Protein AF-0000000078715316 (afdb_homodimer)

Organism: Oryza nivara (NCBI:txid4536)

Nearest PDB structures (foldseek):
  7xdv-assembly2_B  TM=7.662E-01  e=2.194E-16  Arabidopsis thaliana
  7xdy-assembly2_B  TM=7.581E-01  e=5.336E-16  Arabidopsis thaliana
  6vg3-assembly3_C  TM=7.930E-01  e=1.018E-12  Homo sapiens
  7kx8-assembly2_B  TM=6.949E-01  e=7.555E-10  Homo sapiens
  3ndm-assembly1_A  TM=6.394E-01  e=7.366E-09  Homo sapiens

Solvent-accessible surface area (backbone atoms only — not comparable to full-atom values): 32548 Å² total; per-residue (Å²): 132,78,81,77,78,76,74,78,74,76,79,74,75,75,77,65,74,73,77,61,39,81,53,52,72,67,57,54,29,60,27,24,64,63,68,32,76,90,29,52,48,80,73,76,49,78,76,27,38,34,28,46,26,42,55,82,77,70,85,45,88,85,52,62,49,53,28,29,36,37,37,16,64,66,78,48,71,68,48,48,50,24,53,51,29,25,52,55,50,48,68,65,52,86,49,91,18,38,54,55,61,46,27,33,33,83,55,97,64,32,42,36,42,31,26,62,55,62,55,40,51,40,61,89,54,63,64,90,46,70,66,53,44,50,50,46,51,38,30,51,33,44,26,51,31,51,40,45,71,66,40,35,31,54,57,60,64,44,49,76,30,29,29,31,32,87,87,66,48,34,22,43,48,78,38,43,68,26,40,68,55,50,90,88,49,40,69,64,51,46,30,50,42,34,27,29,48,14,52,41,43,45,50,54,55,64,62,34,62,89,79,60,53,67,90,74,34,66,59,43,56,54,16,52,49,25,52,47,84,55,51,88,72,32,66,51,46,64,56,51,36,60,42,59,72,42,58,68,68,58,34,43,53,53,48,49,55,54,40,51,66,58,38,70,70,71,80,78,83,74,73,78,69,80,77,68,70,86,70,76,77,64,54,74,72,38,62,77,60,64,83,132,77,80,77,76,76,74,76,72,76,77,73,75,74,77,67,72,72,76,62,41,79,53,51,72,67,56,53,29,59,28,24,63,64,69,32,78,90,28,50,49,82,73,77,49,77,76,28,40,34,28,46,28,42,50,83,65,84,81,46,88,85,52,63,49,52,26,29,36,36,37,16,64,65,79,48,71,68,48,49,50,23,54,51,29,25,53,54,49,47,67,66,52,88,52,90,18,39,53,54,64,46,28,33,32,84,55,98,62,32,41,37,42,30,25,60,56,63,51,35,51,41,60,89,55,63,65,90,46,70,65,53,43,49,51,47,52,38,30,52,34,45,25,50,29,52,40,46,73,66,41,34,34,52,58,61,66,43,49,77,30,31,29,31,31,88,87,65,48,35,22,43,48,78,38,43,68,26,42,68,56,50,90,88,49,41,69,64,51,46,29,49,42,34,28,29,49,13,53,41,43,44,51,55,54,65,61,34,62,88,78,59,53,67,91,73,34,65,60,41,56,54,16,51,48,22,52,46,84,55,51,88,72,30,67,53,47,64,56,50,35,59,41,58,72,43,57,67,69,59,34,43,54,55,49,49,58,53,40,52,66,57,39,69,71,71,80,74,85,74,76,78,68,80,79,66,73,86,70,75,78,62,53,75,73,36,58,78,62,64,92

Structure (mmCIF, N/CA/C/O backbone):
data_AF-0000000078715316-model_v1
#
loop_
_entity.id
_entity.type
_entity.pdbx_description
1 polymer 'Protein kinase domain-containing protein'
#
loop_
_atom_site.group_PDB
_atom_site.id
_atom_site.type_symbol
_atom_site.label_atom_id
_atom_site.label_alt_id
_atom_site.label_comp_id
_atom_site.label_asym_id
_atom_site.label_entity_id
_atom_site.label_seq_id
_atom_site.pdbx_PDB_ins_code
_atom_site.Cartn_x
_atom_site.Cartn_y
_atom_site.Cartn_z
_atom_site.occupancy
_atom_site.B_iso_or_equiv
_atom_site.auth_seq_id
_atom_site.auth_comp_id
_atom_site.auth_asym_id
_atom_site.auth_atom_id
_atom_site.pdbx_PDB_model_num
ATOM 1 N N . MET A 1 1 ? 13.43 -56.156 -34.656 1 28.67 1 MET A N 1
ATOM 2 C CA . MET A 1 1 ? 13.023 -54.812 -35.031 1 28.67 1 MET A CA 1
ATOM 3 C C . MET A 1 1 ? 12.047 -54.219 -34.031 1 28.67 1 MET A C 1
ATOM 5 O O . MET A 1 1 ? 10.891 -54.656 -33.969 1 28.67 1 MET A O 1
ATOM 9 N N . ALA A 1 2 ? 12.43 -53.875 -32.875 1 36.62 2 ALA A N 1
ATOM 10 C CA . ALA A 1 2 ? 11.625 -53.594 -31.672 1 36.62 2 ALA A CA 1
ATOM 11 C C . ALA A 1 2 ? 10.742 -52.375 -31.875 1 36.62 2 ALA A C 1
ATOM 13 O O . ALA A 1 2 ? 11.188 -51.375 -32.438 1 36.62 2 ALA A O 1
ATOM 14 N N . PRO A 1 3 ? 9.375 -52.469 -31.891 1 35.28 3 PRO A N 1
ATOM 15 C CA . PRO A 1 3 ? 8.516 -51.312 -32.219 1 35.28 3 PRO A CA 1
ATOM 16 C C . PRO A 1 3 ? 8.82 -50.094 -31.391 1 35.28 3 PRO A C 1
ATOM 18 O O . PRO A 1 3 ? 9.32 -50.188 -30.266 1 35.28 3 PRO A O 1
ATOM 21 N N . ARG A 1 4 ? 9.148 -48.906 -32.031 1 35.88 4 ARG A N 1
ATOM 22 C CA . ARG A 1 4 ? 9.406 -47.594 -31.484 1 35.88 4 ARG A CA 1
ATOM 23 C C . ARG A 1 4 ? 8.258 -47.125 -30.594 1 35.88 4 ARG A C 1
ATOM 25 O O . ARG A 1 4 ? 7.098 -47.125 -31.016 1 35.88 4 ARG A O 1
ATOM 32 N N . ALA A 1 5 ? 8.367 -47.344 -29.312 1 36.94 5 ALA A N 1
ATOM 33 C CA . ALA A 1 5 ? 7.41 -46.875 -28.328 1 36.94 5 ALA A CA 1
ATOM 34 C C . ALA A 1 5 ? 6.98 -45.438 -28.609 1 36.94 5 ALA A C 1
ATOM 36 O O . ALA A 1 5 ? 7.82 -44.531 -28.703 1 36.94 5 ALA A O 1
ATOM 37 N N . LYS A 1 6 ? 5.852 -45.219 -29.281 1 35.12 6 LYS A N 1
ATOM 38 C CA . LYS A 1 6 ? 5.16 -43.969 -29.547 1 35.12 6 LYS A CA 1
ATOM 39 C C . LYS A 1 6 ? 5.047 -43.125 -28.281 1 35.12 6 LYS A C 1
ATOM 41 O O . LYS A 1 6 ? 4.5 -43.562 -27.281 1 35.12 6 LYS A O 1
ATOM 46 N N . GLY A 1 7 ? 6.023 -42.25 -27.984 1 28.55 7 GLY A N 1
ATOM 47 C CA . GLY A 1 7 ? 6.012 -41.344 -26.859 1 28.55 7 GLY A CA 1
ATOM 48 C C . GLY A 1 7 ? 4.699 -40.594 -26.719 1 28.55 7 GLY A C 1
ATOM 49 O O . GLY A 1 7 ? 4.223 -39.969 -27.656 1 28.55 7 GLY A O 1
ATOM 50 N N . ARG A 1 8 ? 3.689 -41.094 -26.016 1 29.34 8 ARG A N 1
ATOM 51 C CA . ARG A 1 8 ? 2.432 -40.438 -25.688 1 29.34 8 ARG A CA 1
ATOM 52 C C . ARG A 1 8 ? 2.666 -38.969 -25.328 1 29.34 8 ARG A C 1
ATOM 54 O O . ARG A 1 8 ? 3.426 -38.656 -24.406 1 29.34 8 ARG A O 1
ATOM 61 N N . GLY A 1 9 ? 2.68 -38.031 -26.312 1 27.98 9 GLY A N 1
ATOM 62 C CA . GLY A 1 9 ? 2.645 -36.594 -26.172 1 27.98 9 GLY A CA 1
ATOM 63 C C . GLY A 1 9 ? 1.793 -36.125 -25 1 27.98 9 GLY A C 1
ATOM 64 O O . GLY A 1 9 ? 0.678 -36.625 -24.812 1 27.98 9 GLY A O 1
ATOM 65 N N . LEU A 1 10 ? 2.271 -35.844 -23.859 1 30.36 10 LEU A N 1
ATOM 66 C CA . LEU A 1 10 ? 1.62 -35.188 -22.719 1 30.36 10 LEU A CA 1
ATOM 67 C C . LEU A 1 10 ? 0.573 -34.188 -23.188 1 30.36 10 LEU A C 1
ATOM 69 O O . LEU A 1 10 ? 0.885 -33.281 -23.938 1 30.36 10 LEU A O 1
ATOM 73 N N . LEU A 1 11 ? -0.692 -34.531 -23.281 1 29.7 11 LEU A N 1
ATOM 74 C CA . LEU A 1 11 ? -1.856 -33.656 -23.469 1 29.7 11 LEU A CA 1
ATOM 75 C C . LEU A 1 11 ? -1.642 -32.312 -22.797 1 29.7 11 LEU A C 1
ATOM 77 O O . LEU A 1 11 ? -1.4 -32.25 -21.594 1 29.7 11 LEU A O 1
ATOM 81 N N . ARG A 1 12 ? -0.919 -31.375 -23.312 1 31.58 12 ARG A N 1
ATOM 82 C CA . ARG A 1 12 ? -1.027 -29.938 -23.062 1 31.58 12 ARG A CA 1
ATOM 83 C C . ARG A 1 12 ? -2.463 -29.547 -22.734 1 31.58 12 ARG A C 1
ATOM 85 O O . ARG A 1 12 ? -3.305 -29.438 -23.625 1 31.58 12 ARG A O 1
ATOM 92 N N . GLY A 1 13 ? -3.133 -30.062 -21.688 1 33.03 13 GLY A N 1
ATOM 93 C CA . GLY A 1 13 ? -4.457 -29.578 -21.328 1 33.03 13 GLY A CA 1
ATOM 94 C C . GLY A 1 13 ? -4.66 -28.109 -21.656 1 33.03 13 GLY A C 1
ATOM 95 O O . GLY A 1 13 ? -3.781 -27.297 -21.391 1 33.03 13 GLY A O 1
ATOM 96 N N . GLU A 1 14 ? -5.246 -27.719 -22.781 1 33.91 14 GLU A N 1
ATOM 97 C CA . GLU A 1 14 ? -5.828 -26.453 -23.203 1 33.91 14 GLU A CA 1
ATOM 98 C C . GLU A 1 14 ? -6.395 -25.688 -22.016 1 33.91 14 GLU A C 1
ATOM 100 O O . GLU A 1 14 ? -7.461 -26.031 -21.5 1 33.91 14 GLU A O 1
ATOM 105 N N . LEU A 1 15 ? -5.73 -25.344 -21 1 36.56 15 LEU A N 1
ATOM 106 C CA . LEU A 1 15 ? -6.27 -24.375 -20.047 1 36.56 15 LEU A CA 1
ATOM 107 C C . LEU A 1 15 ? -7.094 -23.312 -20.766 1 36.56 15 LEU A C 1
ATOM 109 O O . LEU A 1 15 ? -6.543 -22.484 -21.5 1 36.56 15 LEU A O 1
ATOM 113 N N . THR A 1 16 ? -8.219 -23.594 -21.391 1 40.41 16 THR A N 1
ATOM 114 C CA . THR A 1 16 ? -9.234 -22.703 -21.953 1 40.41 16 THR A CA 1
ATOM 115 C C . THR A 1 16 ? -9.367 -21.438 -21.125 1 40.41 16 THR A C 1
ATOM 117 O O . THR A 1 16 ? -9.547 -21.5 -19.906 1 40.41 16 THR A O 1
ATOM 120 N N . MET A 1 17 ? -8.602 -20.422 -21.375 1 50.62 17 MET A N 1
ATOM 121 C CA . MET A 1 17 ? -8.883 -19.109 -20.797 1 50.62 17 MET A CA 1
ATOM 122 C C . MET A 1 17 ? -10.383 -18.906 -20.609 1 50.62 17 MET A C 1
ATOM 124 O O . MET A 1 17 ? -11.148 -18.969 -21.578 1 50.62 17 MET A O 1
ATOM 128 N N . MET A 1 18 ? -10.969 -19.391 -19.531 1 58.84 18 MET A N 1
ATOM 129 C CA . MET A 1 18 ? -12.391 -19.219 -19.25 1 58.84 18 MET A CA 1
ATOM 130 C C . MET A 1 18 ? -12.852 -17.797 -19.531 1 58.84 18 MET A C 1
ATOM 132 O O . MET A 1 18 ? -12.094 -16.844 -19.344 1 58.84 18 MET A O 1
ATOM 136 N N . GLU A 1 19 ? -13.797 -17.656 -20.406 1 82.38 19 GLU A N 1
ATOM 137 C CA . GLU A 1 19 ? -14.422 -16.375 -20.703 1 82.38 19 GLU A CA 1
ATOM 138 C C . GLU A 1 19 ? -14.922 -15.68 -19.438 1 82.38 19 GLU A C 1
ATOM 140 O O . GLU A 1 19 ? -15.617 -16.297 -18.625 1 82.38 19 GLU A O 1
ATOM 145 N N . LEU A 1 20 ? -14.422 -14.594 -19.172 1 92.81 20 LEU A N 1
ATOM 146 C CA . LEU A 1 20 ? -14.836 -13.812 -18.016 1 92.81 20 LEU A CA 1
ATOM 147 C C . LEU A 1 20 ? -16.312 -13.477 -18.078 1 92.81 20 LEU A C 1
ATOM 149 O O . LEU A 1 20 ? -16.844 -13.18 -19.156 1 92.81 20 LEU A O 1
ATOM 153 N N . ILE A 1 21 ? -16.938 -13.609 -17.031 1 94.31 21 ILE A N 1
ATOM 154 C CA . ILE A 1 21 ? -18.359 -13.305 -16.953 1 94.31 21 ILE A CA 1
ATOM 155 C C . ILE A 1 21 ? -18.547 -11.812 -16.688 1 94.31 21 ILE A C 1
ATOM 157 O O . ILE A 1 21 ? -17.859 -11.227 -15.852 1 94.31 21 ILE A O 1
ATOM 161 N N . ASN A 1 22 ? -19.406 -11.195 -17.438 1 94.75 22 ASN A N 1
ATOM 162 C CA . ASN A 1 22 ? -19.891 -9.859 -17.109 1 94.75 22 ASN A CA 1
ATOM 163 C C . ASN A 1 22 ? -21.109 -9.914 -16.203 1 94.75 22 ASN A C 1
ATOM 165 O O . ASN A 1 22 ? -22.234 -10.125 -16.672 1 94.75 22 ASN A O 1
ATOM 169 N N . PHE A 1 23 ? -20.922 -9.688 -14.945 1 95.5 23 PHE A N 1
ATOM 170 C CA . PHE A 1 23 ? -21.969 -9.906 -13.961 1 95.5 23 PHE A CA 1
ATOM 171 C C . PHE A 1 23 ? -22.922 -8.719 -13.906 1 95.5 23 PHE A C 1
ATOM 173 O O . PHE A 1 23 ? -22.5 -7.57 -14.078 1 95.5 23 PHE A O 1
ATOM 180 N N . SER A 1 24 ? -24.172 -8.984 -13.609 1 94.19 24 SER A N 1
ATOM 181 C CA . SER A 1 24 ? -25.125 -7.91 -13.375 1 94.19 24 SER A CA 1
ATOM 182 C C . SER A 1 24 ? -25.062 -7.414 -11.93 1 94.19 24 SER A C 1
ATOM 184 O O . SER A 1 24 ? -24.656 -8.156 -11.039 1 94.19 24 SER A O 1
ATOM 186 N N . ASP A 1 25 ? -25.469 -6.211 -11.789 1 95.94 25 ASP A N 1
ATOM 187 C CA . ASP A 1 25 ? -25.562 -5.652 -10.445 1 95.94 25 ASP A CA 1
ATOM 188 C C . ASP A 1 25 ? -26.484 -6.504 -9.57 1 95.94 25 ASP A C 1
ATOM 190 O O . ASP A 1 25 ? -26.172 -6.746 -8.398 1 95.94 25 ASP A O 1
ATOM 194 N N . GLU A 1 26 ? -27.562 -6.957 -10.078 1 94.25 26 GLU A N 1
ATOM 195 C CA . GLU A 1 26 ? -28.531 -7.773 -9.352 1 94.25 26 GLU A CA 1
ATOM 196 C C . GLU A 1 26 ? -27.906 -9.07 -8.852 1 94.25 26 GLU A C 1
ATOM 198 O O . GLU A 1 26 ? -28.109 -9.461 -7.703 1 94.25 26 GLU A O 1
ATOM 203 N N . ASP A 1 27 ? -27.172 -9.734 -9.68 1 93.81 27 ASP A N 1
ATOM 204 C CA . ASP A 1 27 ? -26.531 -10.992 -9.305 1 93.81 27 ASP A CA 1
ATOM 205 C C . ASP A 1 27 ? -25.531 -10.781 -8.164 1 93.81 27 ASP A C 1
ATOM 207 O O . ASP A 1 27 ? -25.5 -11.562 -7.215 1 93.81 27 ASP A O 1
ATOM 211 N N . LEU A 1 28 ? -24.75 -9.703 -8.25 1 96 28 LEU A N 1
ATOM 212 C CA . LEU A 1 28 ? -23.75 -9.438 -7.223 1 96 28 LEU A CA 1
ATOM 213 C C . LEU A 1 28 ? -24.406 -9.141 -5.883 1 96 28 LEU A C 1
ATOM 215 O O . LEU A 1 28 ? -23.922 -9.555 -4.832 1 96 28 LEU A O 1
ATOM 219 N N . HIS A 1 29 ? -25.547 -8.438 -5.965 1 95.94 29 HIS A N 1
ATOM 220 C CA . HIS A 1 29 ? -26.297 -8.188 -4.746 1 95.94 29 HIS A CA 1
ATOM 221 C C . HIS A 1 29 ? -26.844 -9.484 -4.152 1 95.94 29 HIS A C 1
ATOM 223 O O . HIS A 1 29 ? -26.797 -9.68 -2.936 1 95.94 29 HIS A O 1
ATOM 229 N N . LYS A 1 30 ? -27.281 -10.305 -5.027 1 94.19 30 LYS A N 1
ATOM 230 C CA . LYS A 1 30 ? -27.781 -11.602 -4.574 1 94.19 30 LYS A CA 1
ATOM 231 C C . LYS A 1 30 ? -26.672 -12.445 -3.969 1 94.19 30 LYS A C 1
ATOM 233 O O . LYS A 1 30 ? -26.844 -13.039 -2.902 1 94.19 30 LYS A O 1
ATOM 238 N N . PHE A 1 31 ? -25.5 -12.492 -4.648 1 94.88 31 PHE A N 1
ATOM 239 C CA . PHE A 1 31 ? -24.375 -13.289 -4.18 1 94.88 31 PHE A CA 1
ATOM 240 C C . PHE A 1 31 ? -23.953 -12.859 -2.785 1 94.88 31 PHE A C 1
ATOM 242 O O . PHE A 1 31 ? -23.562 -13.688 -1.962 1 94.88 31 PHE A O 1
ATOM 249 N N . THR A 1 32 ? -24.078 -11.539 -2.434 1 95.88 32 THR A N 1
ATOM 250 C CA . THR A 1 32 ? -23.469 -10.977 -1.235 1 95.88 32 THR A CA 1
ATOM 251 C C . THR A 1 32 ? -24.547 -10.602 -0.213 1 95.88 32 THR A C 1
ATOM 253 O O . THR A 1 32 ? -24.25 -9.984 0.812 1 95.88 32 THR A O 1
ATOM 256 N N . LYS A 1 33 ? -25.797 -10.883 -0.532 1 94.75 33 LYS A N 1
ATOM 257 C CA . LYS A 1 33 ? -26.922 -10.445 0.3 1 94.75 33 LYS A CA 1
ATOM 258 C C . LYS A 1 33 ? -26.891 -8.938 0.508 1 94.75 33 LYS A C 1
ATOM 260 O O . LYS A 1 33 ? -26.953 -8.453 1.644 1 94.75 33 LYS A O 1
ATOM 265 N N . GLY A 1 34 ? -26.75 -8.273 -0.606 1 95.19 34 GLY A N 1
ATOM 266 C CA . GLY A 1 34 ? -26.781 -6.82 -0.608 1 95.19 34 GLY A CA 1
ATOM 267 C C . GLY A 1 34 ? -25.531 -6.199 -0.037 1 95.19 34 GLY A C 1
ATOM 268 O O . GLY A 1 34 ? -25.594 -5.211 0.698 1 95.19 34 GLY A O 1
ATOM 269 N N . PHE A 1 35 ? -24.438 -6.867 -0.218 1 94.19 35 PHE A N 1
ATOM 270 C CA . PHE A 1 35 ? -23.172 -6.391 0.314 1 94.19 35 PHE A CA 1
ATOM 271 C C . PHE A 1 35 ? -23.266 -6.141 1.813 1 94.19 35 PHE A C 1
ATOM 273 O O . PHE A 1 35 ? -22.844 -5.086 2.303 1 94.19 35 PHE A O 1
ATOM 280 N N . SER A 1 36 ? -23.75 -7.113 2.461 1 91.75 36 SER A N 1
ATOM 281 C CA . SER A 1 36 ? -23.938 -7.039 3.906 1 91.75 36 SER A CA 1
ATOM 282 C C . SER A 1 36 ? -22.594 -7.016 4.637 1 91.75 36 SER A C 1
ATOM 284 O O . SER A 1 36 ? -21.641 -7.66 4.207 1 91.75 36 SER A O 1
ATOM 286 N N . GLU A 1 37 ? -22.578 -6.348 5.785 1 88 37 GLU A N 1
ATOM 287 C CA . GLU A 1 37 ? -21.375 -6.242 6.609 1 88 37 GLU A CA 1
ATOM 288 C C . GLU A 1 37 ? -20.906 -7.617 7.074 1 88 37 GLU A C 1
ATOM 290 O O . GLU A 1 37 ? -19.703 -7.855 7.219 1 88 37 GLU A O 1
ATOM 295 N N . LYS A 1 38 ? -21.828 -8.469 7.234 1 90.25 38 LYS A N 1
ATOM 296 C CA . LYS A 1 38 ? -21.516 -9.82 7.703 1 90.25 38 LYS A CA 1
ATOM 297 C C . LYS A 1 38 ? -20.703 -10.594 6.66 1 90.25 38 LYS A C 1
ATOM 299 O O . LYS A 1 38 ? -20.078 -11.602 6.977 1 90.25 38 LYS A O 1
ATOM 304 N N . ARG A 1 39 ? -20.703 -10.109 5.457 1 93.75 39 ARG A N 1
ATOM 305 C CA . ARG A 1 39 ? -20.031 -10.805 4.363 1 93.75 39 ARG A CA 1
ATOM 306 C C . ARG A 1 39 ? -18.719 -10.125 4.004 1 93.75 39 ARG A C 1
ATOM 308 O O . ARG A 1 39 ? -18 -10.578 3.107 1 93.75 39 ARG A O 1
ATOM 315 N N . LEU A 1 40 ? -18.391 -9.109 4.719 1 91.62 40 LEU A N 1
ATOM 316 C CA . LEU A 1 40 ? -17.172 -8.359 4.461 1 91.62 40 LEU A CA 1
ATOM 317 C C . LEU A 1 40 ? -15.945 -9.188 4.809 1 91.62 40 LEU A C 1
ATOM 319 O O . LEU A 1 40 ? -15.898 -9.828 5.863 1 91.62 40 LEU A O 1
ATOM 323 N N . LEU A 1 41 ? -15.008 -9.227 3.803 1 90.44 41 LEU A N 1
ATOM 324 C CA . LEU A 1 41 ? -13.727 -9.891 4.02 1 90.44 41 LEU A CA 1
ATOM 325 C C . LEU A 1 41 ? -12.617 -8.875 4.258 1 90.44 41 LEU A C 1
ATOM 327 O O . LEU A 1 41 ? -12.336 -8.039 3.395 1 90.44 41 LEU A O 1
ATOM 331 N N . GLY A 1 42 ? -12.039 -8.75 5.43 1 83 42 GLY A N 1
ATOM 332 C CA . GLY A 1 42 ? -10.922 -7.867 5.719 1 83 42 GLY A CA 1
ATOM 333 C C . GLY A 1 42 ? -11.344 -6.422 5.91 1 83 42 GLY A C 1
ATOM 334 O O . GLY A 1 42 ? -12.531 -6.125 6.016 1 83 42 GLY A O 1
ATOM 335 N N . LYS A 1 43 ? -10.422 -5.539 5.953 1 82.19 43 LYS A N 1
ATOM 336 C CA . LYS A 1 43 ? -10.656 -4.109 6.129 1 82.19 43 LYS A CA 1
ATOM 337 C C . LYS A 1 43 ? -10.828 -3.412 4.781 1 82.19 43 LYS A C 1
ATOM 339 O O . LYS A 1 43 ? -10.219 -3.803 3.789 1 82.19 43 LYS A O 1
ATOM 344 N N . PRO A 1 44 ? -11.68 -2.424 4.797 1 84.69 44 PRO A N 1
ATOM 345 C CA . PRO A 1 44 ? -11.781 -1.644 3.561 1 84.69 44 PRO A CA 1
ATOM 346 C C . PRO A 1 44 ? -10.469 -0.955 3.191 1 84.69 44 PRO A C 1
ATOM 348 O O . PRO A 1 44 ? -9.711 -0.543 4.078 1 84.69 44 PRO A O 1
ATOM 351 N N . GLY A 1 45 ? -10.219 -0.879 1.891 1 87.25 45 GLY A N 1
ATOM 352 C CA . GLY A 1 45 ? -9.047 -0.179 1.381 1 87.25 45 GLY A CA 1
ATOM 353 C C . GLY A 1 45 ? -9.398 0.919 0.393 1 87.25 45 GLY A C 1
ATOM 354 O O . GLY A 1 45 ? -10.562 1.086 0.027 1 87.25 45 GLY A O 1
ATOM 355 N N . ALA A 1 46 ? -8.398 1.643 0.001 1 85.94 46 ALA A N 1
ATOM 356 C CA . ALA A 1 46 ? -8.586 2.754 -0.93 1 85.94 46 ALA A CA 1
ATOM 357 C C . ALA A 1 46 ? -9.141 2.264 -2.262 1 85.94 46 ALA A C 1
ATOM 359 O O . ALA A 1 46 ? -9.797 3.021 -2.984 1 85.94 46 ALA A O 1
ATOM 360 N N . PHE A 1 47 ? -8.953 0.975 -2.482 1 87.44 47 PHE A N 1
ATOM 361 C CA . PHE A 1 47 ? -9.32 0.478 -3.803 1 87.44 47 PHE A CA 1
ATOM 362 C C . PHE A 1 47 ? -10.547 -0.426 -3.717 1 87.44 47 PHE A C 1
ATOM 364 O O . PHE A 1 47 ? -10.969 -1.003 -4.723 1 87.44 47 PHE A O 1
ATOM 371 N N . GLY A 1 48 ? -11.062 -0.533 -2.572 1 89.69 48 GLY A N 1
ATOM 372 C CA . GLY A 1 48 ? -12.352 -1.215 -2.494 1 89.69 48 GLY A CA 1
ATOM 373 C C . GLY A 1 48 ? -12.484 -2.092 -1.265 1 89.69 48 GLY A C 1
ATOM 374 O O . GLY A 1 48 ? -11.664 -2.018 -0.349 1 89.69 48 GLY A O 1
ATOM 375 N N . GLN A 1 49 ? -13.609 -2.814 -1.294 1 93.12 49 GLN A N 1
ATOM 376 C CA . GLN A 1 49 ? -13.992 -3.775 -0.264 1 93.12 49 GLN A CA 1
ATOM 377 C C . GLN A 1 49 ? -14.281 -5.145 -0.87 1 93.12 49 GLN A C 1
ATOM 379 O O . GLN A 1 49 ? -14.766 -5.242 -1.998 1 93.12 49 GLN A O 1
ATOM 384 N N . VAL A 1 50 ? -13.914 -6.16 -0.083 1 96.19 50 VAL A N 1
ATOM 385 C CA . VAL A 1 50 ? -14.109 -7.516 -0.587 1 96.19 50 VAL A CA 1
ATOM 386 C C . VAL A 1 50 ? -15.195 -8.219 0.223 1 96.19 50 VAL A C 1
ATOM 388 O O . VAL A 1 50 ? -15.211 -8.141 1.454 1 96.19 50 VAL A O 1
ATOM 391 N N . TYR A 1 51 ? -16.078 -8.922 -0.479 1 96.69 51 TYR A N 1
ATOM 392 C CA . TYR A 1 51 ? -17.203 -9.633 0.142 1 96.69 51 TYR A CA 1
ATOM 393 C C . TYR A 1 51 ? -17.188 -11.109 -0.227 1 96.69 51 TYR A C 1
ATOM 395 O O . TYR A 1 51 ? -16.844 -11.469 -1.357 1 96.69 51 TYR A O 1
ATOM 403 N N . LYS A 1 52 ? -17.609 -11.867 0.741 1 96.5 52 LYS A N 1
ATOM 404 C CA . LYS A 1 52 ? -17.922 -13.258 0.417 1 96.5 52 LYS A CA 1
ATOM 405 C C . LYS A 1 52 ? -19.234 -13.367 -0.342 1 96.5 52 LYS A C 1
ATOM 407 O O . LYS A 1 52 ? -20.203 -12.688 -0.007 1 96.5 52 LYS A O 1
ATOM 412 N N . GLY A 1 53 ? -19.188 -14.117 -1.366 1 95.44 53 GLY A N 1
ATOM 413 C CA . GLY A 1 53 ? -20.375 -14.344 -2.154 1 95.44 53 GLY A CA 1
ATOM 414 C C . GLY A 1 53 ? -20.656 -15.82 -2.41 1 95.44 53 GLY A C 1
ATOM 415 O O . GLY A 1 53 ? -19.75 -16.656 -2.299 1 95.44 53 GLY A O 1
ATOM 416 N N . ARG A 1 54 ? -21.938 -16.109 -2.709 1 93.94 54 ARG A N 1
ATOM 417 C CA . ARG A 1 54 ? -22.359 -17.453 -3.057 1 93.94 54 ARG A CA 1
ATOM 418 C C . ARG A 1 54 ? -23.297 -17.453 -4.262 1 93.94 54 ARG A C 1
ATOM 420 O O . ARG A 1 54 ? -24.281 -16.703 -4.289 1 93.94 54 ARG A O 1
ATOM 427 N N . ASN A 1 55 ? -22.859 -18.141 -5.195 1 89 55 ASN A N 1
ATOM 428 C CA . ASN A 1 55 ? -23.703 -18.344 -6.367 1 89 55 ASN A CA 1
ATOM 429 C C . ASN A 1 55 ? -24.594 -19.578 -6.199 1 89 55 ASN A C 1
ATOM 431 O O . ASN A 1 55 ? -24.141 -20.703 -6.375 1 89 55 ASN A O 1
ATOM 435 N N . LYS A 1 56 ? -25.844 -19.438 -5.859 1 80.19 56 LYS A N 1
ATOM 436 C CA . LYS A 1 56 ? -26.75 -20.562 -5.613 1 80.19 56 LYS A CA 1
ATOM 437 C C . LYS A 1 56 ? -27.453 -21 -6.898 1 80.19 56 LYS A C 1
ATOM 439 O O . LYS A 1 56 ? -27.906 -22.141 -7.012 1 80.19 56 LYS A O 1
ATOM 444 N N . GLY A 1 57 ? -27.797 -20.156 -7.812 1 66.38 57 GLY A N 1
ATOM 445 C CA . GLY A 1 57 ? -28.766 -20.406 -8.875 1 66.38 57 GLY A CA 1
ATOM 446 C C . GLY A 1 57 ? -28.125 -20.844 -10.172 1 66.38 57 GLY A C 1
ATOM 447 O O . GLY A 1 57 ? -28.812 -21.016 -11.188 1 66.38 57 GLY A O 1
ATOM 448 N N . ASN A 1 58 ? -27 -21.453 -10.32 1 63.53 58 ASN A N 1
ATOM 449 C CA . ASN A 1 58 ? -26.344 -22.062 -11.477 1 63.53 58 ASN A CA 1
ATOM 450 C C . ASN A 1 58 ? -26.328 -21.109 -12.672 1 63.53 58 ASN A C 1
ATOM 452 O O . ASN A 1 58 ? -26.297 -21.547 -13.82 1 63.53 58 ASN A O 1
ATOM 456 N N . ASN A 1 59 ? -26.578 -19.812 -12.57 1 66.88 59 ASN A N 1
ATOM 457 C CA . ASN A 1 59 ? -26.719 -18.922 -13.719 1 66.88 59 ASN A CA 1
ATOM 458 C C . ASN A 1 59 ? -25.438 -18.828 -14.523 1 66.88 59 ASN A C 1
ATOM 460 O O . ASN A 1 59 ? -25.469 -18.5 -15.711 1 66.88 59 ASN A O 1
ATOM 464 N N . TYR A 1 60 ? -24.406 -19.219 -13.875 1 77.19 60 TYR A N 1
ATOM 465 C CA . TYR A 1 60 ? -23.156 -19.125 -14.602 1 77.19 60 TYR A CA 1
ATOM 466 C C . TYR A 1 60 ? -22.375 -20.438 -14.547 1 77.19 60 TYR A C 1
ATOM 468 O O . TYR A 1 60 ? -21.938 -20.859 -13.477 1 77.19 60 TYR A O 1
ATOM 476 N N . ALA A 1 61 ? -22.422 -21.188 -15.688 1 73.88 61 ALA A N 1
ATOM 477 C CA . ALA A 1 61 ? -21.828 -22.516 -15.734 1 73.88 61 ALA A CA 1
ATOM 478 C C . ALA A 1 61 ? -20.406 -22.516 -15.203 1 73.88 61 ALA A C 1
ATOM 480 O O . ALA A 1 61 ? -20 -23.453 -14.508 1 73.88 61 ALA A O 1
ATOM 481 N N . ASN A 1 62 ? -19.656 -21.516 -15.375 1 80.5 62 ASN A N 1
ATOM 482 C CA . ASN A 1 62 ? -18.234 -21.531 -15.016 1 80.5 62 ASN A CA 1
ATOM 483 C C . ASN A 1 62 ? -17.969 -20.703 -13.766 1 80.5 62 ASN A C 1
ATOM 485 O O . ASN A 1 62 ? -16.812 -20.422 -13.438 1 80.5 62 ASN A O 1
ATOM 489 N N . CYS A 1 63 ? -19.031 -20.5 -13.039 1 86.5 63 CYS A N 1
ATOM 490 C CA . CYS A 1 63 ? -18.859 -19.75 -11.805 1 86.5 63 CYS A CA 1
ATOM 491 C C . CYS A 1 63 ? -18.859 -20.672 -10.594 1 86.5 63 CYS A C 1
ATOM 493 O O . CYS A 1 63 ? -19.797 -21.438 -10.383 1 86.5 63 CYS A O 1
ATOM 495 N N . PRO A 1 64 ? -17.766 -20.641 -9.852 1 90 64 PRO A N 1
ATOM 496 C CA . PRO A 1 64 ? -17.766 -21.422 -8.617 1 90 64 PRO A CA 1
ATOM 497 C C . PRO A 1 64 ? -18.891 -21.016 -7.66 1 90 64 PRO A C 1
ATOM 499 O O . PRO A 1 64 ? -19.391 -19.891 -7.723 1 90 64 PRO A O 1
ATOM 502 N N . ARG A 1 65 ? -19.234 -21.953 -6.793 1 91.69 65 ARG A N 1
ATOM 503 C CA . ARG A 1 65 ? -20.281 -21.703 -5.82 1 91.69 65 ARG A CA 1
ATOM 504 C C . ARG A 1 65 ? -19.891 -20.609 -4.836 1 91.69 65 ARG A C 1
ATOM 506 O O . ARG A 1 65 ? -20.703 -19.766 -4.477 1 91.69 65 ARG A O 1
ATOM 513 N N . LYS A 1 66 ? -18.641 -20.719 -4.363 1 94.88 66 LYS A N 1
ATOM 514 C CA . LYS A 1 66 ? -18.125 -19.703 -3.455 1 94.88 66 LYS A CA 1
ATOM 515 C C . LYS A 1 66 ? -17.188 -18.734 -4.188 1 94.88 66 LYS A C 1
ATOM 517 O O . LYS A 1 66 ? -16.266 -19.172 -4.879 1 94.88 66 LYS A O 1
ATOM 522 N N . VAL A 1 67 ? -17.484 -17.406 -4.016 1 96.5 67 VAL A N 1
ATOM 523 C CA . VAL A 1 67 ? -16.688 -16.406 -4.707 1 96.5 67 VAL A CA 1
ATOM 524 C C . VAL A 1 67 ? -16.312 -15.273 -3.746 1 96.5 67 VAL A C 1
ATOM 526 O O . VAL A 1 67 ? -16.922 -15.148 -2.674 1 96.5 67 VAL A O 1
ATOM 529 N N . ALA A 1 68 ? -15.273 -14.602 -4.012 1 97.56 68 ALA A N 1
ATOM 530 C CA . ALA A 1 68 ? -14.922 -13.328 -3.391 1 97.56 68 ALA A CA 1
ATOM 531 C C . ALA A 1 68 ? -15.156 -12.164 -4.348 1 97.56 68 ALA A C 1
ATOM 533 O O . ALA A 1 68 ? -14.727 -12.211 -5.504 1 97.56 68 ALA A O 1
ATOM 534 N N . ILE A 1 69 ? -15.828 -11.156 -3.91 1 97.62 69 ILE A N 1
ATOM 535 C CA . ILE A 1 69 ? -16.219 -10.039 -4.762 1 97.62 69 ILE A CA 1
ATOM 536 C C . ILE A 1 69 ? -15.617 -8.742 -4.219 1 97.62 69 ILE A C 1
ATOM 538 O O . ILE A 1 69 ? -15.961 -8.297 -3.123 1 97.62 69 ILE A O 1
ATOM 542 N N . LYS A 1 70 ? -14.742 -8.156 -4.969 1 97.44 70 LYS A N 1
ATOM 543 C CA . LYS A 1 70 ? -14.18 -6.848 -4.648 1 97.44 70 LYS A CA 1
ATOM 544 C C . LYS A 1 70 ? -14.945 -5.727 -5.348 1 97.44 70 LYS A C 1
ATOM 546 O O . LYS A 1 70 ? -15.133 -5.766 -6.566 1 97.44 70 LYS A O 1
ATOM 551 N N . ILE A 1 71 ? -15.383 -4.734 -4.586 1 96.5 71 ILE A N 1
ATOM 552 C CA . ILE A 1 71 ? -16.094 -3.609 -5.188 1 96.5 71 ILE A CA 1
ATOM 553 C C . ILE A 1 71 ? -15.383 -2.305 -4.832 1 96.5 71 ILE A C 1
ATOM 555 O O . ILE A 1 71 ? -14.867 -2.156 -3.723 1 96.5 71 ILE A O 1
ATOM 559 N N . SER A 1 72 ? -15.312 -1.413 -5.777 1 94.19 72 SER A N 1
ATOM 560 C CA . SER A 1 72 ? -14.844 -0.05 -5.547 1 94.19 72 SER A CA 1
ATOM 561 C C . SER A 1 72 ? -15.891 0.973 -5.965 1 94.19 72 SER A C 1
ATOM 563 O O . SER A 1 72 ? -16.281 1.031 -7.133 1 94.19 72 SER A O 1
ATOM 565 N N . GLU A 1 73 ? -16.297 1.722 -5.043 1 89.44 73 GLU A N 1
ATOM 566 C CA . GLU A 1 73 ? -17.234 2.803 -5.348 1 89.44 73 GLU A CA 1
ATOM 567 C C . GLU A 1 73 ? -16.5 4.035 -5.867 1 89.44 73 GLU A C 1
ATOM 569 O O . GLU A 1 73 ? -17.109 4.945 -6.422 1 89.44 73 GLU A O 1
ATOM 574 N N . ARG A 1 74 ? -15.172 4.059 -5.531 1 87.12 74 ARG A N 1
ATOM 575 C CA . ARG A 1 74 ? -14.328 5.09 -6.125 1 87.12 74 ARG A CA 1
ATOM 576 C C . ARG A 1 74 ? -14.164 4.867 -7.625 1 87.12 74 ARG A C 1
ATOM 578 O O . ARG A 1 74 ? -13.5 3.914 -8.047 1 87.12 74 ARG A O 1
ATOM 585 N N . LYS A 1 75 ? -14.781 5.652 -8.5 1 87.88 75 LYS A N 1
ATOM 586 C CA . LYS A 1 75 ? -14.773 5.438 -9.945 1 87.88 75 LYS A CA 1
ATOM 587 C C . LYS A 1 75 ? -13.992 6.535 -10.664 1 87.88 75 LYS A C 1
ATOM 589 O O . LYS A 1 75 ? -14.398 6.992 -11.734 1 87.88 75 LYS A O 1
ATOM 594 N N . ASP A 1 76 ? -12.93 6.992 -10.055 1 85.62 76 ASP A N 1
ATOM 595 C CA . ASP A 1 76 ? -12.062 7.957 -10.727 1 85.62 76 ASP A CA 1
ATOM 596 C C . ASP A 1 76 ? -11.156 7.27 -11.742 1 85.62 76 ASP A C 1
ATOM 598 O O . ASP A 1 76 ? -11.164 6.039 -11.859 1 85.62 76 ASP A O 1
ATOM 602 N N . GLU A 1 77 ? -10.453 7.977 -12.508 1 86.44 77 GLU A N 1
ATOM 603 C CA . GLU A 1 77 ? -9.633 7.465 -13.602 1 86.44 77 GLU A CA 1
ATOM 604 C C . GLU A 1 77 ? -8.57 6.496 -13.094 1 86.44 77 GLU A C 1
ATOM 606 O O . GLU A 1 77 ? -8.258 5.504 -13.75 1 86.44 77 GLU A O 1
ATOM 611 N N . TYR A 1 78 ? -8.062 6.816 -11.969 1 87.25 78 TYR A N 1
ATOM 612 C CA . TYR A 1 78 ? -7.027 5.977 -11.383 1 87.25 78 TYR A CA 1
ATOM 613 C C . TYR A 1 78 ? -7.547 4.57 -11.109 1 87.25 78 TYR A C 1
ATOM 615 O O . TYR A 1 78 ? -6.918 3.584 -11.5 1 87.25 78 TYR A O 1
ATOM 623 N N . VAL A 1 79 ? -8.688 4.496 -10.508 1 90.88 79 VAL A N 1
ATOM 624 C CA . VAL A 1 79 ? -9.281 3.209 -10.164 1 90.88 79 VAL A CA 1
ATOM 625 C C . VAL A 1 79 ? -9.695 2.473 -11.438 1 90.88 79 VAL A C 1
ATOM 627 O O . VAL A 1 79 ? -9.547 1.252 -11.531 1 90.88 79 VAL A O 1
ATOM 630 N N . ARG A 1 80 ? -10.164 3.225 -12.391 1 92.5 80 ARG A N 1
ATOM 631 C CA . ARG A 1 80 ? -10.539 2.627 -13.664 1 92.5 80 ARG A CA 1
ATOM 632 C C . ARG A 1 80 ? -9.352 1.948 -14.328 1 92.5 80 ARG A C 1
ATOM 634 O O . ARG A 1 80 ? -9.461 0.823 -14.82 1 92.5 80 ARG A O 1
ATOM 641 N N . ILE A 1 81 ? -8.25 2.605 -14.336 1 92 81 ILE A N 1
ATOM 642 C CA . ILE A 1 81 ? -7.047 2.07 -14.961 1 92 81 ILE A CA 1
ATOM 643 C C . ILE A 1 81 ? -6.598 0.811 -14.219 1 92 81 ILE A C 1
ATOM 645 O O . ILE A 1 81 ? -6.289 -0.206 -14.852 1 92 81 ILE A O 1
ATOM 649 N N . MET A 1 82 ? -6.598 0.866 -12.938 1 93.88 82 MET A N 1
ATOM 650 C CA . MET A 1 82 ? -6.18 -0.289 -12.148 1 93.88 82 MET A CA 1
ATOM 651 C C . MET A 1 82 ? -7.113 -1.473 -12.383 1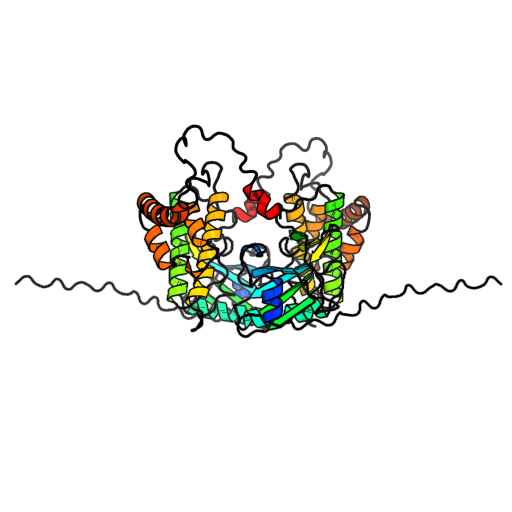 93.88 82 MET A C 1
ATOM 653 O O . MET A 1 82 ? -6.66 -2.615 -12.484 1 93.88 82 MET A O 1
ATOM 657 N N . TRP A 1 83 ? -8.398 -1.154 -12.422 1 95.5 83 TRP A N 1
ATOM 658 C CA . TRP A 1 83 ? -9.414 -2.172 -12.664 1 95.5 83 TRP A CA 1
ATOM 659 C C . TRP A 1 83 ? -9.203 -2.84 -14.023 1 95.5 83 TRP A C 1
ATOM 661 O O . TRP A 1 83 ? -9.203 -4.07 -14.117 1 95.5 83 TRP A O 1
ATOM 671 N N . LYS A 1 84 ? -8.945 -2.094 -15.031 1 95.31 84 LYS A N 1
ATOM 672 C CA . LYS A 1 84 ? -8.719 -2.611 -16.375 1 95.31 84 LYS A CA 1
ATOM 673 C C . LYS A 1 84 ? -7.422 -3.412 -16.453 1 95.31 84 LYS A C 1
ATOM 675 O O . LYS A 1 84 ? -7.363 -4.457 -17.094 1 95.31 84 LYS A O 1
ATOM 680 N N . GLN A 1 85 ? -6.418 -2.92 -15.812 1 94.44 85 GLN A N 1
ATOM 681 C CA . GLN A 1 85 ? -5.133 -3.607 -15.797 1 94.44 85 GLN A CA 1
ATOM 682 C C . GLN A 1 85 ? -5.258 -4.988 -15.156 1 94.44 85 GLN A C 1
ATOM 684 O O . GLN A 1 85 ? -4.684 -5.961 -15.648 1 94.44 85 GLN A O 1
ATOM 689 N N . GLU A 1 86 ? -5.973 -5.008 -14.078 1 96.44 86 GLU A N 1
ATOM 690 C CA . GLU A 1 86 ? -6.156 -6.277 -13.375 1 96.44 86 GLU A CA 1
ATOM 691 C C . GLU A 1 86 ? -6.902 -7.285 -14.25 1 96.44 86 GLU A C 1
ATOM 693 O O . GLU A 1 86 ? -6.488 -8.438 -14.359 1 96.44 86 GLU A O 1
ATOM 698 N N . ILE A 1 87 ? -7.938 -6.867 -14.93 1 96.81 87 ILE A N 1
ATOM 699 C CA . ILE A 1 87 ? -8.703 -7.73 -15.82 1 96.81 87 ILE A CA 1
ATOM 700 C C . ILE A 1 87 ? -7.809 -8.203 -16.969 1 96.81 87 ILE A C 1
ATOM 702 O O . ILE A 1 87 ? -7.781 -9.398 -17.281 1 96.81 87 ILE A O 1
ATOM 706 N N . ASN A 1 88 ? -7.078 -7.301 -17.516 1 95.12 88 ASN A N 1
ATOM 707 C CA . ASN A 1 88 ? -6.207 -7.637 -18.641 1 95.12 88 ASN A CA 1
ATOM 708 C C . ASN A 1 88 ? -5.156 -8.664 -18.234 1 95.12 88 ASN A C 1
ATOM 710 O O . ASN A 1 88 ? -4.949 -9.656 -18.953 1 95.12 88 ASN A O 1
ATOM 714 N N . ALA A 1 89 ? -4.539 -8.445 -17.125 1 96.19 89 ALA A N 1
ATOM 715 C CA . ALA A 1 89 ? -3.494 -9.359 -16.672 1 96.19 89 ALA A CA 1
ATOM 716 C C . ALA A 1 89 ? -4.066 -10.742 -16.359 1 96.19 89 ALA A C 1
ATOM 718 O O . ALA A 1 89 ? -3.576 -11.75 -16.875 1 96.19 89 ALA A O 1
ATOM 719 N N . LEU A 1 90 ? -5.129 -10.781 -15.625 1 97 90 LEU A N 1
ATOM 720 C CA . LEU A 1 90 ? -5.656 -12.047 -15.141 1 97 90 LEU A CA 1
ATOM 721 C C . LEU A 1 90 ? -6.375 -12.805 -16.25 1 97 90 LEU A C 1
ATOM 723 O O . LEU A 1 90 ? -6.598 -14.008 -16.156 1 97 90 LEU A O 1
ATOM 727 N N . SER A 1 91 ? -6.73 -12.086 -17.312 1 95.62 91 SER A N 1
ATOM 728 C CA . SER A 1 91 ? -7.281 -12.758 -18.484 1 95.62 91 SER A CA 1
ATOM 729 C C . SER A 1 91 ? -6.18 -13.391 -19.328 1 95.62 91 SER A C 1
ATOM 731 O O . SER A 1 91 ? -6.449 -14.258 -20.156 1 95.62 91 SER A O 1
ATOM 733 N N . SER A 1 92 ? -4.98 -13 -19.109 1 94.75 92 SER A N 1
ATOM 734 C CA . SER A 1 92 ? -3.869 -13.422 -19.953 1 94.75 92 SER A CA 1
ATOM 735 C C . SER A 1 92 ? -3.012 -14.477 -19.266 1 94.75 92 SER A C 1
ATOM 737 O O . SER A 1 92 ? -2.135 -15.078 -19.891 1 94.75 92 SER A O 1
ATOM 739 N N . ILE A 1 93 ? -3.203 -14.68 -18 1 95.62 93 ILE A N 1
ATOM 740 C CA . ILE A 1 93 ? -2.338 -15.555 -17.219 1 95.62 93 ILE A CA 1
ATOM 741 C C . ILE A 1 93 ? -3.166 -16.688 -16.609 1 95.62 93 ILE A C 1
ATOM 743 O O . ILE A 1 93 ? -4.148 -16.438 -15.914 1 95.62 93 ILE A O 1
ATOM 747 N N . SER A 1 94 ? -2.803 -17.891 -16.891 1 94.56 94 SER A N 1
ATOM 748 C CA . SER A 1 94 ? -3.387 -19.062 -16.25 1 94.56 94 SER A CA 1
ATOM 749 C C . SER A 1 94 ? -2.314 -19.922 -15.586 1 94.56 94 SER A C 1
ATOM 751 O O . SER A 1 94 ? -1.436 -20.453 -16.266 1 94.56 94 SER A O 1
ATOM 753 N N . HIS A 1 95 ? -2.34 -20.016 -14.344 1 97.12 95 HIS A N 1
ATOM 754 C CA . HIS A 1 95 ? -1.359 -20.766 -13.57 1 97.12 95 HIS A CA 1
ATOM 755 C C . HIS A 1 95 ? -1.911 -21.141 -12.195 1 97.12 95 HIS A C 1
ATOM 757 O O . HIS A 1 95 ? -2.713 -20.406 -11.625 1 97.12 95 HIS A O 1
ATOM 763 N N . ALA A 1 96 ? -1.479 -22.234 -11.68 1 97.56 96 ALA A N 1
ATOM 764 C CA . ALA A 1 96 ? -1.974 -22.75 -10.406 1 97.56 96 ALA A CA 1
ATOM 765 C C . ALA A 1 96 ? -1.672 -21.797 -9.258 1 97.56 96 ALA A C 1
ATOM 767 O O . ALA A 1 96 ? -2.33 -21.844 -8.219 1 97.56 96 ALA A O 1
ATOM 768 N N . ASN A 1 97 ? -0.673 -20.906 -9.398 1 98.5 97 ASN A N 1
ATOM 769 C CA . ASN A 1 97 ? -0.262 -20 -8.328 1 98.5 97 ASN A CA 1
ATOM 770 C C . ASN A 1 97 ? -0.662 -18.562 -8.625 1 98.5 97 ASN A C 1
ATOM 772 O O . ASN A 1 97 ? -0.112 -17.625 -8.039 1 98.5 97 ASN A O 1
ATOM 776 N N . VAL A 1 98 ? -1.604 -18.359 -9.523 1 98.5 98 VAL A N 1
ATOM 777 C CA . VAL A 1 98 ? -2.221 -17.078 -9.82 1 98.5 98 VAL A CA 1
ATOM 778 C C . VAL A 1 98 ? -3.734 -17.172 -9.648 1 98.5 98 VAL A C 1
ATOM 780 O O . VAL A 1 98 ? -4.359 -18.125 -10.109 1 98.5 98 VAL A O 1
ATOM 783 N N . ILE A 1 99 ? -4.305 -16.266 -8.977 1 98.12 99 ILE A N 1
ATOM 784 C CA . ILE A 1 99 ? -5.723 -16.297 -8.625 1 98.12 99 ILE A CA 1
ATOM 785 C C . ILE A 1 99 ? -6.566 -16.344 -9.898 1 98.12 99 ILE A C 1
ATOM 787 O O . ILE A 1 99 ? -6.234 -15.695 -10.891 1 98.12 99 ILE A O 1
ATOM 791 N N . ASN A 1 100 ? -7.609 -17.031 -9.805 1 96.06 100 ASN A N 1
ATOM 792 C CA . ASN A 1 100 ? -8.539 -17.078 -10.93 1 96.06 100 ASN A CA 1
ATOM 793 C C . ASN A 1 100 ? -9.562 -15.945 -10.859 1 96.06 100 ASN A C 1
ATOM 795 O O . ASN A 1 100 ? -10.281 -15.812 -9.867 1 96.06 100 ASN A O 1
ATOM 799 N N . LEU A 1 101 ? -9.602 -15.148 -11.836 1 97.38 101 LEU A N 1
ATOM 800 C CA . LEU A 1 101 ? -10.664 -14.164 -12.023 1 97.38 101 LEU A CA 1
ATOM 801 C C . LEU A 1 101 ? -11.867 -14.789 -12.719 1 97.38 101 LEU A C 1
ATOM 803 O O . LEU A 1 101 ? -11.75 -15.281 -13.844 1 97.38 101 LEU A O 1
ATOM 807 N N . VAL A 1 102 ? -12.953 -14.742 -12.07 1 95.94 102 VAL A N 1
ATOM 808 C CA . VAL A 1 102 ? -14.172 -15.352 -12.594 1 95.94 102 VAL A CA 1
ATOM 809 C C . VAL A 1 102 ? -14.883 -14.367 -13.523 1 95.94 102 VAL A C 1
ATOM 811 O O . VAL A 1 102 ? -15.43 -14.766 -14.555 1 95.94 102 VAL A O 1
ATOM 814 N N . GLY A 1 103 ? -14.875 -13.133 -13.109 1 96.44 103 GLY A N 1
ATOM 815 C CA . GLY A 1 103 ? -15.555 -12.125 -13.914 1 96.44 103 GLY A CA 1
ATOM 816 C C . GLY A 1 103 ? -15.453 -10.727 -13.328 1 96.44 103 GLY A C 1
ATOM 817 O O . GLY A 1 103 ? -14.578 -10.453 -12.5 1 96.44 103 GLY A O 1
ATOM 818 N N . PHE A 1 104 ? -16.281 -9.797 -13.898 1 97.88 104 PHE A N 1
ATOM 819 C CA . PHE A 1 104 ? -16.234 -8.391 -13.516 1 97.88 104 PHE A CA 1
ATOM 820 C C . PHE A 1 104 ? -17.578 -7.727 -13.727 1 97.88 104 PHE A C 1
ATOM 822 O O . PHE A 1 104 ? -18.5 -8.336 -14.281 1 97.88 104 PHE A O 1
ATOM 829 N N . ALA A 1 105 ? -17.719 -6.523 -13.219 1 97.5 105 ALA A N 1
ATOM 830 C CA . ALA A 1 105 ? -18.875 -5.676 -13.5 1 97.5 105 ALA A CA 1
ATOM 831 C C . ALA A 1 105 ? -18.484 -4.199 -13.508 1 97.5 105 ALA A C 1
ATOM 833 O O . ALA A 1 105 ? -17.688 -3.762 -12.68 1 97.5 105 ALA A O 1
ATOM 834 N N . ASP A 1 106 ? -18.953 -3.457 -14.375 1 97.44 106 ASP A N 1
ATOM 835 C CA . ASP A 1 106 ? -18.906 -2 -14.438 1 97.44 106 ASP A CA 1
ATOM 836 C C . ASP A 1 106 ? -20.297 -1.392 -14.297 1 97.44 106 ASP A C 1
ATOM 838 O O . ASP A 1 106 ? -21.016 -1.232 -15.289 1 97.44 106 ASP A O 1
ATOM 842 N N . THR A 1 107 ? -20.656 -1.033 -13.07 1 96 107 THR A N 1
ATOM 843 C CA . THR A 1 107 ? -21.969 -0.456 -12.82 1 96 107 THR A CA 1
ATOM 844 C C . THR A 1 107 ? -21.891 1.064 -12.719 1 96 107 THR A C 1
ATOM 846 O O . THR A 1 107 ? -20.797 1.635 -12.789 1 96 107 THR A O 1
ATOM 849 N N . GLU A 1 108 ? -22.953 1.728 -12.57 1 92.88 108 GLU A N 1
ATOM 850 C CA . GLU A 1 108 ? -22.969 3.172 -12.359 1 92.88 108 GLU A CA 1
ATOM 851 C C . GLU A 1 108 ? -22.359 3.539 -11.008 1 92.88 108 GLU A C 1
ATOM 853 O O . GLU A 1 108 ? -21.766 4.609 -10.867 1 92.88 108 GLU A O 1
ATOM 858 N N . GLU A 1 109 ? -22.406 2.584 -10.133 1 92.25 109 GLU A N 1
ATOM 859 C CA . GLU A 1 109 ? -22.062 2.914 -8.758 1 92.25 109 GLU A CA 1
ATOM 860 C C . GLU A 1 109 ? -20.656 2.42 -8.406 1 92.25 109 GLU A C 1
ATOM 862 O O . GLU A 1 109 ? -19.984 3.006 -7.562 1 92.25 109 GLU A O 1
ATOM 867 N N . TYR A 1 110 ? -20.375 1.297 -9.047 1 95.06 110 TYR A N 1
ATOM 868 C CA . TYR A 1 110 ? -19.094 0.727 -8.625 1 95.06 110 TYR A CA 1
ATOM 869 C C . TYR A 1 110 ? -18.5 -0.145 -9.727 1 95.06 110 TYR A C 1
ATOM 871 O O . TYR A 1 110 ? -19.203 -0.536 -10.664 1 95.06 110 TYR A O 1
ATOM 879 N N . TYR A 1 111 ? -17.156 -0.382 -9.68 1 97.12 111 TYR A N 1
ATOM 880 C CA . TYR A 1 111 ? -16.469 -1.464 -10.367 1 97.12 111 TYR A CA 1
ATOM 881 C C . TYR A 1 111 ? -16.391 -2.711 -9.492 1 97.12 111 TYR A C 1
ATOM 883 O O . TYR A 1 111 ? -16.234 -2.615 -8.273 1 97.12 111 TYR A O 1
ATOM 891 N N . ALA A 1 112 ? -16.531 -3.857 -10.141 1 98.12 112 ALA A N 1
ATOM 892 C CA . ALA A 1 112 ? -16.422 -5.098 -9.375 1 98.12 112 ALA A CA 1
ATOM 893 C C . ALA A 1 112 ? -15.492 -6.09 -10.062 1 98.12 112 ALA A C 1
ATOM 895 O O . ALA A 1 112 ? -15.414 -6.129 -11.297 1 98.12 112 ALA A O 1
ATOM 896 N N . LEU A 1 113 ? -14.773 -6.84 -9.297 1 98.12 113 LEU A N 1
ATOM 897 C CA . LEU A 1 113 ? -14.023 -8.023 -9.695 1 98.12 113 LEU A CA 1
ATOM 898 C C . LEU A 1 113 ? -14.461 -9.242 -8.891 1 98.12 113 LEU A C 1
ATOM 900 O O . LEU A 1 113 ? -14.594 -9.164 -7.668 1 98.12 113 LEU A O 1
ATOM 904 N N . VAL A 1 114 ? -14.719 -10.312 -9.555 1 97.25 114 VAL A N 1
ATOM 905 C CA . VAL A 1 114 ? -15.18 -11.539 -8.914 1 97.25 114 VAL A CA 1
ATOM 906 C C . VAL A 1 114 ? -14.109 -12.625 -9.047 1 97.25 114 VAL A C 1
ATOM 908 O O . VAL A 1 114 ? -13.688 -12.961 -10.156 1 97.25 114 VAL A O 1
ATOM 911 N N . TYR A 1 115 ? -13.734 -13.188 -7.891 1 97.19 115 TYR A N 1
ATOM 912 C CA . TYR A 1 115 ? -12.656 -14.164 -7.844 1 97.19 115 TYR A CA 1
ATOM 913 C C . TYR A 1 115 ? -13.133 -15.484 -7.242 1 97.19 115 TYR A C 1
ATOM 915 O O . TYR A 1 115 ? -14.156 -15.523 -6.555 1 97.19 115 TYR A O 1
ATOM 923 N N . GLU A 1 116 ? -12.359 -16.531 -7.562 1 95.94 116 GLU A N 1
ATOM 924 C CA . GLU A 1 116 ? -12.469 -17.703 -6.691 1 95.94 116 GLU A CA 1
ATOM 925 C C . GLU A 1 116 ? -12.172 -17.344 -5.242 1 95.94 116 GLU A C 1
ATOM 927 O O . GLU A 1 116 ? -11.391 -16.422 -4.973 1 95.94 116 GLU A O 1
ATOM 932 N N . ARG A 1 117 ? -12.797 -18.016 -4.359 1 95.94 117 ARG A N 1
ATOM 933 C CA . ARG A 1 117 ? -12.648 -17.688 -2.943 1 95.94 117 ARG A CA 1
ATOM 934 C C . ARG A 1 117 ? -11.469 -18.438 -2.326 1 95.94 117 ARG A C 1
ATOM 936 O O . ARG A 1 117 ? -11.305 -19.641 -2.539 1 95.94 117 ARG A O 1
ATOM 943 N N . ALA A 1 118 ? -10.617 -17.75 -1.641 1 95.81 118 ALA A N 1
ATOM 944 C CA . ALA A 1 118 ? -9.477 -18.312 -0.938 1 95.81 118 ALA A CA 1
ATOM 945 C C . ALA A 1 118 ? -9.781 -18.516 0.544 1 95.81 118 ALA A C 1
ATOM 947 O O . ALA A 1 118 ? -10.828 -18.078 1.03 1 95.81 118 ALA A O 1
ATOM 948 N N . LYS A 1 119 ? -8.906 -19.219 1.228 1 92.81 119 LYS A N 1
ATOM 949 C CA . LYS A 1 119 ? -9.031 -19.453 2.664 1 92.81 119 LYS A CA 1
ATOM 950 C C . LYS A 1 119 ? -8.594 -18.219 3.457 1 92.81 119 LYS A C 1
ATOM 952 O O . LYS A 1 119 ? -9.32 -17.734 4.324 1 92.81 119 LYS A O 1
ATOM 957 N N . GLN A 1 120 ? -7.418 -17.734 3.117 1 90.12 120 GLN A N 1
ATOM 958 C CA . GLN A 1 120 ? -6.863 -16.594 3.822 1 90.12 120 GLN A CA 1
ATOM 959 C C . GLN A 1 120 ? -5.664 -16.016 3.074 1 90.12 120 GLN A C 1
ATOM 961 O O . GLN A 1 120 ? -5.145 -16.641 2.148 1 90.12 120 GLN A O 1
ATOM 966 N N . ASP A 1 121 ? -5.379 -14.766 3.57 1 87.31 121 ASP A N 1
ATOM 967 C CA . ASP A 1 121 ? -4.113 -14.227 3.08 1 87.31 121 ASP A CA 1
ATOM 968 C C . ASP A 1 121 ? -2.955 -14.633 3.992 1 87.31 121 ASP A C 1
ATOM 970 O O . ASP A 1 121 ? -3.158 -15.328 4.988 1 87.31 121 ASP A O 1
ATOM 974 N N . LEU A 1 122 ? -1.725 -14.195 3.652 1 88.69 122 LEU A N 1
ATOM 975 C CA . LEU A 1 122 ? -0.548 -14.625 4.402 1 88.69 122 LEU A CA 1
ATOM 976 C C . LEU A 1 122 ? -0.217 -13.625 5.508 1 88.69 122 LEU A C 1
ATOM 978 O O . LEU A 1 122 ? 0.713 -13.844 6.289 1 88.69 122 LEU A O 1
ATOM 982 N N . GLU A 1 123 ? -1.043 -12.547 5.508 1 85.25 123 GLU A N 1
ATOM 983 C CA . GLU A 1 123 ? -0.799 -11.656 6.637 1 85.25 123 GLU A CA 1
ATOM 984 C C . GLU A 1 123 ? -1.095 -12.344 7.965 1 85.25 123 GLU A C 1
ATOM 986 O O . GLU A 1 123 ? -2.178 -12.906 8.148 1 85.25 123 GLU A O 1
ATOM 991 N N . GLY A 1 124 ? -0.258 -12.469 8.82 1 76.31 124 GLY A N 1
ATOM 992 C CA . GLY A 1 124 ? -0.423 -13.109 10.117 1 76.31 124 GLY A CA 1
ATOM 993 C C . GLY A 1 124 ? -0.294 -14.617 10.055 1 76.31 124 GLY A C 1
ATOM 994 O O . GLY A 1 124 ? -0.393 -15.297 11.078 1 76.31 124 GLY A O 1
ATOM 995 N N . PHE A 1 125 ? -0.169 -15.117 8.781 1 82.81 125 PHE A N 1
ATOM 996 C CA . PHE A 1 125 ? 0.007 -16.547 8.617 1 82.81 125 PHE A CA 1
ATOM 997 C C . PHE A 1 125 ? 1.372 -17 9.125 1 82.81 125 PHE A C 1
ATOM 999 O O . PHE A 1 125 ? 2.365 -16.281 8.953 1 82.81 125 PHE A O 1
ATOM 1006 N N . ARG A 1 126 ? 1.348 -18.141 9.742 1 80.06 126 ARG A N 1
ATOM 1007 C CA . ARG A 1 126 ? 2.586 -18.766 10.188 1 80.06 126 ARG A CA 1
ATOM 1008 C C . ARG A 1 126 ? 2.682 -20.203 9.695 1 80.06 126 ARG A C 1
ATOM 1010 O O . ARG A 1 126 ? 1.78 -21 9.938 1 80.06 126 ARG A O 1
ATOM 1017 N N . ALA A 1 127 ? 3.775 -20.406 9.039 1 79.38 127 ALA A N 1
ATOM 1018 C CA . ALA A 1 127 ? 3.992 -21.781 8.586 1 79.38 127 ALA A CA 1
ATOM 1019 C C . ALA A 1 127 ? 4.203 -22.719 9.766 1 79.38 127 ALA A C 1
ATOM 1021 O O . ALA A 1 127 ? 4.871 -22.375 10.742 1 79.38 127 ALA A O 1
ATOM 1022 N N . SER A 1 128 ? 3.725 -23.906 9.664 1 79.38 128 SER A N 1
ATOM 1023 C CA . SER A 1 128 ? 3.809 -24.891 10.742 1 79.38 128 SER A CA 1
ATOM 1024 C C . SER A 1 128 ? 5.184 -25.547 10.789 1 79.38 128 SER A C 1
ATOM 1026 O O . SER A 1 128 ? 5.613 -26.031 11.836 1 79.38 128 SER A O 1
ATOM 1028 N N . ASN A 1 129 ? 5.824 -25.688 9.672 1 79.44 129 ASN A N 1
ATOM 1029 C CA . ASN A 1 129 ? 7.145 -26.281 9.547 1 79.44 129 ASN A CA 1
ATOM 1030 C C . ASN A 1 129 ? 7.898 -25.75 8.336 1 79.44 129 ASN A C 1
ATOM 1032 O O . ASN A 1 129 ? 7.348 -24.969 7.555 1 79.44 129 ASN A O 1
ATOM 1036 N N . LYS A 1 130 ? 9.125 -26.188 8.227 1 78.81 130 LYS A N 1
ATOM 1037 C CA . LYS A 1 130 ? 10.008 -25.703 7.168 1 78.81 130 LYS A CA 1
ATOM 1038 C C . LYS A 1 130 ? 9.516 -26.156 5.797 1 78.81 130 LYS A C 1
ATOM 1040 O O . LYS A 1 130 ? 9.648 -25.422 4.812 1 78.81 130 LYS A O 1
ATOM 1045 N N . GLY A 1 131 ? 8.969 -27.297 5.797 1 83.75 131 GLY A N 1
ATOM 1046 C CA . GLY A 1 131 ? 8.445 -27.797 4.539 1 83.75 131 GLY A CA 1
ATOM 1047 C C . GLY A 1 131 ? 7.297 -26.969 3.994 1 83.75 131 GLY A C 1
ATOM 1048 O O . GLY A 1 131 ? 7.234 -26.703 2.795 1 83.75 131 GLY A O 1
ATOM 1049 N N . GLU A 1 132 ? 6.453 -26.562 4.863 1 87.88 132 GLU A N 1
ATOM 1050 C CA . GLU A 1 132 ? 5.328 -25.719 4.473 1 87.88 132 GLU A CA 1
ATOM 1051 C C . GLU A 1 132 ? 5.809 -24.359 3.971 1 87.88 132 GLU A C 1
ATOM 1053 O O . GLU A 1 132 ? 5.289 -23.844 2.98 1 87.88 132 GLU A O 1
ATOM 1058 N N . LEU A 1 133 ? 6.77 -23.844 4.652 1 88.62 133 LEU A N 1
ATOM 1059 C CA . LEU A 1 133 ? 7.34 -22.578 4.227 1 88.62 133 LEU A CA 1
ATOM 1060 C C . LEU A 1 133 ? 7.957 -22.688 2.838 1 88.62 133 LEU A C 1
ATOM 1062 O O . LEU A 1 133 ? 7.734 -21.828 1.981 1 88.62 133 LEU A O 1
ATOM 1066 N N . ASP A 1 134 ? 8.672 -23.766 2.66 1 88.5 134 ASP A N 1
ATOM 1067 C CA . ASP A 1 134 ? 9.312 -23.984 1.366 1 88.5 134 ASP A CA 1
ATOM 1068 C C . ASP A 1 134 ? 8.273 -24.125 0.258 1 88.5 134 ASP A C 1
ATOM 1070 O O . ASP A 1 134 ? 8.477 -23.641 -0.859 1 88.5 134 ASP A O 1
ATOM 1074 N N . ALA A 1 135 ? 7.227 -24.781 0.566 1 92.88 135 ALA A N 1
ATOM 1075 C CA . ALA A 1 135 ? 6.148 -24.953 -0.406 1 92.88 135 ALA A CA 1
ATOM 1076 C C . ALA A 1 135 ? 5.531 -23.594 -0.773 1 92.88 135 ALA A C 1
ATOM 1078 O O . ALA A 1 135 ? 5.23 -23.344 -1.941 1 92.88 135 ALA A O 1
ATOM 1079 N N . ILE A 1 136 ? 5.375 -22.781 0.189 1 94.69 136 ILE A N 1
ATOM 1080 C CA . ILE A 1 136 ? 4.824 -21.453 -0.027 1 94.69 136 ILE A CA 1
ATOM 1081 C C . ILE A 1 136 ? 5.773 -20.641 -0.91 1 94.69 136 ILE A C 1
ATOM 1083 O O . ILE A 1 136 ? 5.348 -20.031 -1.893 1 94.69 136 ILE A O 1
ATOM 1087 N N . LEU A 1 137 ? 7.059 -20.703 -0.585 1 94.94 137 LEU A N 1
ATOM 1088 C CA . LEU A 1 137 ? 8.047 -19.953 -1.344 1 94.94 137 LEU A CA 1
ATOM 1089 C C . LEU A 1 137 ? 8.102 -20.422 -2.793 1 94.94 137 LEU A C 1
ATOM 1091 O O . LEU A 1 137 ? 8.141 -19.609 -3.715 1 94.94 137 LEU A O 1
ATOM 1095 N N . LEU A 1 138 ? 8.055 -21.688 -2.93 1 96.19 138 LEU A N 1
ATOM 1096 C CA . LEU A 1 138 ? 8.07 -22.25 -4.277 1 96.19 138 LEU A CA 1
ATOM 1097 C C . LEU A 1 138 ? 6.824 -21.828 -5.051 1 96.19 138 LEU A C 1
ATOM 1099 O O . LEU A 1 138 ? 6.91 -21.484 -6.23 1 96.19 138 LEU A O 1
ATOM 1103 N N . GLY A 1 139 ? 5.684 -21.891 -4.438 1 97.75 139 GLY A N 1
ATOM 1104 C CA . GLY A 1 139 ? 4.445 -21.469 -5.074 1 97.75 139 GLY A CA 1
ATOM 1105 C C . GLY A 1 139 ? 4.465 -20.031 -5.531 1 97.75 139 GLY A C 1
ATOM 1106 O O . GLY A 1 139 ? 4.09 -19.734 -6.664 1 97.75 139 GLY A O 1
ATOM 1107 N N . VAL A 1 140 ? 4.938 -19.141 -4.664 1 98.38 140 VAL A N 1
ATOM 1108 C CA . VAL A 1 140 ? 5.008 -17.719 -5 1 98.38 140 VAL A CA 1
ATOM 1109 C C . VAL A 1 140 ? 5.992 -17.516 -6.148 1 98.38 140 VAL A C 1
ATOM 1111 O O . VAL A 1 140 ? 5.695 -16.797 -7.105 1 98.38 140 VAL A O 1
ATOM 1114 N N . ALA A 1 141 ? 7.125 -18.172 -6.043 1 98.31 141 ALA A N 1
ATOM 1115 C CA . ALA A 1 141 ? 8.133 -18.062 -7.098 1 98.31 141 ALA A CA 1
ATOM 1116 C C . ALA A 1 141 ? 7.586 -18.562 -8.43 1 98.31 141 ALA A C 1
ATOM 1118 O O . ALA A 1 141 ? 7.797 -17.922 -9.469 1 98.31 141 ALA A O 1
ATOM 1119 N N . SER A 1 142 ? 6.941 -19.641 -8.406 1 98.31 142 SER A N 1
ATOM 1120 C CA . SER A 1 142 ? 6.363 -20.219 -9.617 1 98.31 142 SER A CA 1
ATOM 1121 C C . SER A 1 142 ? 5.312 -19.281 -10.227 1 98.31 142 SER A C 1
ATOM 1123 O O . SER A 1 142 ? 5.25 -19.125 -11.445 1 98.31 142 SER A O 1
ATOM 1125 N N . GLY A 1 143 ? 4.477 -18.75 -9.367 1 98.62 143 GLY A N 1
ATOM 1126 C CA . GLY A 1 143 ? 3.508 -17.766 -9.836 1 98.62 143 GLY A CA 1
ATOM 1127 C C . GLY A 1 143 ? 4.148 -16.562 -10.5 1 98.62 143 GLY A C 1
ATOM 1128 O O . GLY A 1 143 ? 3.707 -16.125 -11.562 1 98.62 143 GLY A O 1
ATOM 1129 N N . LEU A 1 144 ? 5.176 -16.062 -9.867 1 98.62 144 LEU A N 1
ATOM 1130 C CA . LEU A 1 144 ? 5.883 -14.906 -10.422 1 98.62 144 LEU A CA 1
ATOM 1131 C C . LEU A 1 144 ? 6.547 -15.258 -11.75 1 98.62 144 LEU A C 1
ATOM 1133 O O . LEU A 1 144 ? 6.555 -14.445 -12.672 1 98.62 144 LEU A O 1
ATOM 1137 N N . GLU A 1 145 ? 7.121 -16.422 -11.789 1 97.94 145 GLU A N 1
ATOM 1138 C CA . GLU A 1 145 ? 7.691 -16.875 -13.055 1 97.94 145 GLU A CA 1
ATOM 1139 C C . GLU A 1 145 ? 6.633 -16.922 -14.156 1 97.94 145 GLU A C 1
ATOM 1141 O O . GLU A 1 145 ? 6.891 -16.484 -15.281 1 97.94 145 GLU A O 1
ATOM 1146 N N . ALA A 1 146 ? 5.477 -17.422 -13.883 1 98 146 ALA A N 1
ATOM 1147 C CA . ALA A 1 146 ? 4.379 -17.484 -14.844 1 98 146 ALA A CA 1
ATOM 1148 C C . ALA A 1 146 ? 3.965 -16.078 -15.289 1 98 146 ALA A C 1
ATOM 1150 O O . ALA A 1 146 ? 3.711 -15.852 -16.469 1 98 146 ALA A O 1
ATOM 1151 N N . ILE A 1 147 ? 3.887 -15.156 -14.375 1 97.81 147 ILE A N 1
ATOM 1152 C CA . ILE A 1 147 ? 3.527 -13.766 -14.656 1 97.81 147 ILE A CA 1
ATOM 1153 C C . ILE A 1 147 ? 4.547 -13.156 -15.617 1 97.81 147 ILE A C 1
ATOM 1155 O O . ILE A 1 147 ? 4.176 -12.547 -16.625 1 97.81 147 ILE A O 1
ATOM 1159 N N . HIS A 1 148 ? 5.816 -13.359 -15.32 1 96.69 148 HIS A N 1
ATOM 1160 C CA . HIS A 1 148 ? 6.879 -12.828 -16.172 1 96.69 148 HIS A CA 1
ATOM 1161 C C . HIS A 1 148 ? 6.867 -13.477 -17.547 1 96.69 148 HIS A C 1
ATOM 1163 O O . HIS A 1 148 ? 7.059 -12.797 -18.562 1 96.69 148 HIS A O 1
ATOM 1169 N N . SER A 1 149 ? 6.625 -14.758 -17.547 1 95.25 149 SER A N 1
ATOM 1170 C CA . SER A 1 149 ? 6.598 -15.492 -18.812 1 95.25 149 SER A CA 1
ATOM 1171 C C . SER A 1 149 ? 5.445 -15.031 -19.703 1 95.25 149 SER A C 1
ATOM 1173 O O . SER A 1 149 ? 5.547 -15.062 -20.922 1 95.25 149 SER A O 1
ATOM 1175 N N . ALA A 1 150 ? 4.375 -14.594 -19.094 1 95.44 150 ALA A N 1
ATOM 1176 C CA . ALA A 1 150 ? 3.219 -14.094 -19.828 1 95.44 150 ALA A CA 1
ATOM 1177 C C . ALA A 1 150 ? 3.436 -12.648 -20.281 1 95.44 150 ALA A C 1
ATOM 1179 O O . ALA A 1 150 ? 2.561 -12.047 -20.906 1 95.44 150 ALA A O 1
ATOM 1180 N N . GLY A 1 151 ? 4.566 -12.047 -19.859 1 94.38 151 GLY A N 1
ATOM 1181 C CA . GLY A 1 151 ? 4.926 -10.719 -20.328 1 94.38 151 GLY A CA 1
ATOM 1182 C C . GLY A 1 151 ? 4.469 -9.617 -19.391 1 94.38 151 GLY A C 1
ATOM 1183 O O . GLY A 1 151 ? 4.344 -8.461 -19.797 1 94.38 151 GLY A O 1
ATOM 1184 N N . PHE A 1 152 ? 4.156 -9.969 -18.156 1 95.69 152 PHE A N 1
ATOM 1185 C CA . PHE A 1 152 ? 3.691 -8.977 -17.188 1 95.69 152 PHE A CA 1
ATOM 1186 C C . PHE A 1 152 ? 4.688 -8.828 -16.047 1 95.69 152 PHE A C 1
ATOM 1188 O O . PHE A 1 152 ? 5.5 -9.727 -15.805 1 95.69 152 PHE A O 1
ATOM 1195 N N . VAL A 1 153 ? 4.688 -7.691 -15.43 1 95.62 153 VAL A N 1
ATOM 1196 C CA . VAL A 1 153 ? 5.305 -7.426 -14.133 1 95.62 153 VAL A CA 1
ATOM 1197 C C . VAL A 1 153 ? 4.223 -7.109 -13.102 1 95.62 153 VAL A C 1
ATOM 1199 O O . VAL A 1 153 ? 3.303 -6.336 -13.367 1 95.62 153 VAL A O 1
ATOM 1202 N N . HIS A 1 154 ? 4.309 -7.676 -11.922 1 96.69 154 HIS A N 1
ATOM 1203 C CA . HIS A 1 154 ? 3.244 -7.551 -10.938 1 96.69 154 HIS A CA 1
ATOM 1204 C C . HIS A 1 154 ? 3.322 -6.211 -10.211 1 96.69 154 HIS A C 1
ATOM 1206 O O . HIS A 1 154 ? 2.307 -5.535 -10.031 1 96.69 154 HIS A O 1
ATOM 1212 N N . TRP A 1 155 ? 4.504 -5.84 -9.594 1 94.56 155 TRP A N 1
ATOM 1213 C CA . TRP A 1 155 ? 4.891 -4.559 -9.008 1 94.56 155 TRP A CA 1
ATOM 1214 C C . TRP A 1 155 ? 4.473 -4.48 -7.543 1 94.56 155 TRP A C 1
ATOM 1216 O O . TRP A 1 155 ? 4.871 -3.559 -6.824 1 94.56 155 TRP A O 1
ATOM 1226 N N . ASP A 1 156 ? 3.75 -5.434 -7.07 1 94.38 156 ASP A N 1
ATOM 1227 C CA . ASP A 1 156 ? 3.258 -5.27 -5.707 1 94.38 156 ASP A CA 1
ATOM 1228 C C . ASP A 1 156 ? 3.176 -6.617 -4.988 1 94.38 156 ASP A C 1
ATOM 1230 O O . ASP A 1 156 ? 2.145 -6.949 -4.402 1 94.38 156 ASP A O 1
ATOM 1234 N N . ILE A 1 157 ? 4.227 -7.352 -4.938 1 97.19 157 ILE A N 1
ATOM 1235 C CA . ILE A 1 157 ? 4.305 -8.617 -4.215 1 97.19 157 ILE A CA 1
ATOM 1236 C C . ILE A 1 157 ? 4.523 -8.344 -2.729 1 97.19 157 ILE A C 1
ATOM 1238 O O . ILE A 1 157 ? 5.535 -7.758 -2.338 1 97.19 157 ILE A O 1
ATOM 1242 N N . GLN A 1 158 ? 3.561 -8.688 -1.93 1 95.12 158 GLN A N 1
ATOM 1243 C CA . GLN A 1 158 ? 3.588 -8.586 -0.474 1 95.12 158 GLN A CA 1
ATOM 1244 C C . GLN A 1 158 ? 2.676 -9.625 0.166 1 95.12 158 GLN A C 1
ATOM 1246 O O . GLN A 1 158 ? 1.914 -10.305 -0.529 1 95.12 158 GLN A O 1
ATOM 1251 N N . LEU A 1 159 ? 2.764 -9.828 1.433 1 94.38 159 LEU A N 1
ATOM 1252 C CA . LEU A 1 159 ? 2.078 -10.891 2.148 1 94.38 159 LEU A CA 1
ATOM 1253 C C . LEU A 1 159 ? 0.573 -10.828 1.911 1 94.38 159 LEU A C 1
ATOM 1255 O O . LEU A 1 159 ? -0.067 -11.859 1.675 1 94.38 159 LEU A O 1
ATOM 1259 N N . ARG A 1 160 ? 0.011 -9.57 1.901 1 93.06 160 ARG A N 1
ATOM 1260 C CA . ARG A 1 160 ? -1.433 -9.406 1.772 1 93.06 160 ARG A CA 1
ATOM 1261 C C . ARG A 1 160 ? -1.904 -9.781 0.372 1 93.06 160 ARG A C 1
ATOM 1263 O O . ARG A 1 160 ? -3.102 -9.961 0.143 1 93.06 160 ARG A O 1
ATOM 1270 N N . ASN A 1 161 ? -0.969 -9.938 -0.567 1 96.75 161 ASN A N 1
ATOM 1271 C CA . ASN A 1 161 ? -1.323 -10.25 -1.947 1 96.75 161 ASN A CA 1
ATOM 1272 C C . ASN A 1 161 ? -1.023 -11.711 -2.285 1 96.75 161 ASN A C 1
ATOM 1274 O O . ASN A 1 161 ? -0.94 -12.07 -3.459 1 96.75 161 ASN A O 1
ATOM 1278 N N . ILE A 1 162 ? -0.733 -12.445 -1.273 1 97.88 162 ILE A N 1
ATOM 1279 C CA . ILE A 1 162 ? -0.586 -13.891 -1.399 1 97.88 162 ILE A CA 1
ATOM 1280 C C . ILE A 1 162 ? -1.678 -14.594 -0.595 1 97.88 162 ILE A C 1
ATOM 1282 O O . ILE A 1 162 ? -1.765 -14.422 0.624 1 97.88 162 ILE A O 1
ATOM 1286 N N . LEU A 1 163 ? -2.469 -15.375 -1.282 1 97.19 163 LEU A N 1
ATOM 1287 C CA . LEU A 1 163 ? -3.588 -16.062 -0.641 1 97.19 163 LEU A CA 1
ATOM 1288 C C . LEU A 1 163 ? -3.303 -17.547 -0.49 1 97.19 163 LEU A C 1
ATOM 1290 O O . LEU A 1 163 ? -2.668 -18.156 -1.356 1 97.19 163 LEU A O 1
ATOM 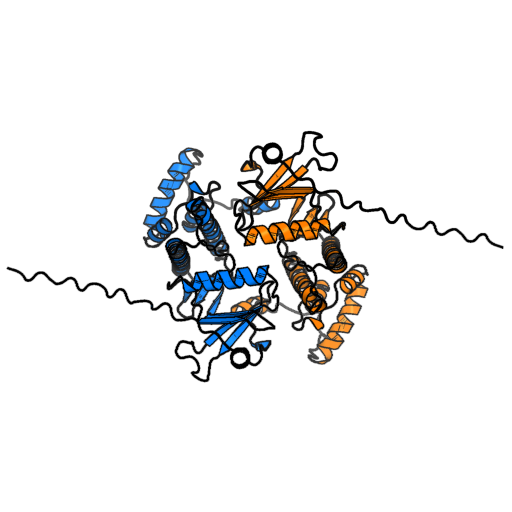1294 N N . LEU A 1 164 ? -3.74 -18.094 0.554 1 96.06 164 LEU A N 1
ATOM 1295 C CA . LEU A 1 164 ? -3.729 -19.531 0.776 1 96.06 164 LEU A CA 1
ATOM 1296 C C . LEU A 1 164 ? -5.09 -20.156 0.456 1 96.06 164 LEU A C 1
ATOM 1298 O O . LEU A 1 164 ? -6.109 -19.719 0.989 1 96.06 164 LEU A O 1
ATOM 1302 N N . MET A 1 165 ? -5.047 -21.109 -0.383 1 95.44 165 MET A N 1
ATOM 1303 C CA . MET A 1 165 ? -6.27 -21.828 -0.735 1 95.44 165 MET A CA 1
ATOM 1304 C C . MET A 1 165 ? -6.555 -22.938 0.268 1 95.44 165 MET A C 1
ATOM 1306 O O . MET A 1 165 ? -5.723 -23.234 1.122 1 95.44 165 MET A O 1
ATOM 1310 N N . LYS A 1 166 ? -7.719 -23.531 0.134 1 92.69 166 LYS A N 1
ATOM 1311 C CA . LYS A 1 166 ? -8.125 -24.594 1.051 1 92.69 166 LYS A CA 1
ATOM 1312 C C . LYS A 1 166 ? -7.184 -25.797 0.963 1 92.69 166 LYS A C 1
ATOM 1314 O O . LYS A 1 166 ? -6.938 -26.469 1.964 1 92.69 166 LYS A O 1
ATOM 1319 N N . ASP A 1 167 ? -6.66 -26.016 -0.182 1 93.19 167 ASP A N 1
ATOM 1320 C CA . ASP A 1 167 ? -5.762 -27.141 -0.376 1 93.19 167 ASP A CA 1
ATOM 1321 C C . ASP A 1 167 ? -4.312 -26.75 -0.087 1 93.19 167 ASP A C 1
ATOM 1323 O O . ASP A 1 167 ? -3.387 -27.484 -0.45 1 93.19 167 ASP A O 1
ATOM 1327 N N . ASN A 1 168 ? -4.07 -25.531 0.368 1 92 168 ASN A N 1
ATOM 1328 C CA . ASN A 1 168 ? -2.793 -25 0.829 1 92 168 ASN A CA 1
ATOM 1329 C C . ASN A 1 168 ? -1.932 -24.531 -0.338 1 92 168 ASN A C 1
ATOM 1331 O O . ASN A 1 168 ? -0.752 -24.219 -0.159 1 92 168 ASN A O 1
ATOM 1335 N N . THR A 1 169 ? -2.566 -24.531 -1.457 1 95.62 169 THR A N 1
ATOM 1336 C CA . THR A 1 169 ? -1.892 -23.875 -2.57 1 95.62 169 THR A CA 1
ATOM 1337 C C . THR A 1 169 ? -1.899 -22.359 -2.387 1 95.62 169 THR A C 1
ATOM 1339 O O . THR A 1 169 ? -2.906 -21.781 -1.966 1 95.62 169 THR A O 1
ATOM 1342 N N . VAL A 1 170 ? -0.789 -21.719 -2.725 1 97.38 170 VAL A N 1
ATOM 1343 C CA . VAL A 1 170 ? -0.768 -20.25 -2.635 1 97.38 170 VAL A CA 1
ATOM 1344 C C . VAL A 1 170 ? -1.066 -19.641 -4.004 1 97.38 170 VAL A C 1
ATOM 1346 O O . VAL A 1 170 ? -0.644 -20.188 -5.031 1 97.38 170 VAL A O 1
ATOM 1349 N N . LYS A 1 171 ? -1.748 -18.578 -4.039 1 98.31 171 LYS A N 1
ATOM 1350 C CA . LYS A 1 171 ? -2.039 -17.859 -5.281 1 98.31 171 LYS A CA 1
ATOM 1351 C C . LYS A 1 171 ? -1.792 -16.359 -5.125 1 98.31 171 LYS A C 1
ATOM 1353 O O . LYS A 1 171 ? -2.148 -15.773 -4.102 1 98.31 171 LYS A O 1
ATOM 1358 N N . ILE A 1 172 ? -1.113 -15.789 -6.082 1 98.69 172 ILE A N 1
ATOM 1359 C CA . ILE A 1 172 ? -0.864 -14.352 -6.133 1 98.69 172 ILE A CA 1
ATOM 1360 C C . ILE A 1 172 ? -2.131 -13.625 -6.582 1 98.69 172 ILE A C 1
ATOM 1362 O O . ILE A 1 172 ? -2.795 -14.047 -7.527 1 98.69 172 ILE A O 1
ATOM 1366 N N . VAL A 1 173 ? -2.516 -12.57 -5.855 1 97.69 173 VAL A N 1
ATOM 1367 C CA . VAL A 1 173 ? -3.707 -11.797 -6.191 1 97.69 173 VAL A CA 1
ATOM 1368 C C . VAL A 1 173 ? -3.354 -10.32 -6.293 1 97.69 173 VAL A C 1
ATOM 1370 O O . VAL A 1 173 ? -2.209 -9.93 -6.047 1 97.69 173 VAL A O 1
ATOM 1373 N N . ASP A 1 174 ? -4.277 -9.445 -6.672 1 96 174 ASP A N 1
ATOM 1374 C CA . ASP A 1 174 ? -4.223 -7.988 -6.738 1 96 174 ASP A CA 1
ATOM 1375 C C . ASP A 1 174 ? -3.262 -7.52 -7.824 1 96 174 ASP A C 1
ATOM 1377 O O . ASP A 1 174 ? -2.172 -7.023 -7.527 1 96 174 ASP A O 1
ATOM 1381 N N . PHE A 1 175 ? -3.721 -7.523 -9.055 1 97.44 175 PHE A N 1
ATOM 1382 C CA . PHE A 1 175 ? -2.949 -7.176 -10.242 1 97.44 175 PHE A CA 1
ATOM 1383 C C . PHE A 1 175 ? -3.258 -5.754 -10.695 1 97.44 175 PHE A C 1
ATOM 1385 O O . PHE A 1 175 ? -3.107 -5.422 -11.867 1 97.44 175 PHE A O 1
ATOM 1392 N N . GLY A 1 176 ? -3.68 -4.945 -9.828 1 94.88 176 GLY A N 1
ATOM 1393 C CA . GLY A 1 176 ? -4.035 -3.572 -10.148 1 94.88 176 GLY A CA 1
ATOM 1394 C C . GLY A 1 176 ? -2.865 -2.764 -10.688 1 94.88 176 GLY A C 1
ATOM 1395 O O . GLY A 1 176 ? -3.049 -1.862 -11.508 1 94.88 176 GLY A O 1
ATOM 1396 N N . LEU A 1 177 ? -1.688 -3.084 -10.289 1 92.94 177 LEU A N 1
ATOM 1397 C CA . LEU A 1 177 ? -0.503 -2.338 -10.695 1 92.94 177 LEU A CA 1
ATOM 1398 C C . LEU A 1 177 ? 0.234 -3.062 -11.82 1 92.94 177 LEU A C 1
ATOM 1400 O O . LEU A 1 177 ? 1.208 -2.541 -12.367 1 92.94 177 LEU A O 1
ATOM 1404 N N . ALA A 1 178 ? -0.261 -4.262 -12.141 1 94.81 178 ALA A N 1
ATOM 1405 C CA . ALA A 1 178 ? 0.453 -5.082 -13.117 1 94.81 178 ALA A CA 1
ATOM 1406 C C . ALA A 1 178 ? 0.49 -4.402 -14.477 1 94.81 178 ALA A C 1
ATOM 1408 O O . ALA A 1 178 ? -0.498 -3.799 -14.906 1 94.81 178 ALA A O 1
ATOM 1409 N N . THR A 1 179 ? 1.614 -4.465 -15.141 1 91.81 179 THR A N 1
ATOM 1410 C CA . THR A 1 179 ? 1.777 -3.887 -16.469 1 91.81 179 THR A CA 1
ATOM 1411 C C . THR A 1 179 ? 2.488 -4.863 -17.406 1 91.81 179 THR A C 1
ATOM 1413 O O . THR A 1 179 ? 3.213 -5.75 -16.953 1 91.81 179 THR A O 1
ATOM 1416 N N . ARG A 1 180 ? 2.193 -4.672 -18.625 1 91.38 180 ARG A N 1
ATOM 1417 C CA . ARG A 1 180 ? 2.977 -5.395 -19.625 1 91.38 180 ARG A CA 1
ATOM 1418 C C . ARG A 1 180 ? 4.41 -4.879 -19.672 1 91.38 180 ARG A C 1
ATOM 1420 O O . ARG A 1 180 ? 4.648 -3.678 -19.547 1 91.38 180 ARG A O 1
ATOM 1427 N N . LYS A 1 181 ? 5.293 -5.809 -19.875 1 84.88 181 LYS A N 1
ATOM 1428 C CA . LYS A 1 181 ? 6.703 -5.445 -19.984 1 84.88 181 LYS A CA 1
ATOM 1429 C C . LYS A 1 181 ? 6.945 -4.535 -21.188 1 84.88 181 LYS A C 1
ATOM 1431 O O . LYS A 1 181 ? 6.402 -4.77 -22.266 1 84.88 181 LYS A O 1
ATOM 1436 N N . GLY A 1 182 ? 7.449 -3.334 -20.859 1 72.31 182 GLY A N 1
ATOM 1437 C CA . GLY A 1 182 ? 7.828 -2.463 -21.953 1 72.31 182 GLY A CA 1
ATOM 1438 C C . GLY A 1 182 ? 9.039 -2.961 -22.719 1 72.31 182 GLY A C 1
ATOM 1439 O O . GLY A 1 182 ? 9.82 -3.766 -22.203 1 72.31 182 GLY A O 1
ATOM 1440 N N . GLU A 1 183 ? 9.203 -2.736 -23.953 1 60.16 183 GLU A N 1
ATOM 1441 C CA . GLU A 1 183 ? 10.297 -3.156 -24.828 1 60.16 183 GLU A CA 1
ATOM 1442 C C . GLU A 1 183 ? 11.648 -2.75 -24.266 1 60.16 183 GLU A C 1
ATOM 1444 O O . GLU A 1 183 ? 12.609 -3.525 -24.312 1 60.16 183 GLU A O 1
ATOM 1449 N N . LYS A 1 184 ? 11.82 -1.538 -23.688 1 55.56 184 LYS A N 1
ATOM 1450 C CA . LYS A 1 184 ? 13.141 -1.016 -23.344 1 55.56 184 LYS A CA 1
ATOM 1451 C C . LYS A 1 184 ? 13.562 -1.457 -21.938 1 55.56 184 LYS A C 1
ATOM 1453 O O . LYS A 1 184 ? 14.758 -1.571 -21.656 1 55.56 184 LYS A O 1
ATOM 1458 N N . MET A 1 185 ? 12.68 -1.733 -21.078 1 59.31 185 MET A N 1
ATOM 1459 C CA . MET A 1 185 ? 13.117 -1.884 -19.703 1 59.31 185 MET A CA 1
ATOM 1460 C C . MET A 1 185 ? 12.586 -3.178 -19.094 1 59.31 185 MET A C 1
ATOM 1462 O O . MET A 1 185 ? 12.344 -3.252 -17.891 1 59.31 185 MET A O 1
ATOM 1466 N N . LYS A 1 186 ? 12.602 -4.242 -20.031 1 59.59 186 LYS A N 1
ATOM 1467 C CA . LYS A 1 186 ? 11.875 -5.457 -19.672 1 59.59 186 LYS A CA 1
ATOM 1468 C C . LYS A 1 186 ? 12.484 -6.121 -18.438 1 59.59 186 LYS A C 1
ATOM 1470 O O . LYS A 1 186 ? 11.773 -6.426 -17.484 1 59.59 186 LYS A O 1
ATOM 1475 N N . SER A 1 187 ? 13.844 -6.234 -18.547 1 65.94 187 SER A N 1
ATOM 1476 C CA . SER A 1 187 ? 14.5 -7.023 -17.516 1 65.94 187 SER A CA 1
ATOM 1477 C C . SER A 1 187 ? 14.547 -6.266 -16.188 1 65.94 187 SER A C 1
ATOM 1479 O O . SER A 1 187 ? 14.289 -6.84 -15.133 1 65.94 187 SER A O 1
ATOM 1481 N N . ALA A 1 188 ? 14.633 -5.023 -16.297 1 74.75 188 ALA A N 1
ATOM 1482 C CA . ALA A 1 188 ? 14.789 -4.219 -15.078 1 74.75 188 ALA A CA 1
ATOM 1483 C C . ALA A 1 188 ? 13.484 -4.148 -14.297 1 74.75 188 ALA A C 1
ATOM 1485 O O . ALA A 1 188 ? 13.492 -4.188 -13.062 1 74.75 188 ALA A O 1
ATOM 1486 N N . GLN A 1 189 ? 12.43 -4.266 -15 1 84.44 189 GLN A N 1
ATOM 1487 C CA . GLN A 1 189 ? 11.133 -4.172 -14.352 1 84.44 189 GLN A CA 1
ATOM 1488 C C . GLN A 1 189 ? 10.797 -5.457 -13.602 1 84.44 189 GLN A C 1
ATOM 1490 O O . GLN A 1 189 ? 10.305 -5.41 -12.469 1 84.44 189 GLN A O 1
ATOM 1495 N N . GLU A 1 190 ? 11.195 -6.594 -14.188 1 93.62 190 GLU A N 1
ATOM 1496 C CA . GLU A 1 190 ? 10.953 -7.887 -13.547 1 93.62 190 GLU A CA 1
ATOM 1497 C C . GLU A 1 190 ? 11.742 -8.016 -12.25 1 93.62 190 GLU A C 1
ATOM 1499 O O . GLU A 1 190 ? 11.305 -8.695 -11.32 1 93.62 190 GLU A O 1
ATOM 1504 N N . LYS A 1 191 ? 12.852 -7.324 -12.25 1 94 191 LYS A N 1
ATOM 1505 C CA . LYS A 1 191 ? 13.758 -7.426 -11.109 1 94 191 LYS A CA 1
ATOM 1506 C C . LYS A 1 191 ? 13.156 -6.766 -9.875 1 94 191 LYS A C 1
ATOM 1508 O O . LYS A 1 191 ? 13.555 -7.062 -8.75 1 94 191 LYS A O 1
ATOM 1513 N N . PHE A 1 192 ? 12.211 -5.906 -10.102 1 93.19 192 PHE A N 1
ATOM 1514 C CA . PHE A 1 192 ? 11.508 -5.344 -8.961 1 93.19 192 PHE A CA 1
ATOM 1515 C C . PHE A 1 192 ? 10.664 -6.406 -8.266 1 93.19 192 PHE A C 1
ATOM 1517 O O . PHE A 1 192 ? 10.594 -6.445 -7.035 1 93.19 192 PHE A O 1
ATOM 1524 N N . ASP A 1 193 ? 10.008 -7.27 -9.07 1 96.88 193 ASP A N 1
ATOM 1525 C CA . ASP A 1 193 ? 9.266 -8.375 -8.477 1 96.88 193 ASP A CA 1
ATOM 1526 C C . ASP A 1 193 ? 10.18 -9.289 -7.668 1 96.88 193 ASP A C 1
ATOM 1528 O O . ASP A 1 193 ? 9.797 -9.789 -6.613 1 96.88 193 ASP A O 1
ATOM 1532 N N . VAL A 1 194 ? 11.383 -9.438 -8.164 1 97.12 194 VAL A N 1
ATOM 1533 C CA . VAL A 1 194 ? 12.375 -10.258 -7.461 1 97.12 194 VAL A CA 1
ATOM 1534 C C . VAL A 1 194 ? 12.727 -9.609 -6.121 1 97.12 194 VAL A C 1
ATOM 1536 O O . VAL A 1 194 ? 12.789 -10.289 -5.098 1 97.12 194 VAL A O 1
ATOM 1539 N N . PHE A 1 195 ? 12.906 -8.336 -6.16 1 95.69 195 PHE A N 1
ATOM 1540 C CA . PHE A 1 195 ? 13.172 -7.574 -4.949 1 95.69 195 PHE A CA 1
ATOM 1541 C C . PHE A 1 195 ? 12.055 -7.762 -3.932 1 95.69 195 PHE A C 1
ATOM 1543 O O . PHE A 1 195 ? 12.312 -8.031 -2.758 1 95.69 195 PHE A O 1
ATOM 1550 N N . CYS A 1 196 ? 10.836 -7.617 -4.383 1 97 196 CYS A N 1
ATOM 1551 C CA . CYS A 1 196 ? 9.68 -7.777 -3.51 1 97 196 CYS A CA 1
ATOM 1552 C C . CYS A 1 196 ? 9.602 -9.195 -2.963 1 97 196 CYS A C 1
ATOM 1554 O O . CYS A 1 196 ? 9.234 -9.398 -1.803 1 97 196 CYS A O 1
ATOM 1556 N N . PHE A 1 197 ? 9.922 -10.195 -3.807 1 97.81 197 PHE A N 1
ATOM 1557 C CA . PHE A 1 197 ? 9.938 -11.586 -3.379 1 97.81 197 PHE A CA 1
ATOM 1558 C C . PHE A 1 197 ? 10.953 -11.797 -2.26 1 97.81 197 PHE A C 1
ATOM 1560 O O . PHE A 1 197 ? 10.664 -12.477 -1.271 1 97.81 197 PHE A O 1
ATOM 1567 N N . GLY A 1 198 ? 12.133 -11.219 -2.377 1 95 198 GLY A N 1
ATOM 1568 C CA . GLY A 1 198 ? 13.133 -11.289 -1.322 1 95 198 GLY A CA 1
ATOM 1569 C C . GLY A 1 198 ? 12.648 -10.727 -0 1 95 198 GLY A C 1
ATOM 1570 O O . GLY A 1 198 ? 12.844 -11.336 1.051 1 95 198 GLY A O 1
ATOM 1571 N N . ASN A 1 199 ? 12.039 -9.602 -0.099 1 94 199 ASN A N 1
ATOM 1572 C CA . ASN A 1 199 ? 11.492 -8.992 1.11 1 94 199 ASN A CA 1
ATOM 1573 C C . ASN A 1 199 ? 10.391 -9.859 1.722 1 94 199 ASN A C 1
ATOM 1575 O O . ASN A 1 199 ? 10.266 -9.938 2.945 1 94 199 ASN A O 1
ATOM 1579 N N . LEU A 1 200 ? 9.586 -10.43 0.911 1 95.5 200 LEU A N 1
ATOM 1580 C CA . LEU A 1 200 ? 8.539 -11.344 1.363 1 95.5 200 LEU A CA 1
ATOM 1581 C C . LEU A 1 200 ? 9.133 -12.516 2.129 1 95.5 200 LEU A C 1
ATOM 1583 O O . LEU A 1 200 ? 8.609 -12.906 3.176 1 95.5 200 LEU A O 1
ATOM 1587 N N . ILE A 1 201 ? 10.234 -13.086 1.626 1 92.12 201 ILE A N 1
ATOM 1588 C CA . ILE A 1 201 ? 10.914 -14.188 2.295 1 92.12 201 ILE A CA 1
ATOM 1589 C C . ILE A 1 201 ? 11.328 -13.758 3.699 1 92.12 201 ILE A C 1
ATOM 1591 O O . ILE A 1 201 ? 11.078 -14.469 4.672 1 92.12 201 ILE A O 1
ATOM 1595 N N . ARG A 1 202 ? 11.883 -12.641 3.777 1 88.12 202 ARG A N 1
ATOM 1596 C CA . ARG A 1 202 ? 12.352 -12.141 5.066 1 88.12 202 ARG A CA 1
ATOM 1597 C C . ARG A 1 202 ? 11.195 -11.992 6.047 1 88.12 202 ARG A C 1
ATOM 1599 O O . ARG A 1 202 ? 11.312 -12.367 7.215 1 88.12 202 ARG A O 1
ATOM 1606 N N . GLU A 1 203 ? 10.18 -11.453 5.582 1 88.75 203 GLU A N 1
ATOM 1607 C CA . GLU A 1 203 ? 9.016 -11.258 6.438 1 88.75 203 GLU A CA 1
ATOM 1608 C C . GLU A 1 203 ? 8.461 -12.594 6.922 1 88.75 203 GLU A C 1
ATOM 1610 O O . GLU A 1 203 ? 8.094 -12.734 8.094 1 88.75 203 GLU A O 1
ATOM 1615 N N . LEU A 1 204 ? 8.367 -13.516 6.055 1 88.5 204 LEU A N 1
ATOM 1616 C CA . LEU A 1 204 ? 7.82 -14.828 6.391 1 88.5 204 LEU A CA 1
ATOM 1617 C C . LEU A 1 204 ? 8.711 -15.547 7.395 1 88.5 204 LEU A C 1
ATOM 1619 O O . LEU A 1 204 ? 8.219 -16.219 8.305 1 88.5 204 LEU A O 1
ATOM 1623 N N . VAL A 1 205 ? 10.023 -15.398 7.191 1 82.56 205 VAL A N 1
ATOM 1624 C CA . VAL A 1 205 ? 10.977 -16.062 8.078 1 82.56 205 VAL A CA 1
ATOM 1625 C C . VAL A 1 205 ? 10.938 -15.406 9.461 1 82.56 205 VAL A C 1
ATOM 1627 O O . VAL A 1 205 ? 11 -16.094 10.484 1 82.56 205 VAL A O 1
ATOM 1630 N N . LEU A 1 206 ? 10.812 -14.102 9.453 1 75.69 206 LEU A N 1
ATOM 1631 C CA . LEU A 1 206 ? 10.781 -13.367 10.711 1 75.69 206 LEU A CA 1
ATOM 1632 C C . LEU A 1 206 ? 9.508 -13.68 11.492 1 75.69 206 LEU A C 1
ATOM 1634 O O . LEU A 1 206 ? 9.508 -13.664 12.719 1 75.69 206 LEU A O 1
ATOM 1638 N N . LEU A 1 207 ? 8.469 -13.805 10.734 1 71.94 207 LEU A N 1
ATOM 1639 C CA . LEU A 1 207 ? 7.207 -14.148 11.383 1 71.94 207 LEU A CA 1
ATOM 1640 C C . LEU A 1 207 ? 7.289 -15.539 12.016 1 71.94 207 LEU A C 1
ATOM 1642 O O . LEU A 1 207 ? 6.539 -15.844 12.945 1 71.94 207 LEU A O 1
ATOM 1646 N N . GLU A 1 208 ? 8.07 -16.312 11.398 1 67.94 208 GLU A N 1
ATOM 1647 C CA . GLU A 1 208 ? 8.219 -17.672 11.938 1 67.94 208 GLU A CA 1
ATOM 1648 C C . GLU A 1 208 ? 8.969 -17.641 13.266 1 67.94 208 GLU A C 1
ATOM 1650 O O . GLU A 1 208 ? 9.812 -16.781 13.5 1 67.94 208 GLU A O 1
ATOM 1655 N N . ARG A 1 209 ? 8.375 -18.281 14.289 1 54.75 209 ARG A N 1
ATOM 1656 C CA . ARG A 1 209 ? 8.773 -18.375 15.695 1 54.75 209 ARG A CA 1
ATOM 1657 C C . ARG A 1 209 ? 10.297 -18.312 15.828 1 54.75 209 ARG A C 1
ATOM 1659 O O . ARG A 1 209 ? 11.016 -18.531 14.859 1 54.75 209 ARG A O 1
ATOM 1666 N N . LYS A 1 210 ? 10.719 -18 17.094 1 50.81 210 LYS A N 1
ATOM 1667 C CA . LYS A 1 210 ? 11.961 -17.906 17.859 1 50.81 210 LYS A CA 1
ATOM 1668 C C . LYS A 1 210 ? 12.992 -18.922 17.359 1 50.81 210 LYS A C 1
ATOM 1670 O O . LYS A 1 210 ? 14.188 -18.75 17.594 1 50.81 210 LYS A O 1
ATOM 1675 N N . GLU A 1 211 ? 12.531 -19.922 16.766 1 48 211 GLU A N 1
ATOM 1676 C CA . GLU A 1 211 ? 13.508 -21 16.703 1 48 211 GLU A CA 1
ATOM 1677 C C . GLU A 1 211 ? 14.445 -20.812 15.508 1 48 211 GLU A C 1
ATOM 1679 O O . GLU A 1 211 ? 15.461 -21.516 15.398 1 48 211 GLU A O 1
ATOM 1684 N N . TRP A 1 212 ? 13.836 -20.062 14.5 1 50.84 212 TRP A N 1
ATOM 1685 C CA . TRP A 1 212 ? 14.742 -20.094 13.352 1 50.84 212 TRP A CA 1
ATOM 1686 C C . TRP A 1 212 ? 15.703 -18.922 13.375 1 50.84 212 TRP A C 1
ATOM 1688 O O . TRP A 1 212 ? 15.273 -17.766 13.438 1 50.84 212 TRP A O 1
ATOM 1698 N N . SER A 1 213 ? 16.797 -19.125 13.906 1 49.84 213 SER A N 1
ATOM 1699 C CA . SER A 1 213 ? 17.812 -18.078 13.883 1 49.84 213 SER A CA 1
ATOM 1700 C C . SER A 1 213 ? 17.969 -17.484 12.484 1 49.84 213 SER A C 1
ATOM 1702 O O . SER A 1 213 ? 18.234 -18.203 11.523 1 49.84 213 SER A O 1
ATOM 1704 N N . PRO A 1 214 ? 17.391 -16.328 12.227 1 52.31 214 PRO A N 1
ATOM 1705 C CA . PRO A 1 214 ? 17.469 -15.68 10.914 1 52.31 214 PRO A CA 1
ATOM 1706 C C . PRO A 1 214 ? 18.844 -15.797 10.266 1 52.31 214 PRO A C 1
ATOM 1708 O O . PRO A 1 214 ? 18.953 -15.836 9.039 1 52.31 214 PRO A O 1
ATOM 1711 N N . THR A 1 215 ? 19.906 -15.805 11.102 1 50.62 215 THR A N 1
ATOM 1712 C CA . THR A 1 215 ? 21.266 -15.758 10.578 1 50.62 215 THR A CA 1
ATOM 1713 C C . THR A 1 215 ? 21.641 -17.078 9.914 1 50.62 215 THR A C 1
ATOM 1715 O O . THR A 1 215 ? 22.547 -17.125 9.078 1 50.62 215 THR A O 1
ATOM 1718 N N . LYS A 1 216 ? 20.875 -18.094 10.266 1 54.81 216 LYS A N 1
ATOM 1719 C CA . LYS A 1 216 ? 21.328 -19.391 9.742 1 54.81 216 LYS A CA 1
ATOM 1720 C C . LYS A 1 216 ? 20.297 -19.984 8.789 1 54.81 216 LYS A C 1
ATOM 1722 O O . LYS A 1 216 ? 20.438 -21.141 8.383 1 54.81 216 LYS A O 1
ATOM 1727 N N . CYS A 1 217 ? 19.438 -19.156 8.383 1 69.31 217 CYS A N 1
ATOM 1728 C CA . CYS A 1 217 ? 18.375 -19.75 7.578 1 69.31 217 CYS A CA 1
ATOM 1729 C C . CYS A 1 217 ? 18.656 -19.547 6.09 1 69.31 217 CYS A C 1
ATOM 1731 O O . CYS A 1 217 ? 18.859 -18.422 5.637 1 69.31 217 CYS A O 1
ATOM 1733 N N . PRO A 1 218 ? 18.969 -20.734 5.379 1 77.06 218 PRO A N 1
ATOM 1734 C CA . PRO A 1 218 ? 19.203 -20.656 3.934 1 77.06 218 PRO A CA 1
ATOM 1735 C C . PRO A 1 218 ? 18.188 -19.766 3.221 1 77.06 218 PRO A C 1
ATOM 1737 O O . PRO A 1 218 ? 18.5 -19.156 2.195 1 77.06 218 PRO A O 1
ATOM 1740 N N . ARG A 1 219 ? 17.078 -19.594 3.811 1 83.94 219 ARG A N 1
ATOM 1741 C CA . ARG A 1 219 ? 16.047 -18.781 3.199 1 83.94 219 ARG A CA 1
ATOM 1742 C C . ARG A 1 219 ? 16.391 -17.297 3.289 1 83.94 219 ARG A C 1
ATOM 1744 O O . ARG A 1 219 ? 16.047 -16.516 2.398 1 83.94 219 ARG A O 1
ATOM 1751 N N . ILE A 1 220 ? 17.062 -16.969 4.293 1 84 220 ILE A N 1
ATOM 1752 C CA . ILE A 1 220 ? 17.5 -15.586 4.441 1 84 220 ILE A CA 1
ATOM 1753 C C . ILE A 1 220 ? 18.578 -15.266 3.414 1 84 220 ILE A C 1
ATOM 1755 O O . ILE A 1 220 ? 18.609 -14.172 2.855 1 84 220 ILE A O 1
ATOM 1759 N N . LEU A 1 221 ? 19.422 -16.266 3.156 1 83.5 221 LEU A N 1
ATOM 1760 C CA . LEU A 1 221 ? 20.438 -16.094 2.113 1 83.5 221 LEU A CA 1
ATOM 1761 C C . LEU A 1 221 ? 19.781 -15.898 0.752 1 83.5 221 LEU A C 1
ATOM 1763 O O . LEU A 1 221 ? 20.219 -15.062 -0.043 1 83.5 221 LEU A O 1
ATOM 1767 N N . LEU A 1 222 ? 18.797 -16.672 0.562 1 89 222 LEU A N 1
ATOM 1768 C CA . LEU A 1 222 ? 18.047 -16.516 -0.672 1 89 222 LEU A CA 1
ATOM 1769 C C . LEU A 1 222 ? 17.422 -15.125 -0.773 1 89 222 LEU A C 1
ATOM 1771 O O . LEU A 1 222 ? 17.5 -14.492 -1.828 1 89 222 LEU A O 1
ATOM 1775 N N . ALA A 1 223 ? 16.859 -14.664 0.308 1 91.56 223 ALA A N 1
ATOM 1776 C CA . ALA A 1 223 ? 16.281 -13.32 0.356 1 91.56 223 ALA A CA 1
ATOM 1777 C C . ALA A 1 223 ? 17.344 -12.258 0.063 1 91.56 223 ALA A C 1
ATOM 1779 O O . ALA A 1 223 ? 17.094 -11.305 -0.673 1 91.56 223 ALA A O 1
ATOM 1780 N N . ASP A 1 224 ? 18.484 -12.469 0.565 1 87.81 224 ASP A N 1
ATOM 1781 C CA . ASP A 1 224 ? 19.562 -11.484 0.449 1 87.81 224 ASP A CA 1
ATOM 1782 C C . ASP A 1 224 ? 19.984 -11.305 -1.007 1 87.81 224 ASP A C 1
ATOM 1784 O O . ASP A 1 224 ? 20.25 -10.188 -1.449 1 87.81 224 ASP A O 1
ATOM 1788 N N . ILE A 1 225 ? 20.031 -12.352 -1.754 1 90 225 ILE A N 1
ATOM 1789 C CA . ILE A 1 225 ? 20.453 -12.25 -3.145 1 90 225 ILE A CA 1
ATOM 1790 C C . ILE A 1 225 ? 19.359 -11.594 -3.979 1 90 225 ILE A C 1
ATOM 1792 O O . ILE A 1 225 ? 19.641 -11.008 -5.027 1 90 225 ILE A O 1
ATOM 1796 N N . CYS A 1 226 ? 18.156 -11.688 -3.512 1 94.12 226 CYS A N 1
ATOM 1797 C CA . CYS A 1 226 ? 17.031 -11.102 -4.23 1 94.12 226 CYS A CA 1
ATOM 1798 C C . CYS A 1 226 ? 16.969 -9.594 -4.016 1 94.12 226 CYS A C 1
ATOM 1800 O O . CYS A 1 226 ? 16.359 -8.867 -4.812 1 94.12 226 CYS A O 1
ATOM 1802 N N . ILE A 1 227 ? 17.594 -9.062 -2.916 1 92 227 ILE A N 1
ATOM 1803 C CA . ILE A 1 227 ? 17.328 -7.68 -2.543 1 92 227 ILE A CA 1
ATOM 1804 C C . ILE A 1 227 ? 18.594 -6.844 -2.732 1 92 227 ILE A C 1
ATOM 1806 O O . ILE A 1 227 ? 18.688 -5.723 -2.223 1 92 227 ILE A O 1
ATOM 1810 N N . VAL A 1 228 ? 19.516 -7.398 -3.477 1 87.44 228 VAL A N 1
ATOM 1811 C CA . VAL A 1 228 ? 20.734 -6.633 -3.736 1 87.44 228 VAL A CA 1
ATOM 1812 C C . VAL A 1 228 ? 20.375 -5.32 -4.434 1 87.44 228 VAL A C 1
ATOM 1814 O O . VAL A 1 228 ? 19.391 -5.254 -5.168 1 87.44 228 VAL A O 1
ATOM 1817 N N . ASN A 1 229 ? 21.094 -4.355 -4.277 1 81.38 229 ASN A N 1
ATOM 1818 C CA . ASN A 1 229 ? 20.766 -2.998 -4.688 1 81.38 229 ASN A CA 1
ATOM 1819 C C . ASN A 1 229 ? 20.688 -2.873 -6.207 1 81.38 229 ASN A C 1
ATOM 1821 O O . ASN A 1 229 ? 19.75 -2.266 -6.738 1 81.38 229 ASN A O 1
ATOM 1825 N N . ASN A 1 230 ? 21.656 -3.414 -6.859 1 83.38 230 ASN A N 1
ATOM 1826 C CA . ASN A 1 230 ? 21.641 -3.369 -8.32 1 83.38 230 ASN A CA 1
ATOM 1827 C C . ASN A 1 230 ? 20.688 -4.41 -8.898 1 83.38 230 ASN A C 1
ATOM 1829 O O . ASN A 1 230 ? 20.922 -5.613 -8.781 1 83.38 230 ASN A O 1
ATOM 1833 N N . PRO A 1 231 ? 19.672 -3.947 -9.516 1 87.88 231 PRO A N 1
ATOM 1834 C CA . PRO A 1 231 ? 18.672 -4.891 -10.023 1 87.88 231 PRO A CA 1
ATOM 1835 C C . PRO A 1 231 ? 19.281 -5.914 -10.992 1 87.88 231 PRO A C 1
ATOM 1837 O O . PRO A 1 231 ? 18.828 -7.066 -11.031 1 87.88 231 PRO A O 1
ATOM 1840 N N . ASP A 1 232 ? 20.266 -5.57 -11.727 1 87.31 232 ASP A N 1
ATOM 1841 C CA . ASP A 1 232 ? 20.844 -6.465 -12.727 1 87.31 232 ASP A CA 1
ATOM 1842 C C . ASP A 1 232 ? 21.547 -7.652 -12.062 1 87.31 232 ASP A C 1
ATOM 1844 O O . ASP A 1 232 ? 21.766 -8.68 -12.695 1 87.31 232 ASP A O 1
ATOM 1848 N N . ASP A 1 233 ? 21.812 -7.508 -10.781 1 89.06 233 ASP A N 1
ATOM 1849 C CA . ASP A 1 233 ? 22.516 -8.562 -10.055 1 89.06 233 ASP A CA 1
ATOM 1850 C C . ASP A 1 233 ? 21.531 -9.539 -9.422 1 89.06 233 ASP A C 1
ATOM 1852 O O . ASP A 1 233 ? 21.938 -10.562 -8.867 1 89.06 233 ASP A O 1
ATOM 1856 N N . ARG A 1 234 ? 20.297 -9.266 -9.516 1 92.75 234 ARG A N 1
ATOM 1857 C CA . ARG A 1 234 ? 19.281 -10.164 -8.961 1 92.75 234 ARG A CA 1
ATOM 1858 C C . ARG A 1 234 ? 18.969 -11.305 -9.922 1 92.75 234 ARG A C 1
ATOM 1860 O O . ARG A 1 234 ? 18.938 -11.109 -11.141 1 92.75 234 ARG A O 1
ATOM 1867 N N . PRO A 1 235 ? 18.781 -12.492 -9.414 1 94.44 235 PRO A N 1
ATOM 1868 C CA . PRO A 1 235 ? 18.438 -13.617 -10.281 1 94.44 235 PRO A CA 1
ATOM 1869 C C . PRO A 1 235 ? 17.047 -13.477 -10.914 1 94.44 235 PRO A C 1
ATOM 1871 O O . PRO A 1 235 ? 16.25 -12.648 -10.469 1 94.44 235 PRO A O 1
ATOM 1874 N N . SER A 1 236 ? 16.828 -14.234 -11.977 1 95.12 236 SER A N 1
ATOM 1875 C CA . SER A 1 236 ? 15.5 -14.297 -12.555 1 95.12 236 SER A CA 1
ATOM 1876 C C . SER A 1 236 ? 14.586 -15.203 -11.734 1 95.12 236 SER A C 1
ATOM 1878 O O . SER A 1 236 ? 15.062 -16.031 -10.961 1 95.12 236 SER A O 1
ATOM 1880 N N . MET A 1 237 ? 13.281 -15.016 -11.969 1 96.69 237 MET A N 1
ATOM 1881 C CA . MET A 1 237 ? 12.352 -15.891 -11.25 1 96.69 237 MET A CA 1
ATOM 1882 C C . MET A 1 237 ? 12.5 -17.328 -11.711 1 96.69 237 MET A C 1
ATOM 1884 O O . MET A 1 237 ? 12.336 -18.266 -10.922 1 96.69 237 MET A O 1
ATOM 1888 N N . ALA A 1 238 ? 12.812 -17.531 -12.969 1 96.25 238 ALA A N 1
ATOM 1889 C CA . ALA A 1 238 ? 13.055 -18.875 -13.484 1 96.25 238 ALA A CA 1
ATOM 1890 C C . ALA A 1 238 ? 14.188 -19.562 -12.727 1 96.25 238 ALA A C 1
ATOM 1892 O O . ALA A 1 238 ? 14.07 -20.734 -12.344 1 96.25 238 ALA A O 1
ATOM 1893 N N . THR A 1 239 ? 15.242 -18.828 -12.492 1 95.38 239 THR A N 1
ATOM 1894 C CA . THR A 1 239 ? 16.375 -19.344 -11.727 1 95.38 239 THR A CA 1
ATOM 1895 C C . THR A 1 239 ? 15.953 -19.688 -10.297 1 95.38 239 THR A C 1
ATOM 1897 O O . THR A 1 239 ? 16.297 -20.75 -9.781 1 95.38 239 THR A O 1
ATOM 1900 N N . LEU A 1 240 ? 15.219 -18.828 -9.711 1 95.81 240 LEU A N 1
ATOM 1901 C CA . LEU A 1 240 ? 14.805 -19.031 -8.328 1 95.81 240 LEU A CA 1
ATOM 1902 C C . LEU A 1 240 ? 13.914 -20.266 -8.203 1 95.81 240 LEU A C 1
ATOM 1904 O O . LEU A 1 240 ? 14.055 -21.047 -7.262 1 95.81 240 LEU A O 1
ATOM 1908 N N . VAL A 1 241 ? 12.992 -20.484 -9.148 1 96.94 241 VAL A N 1
ATOM 1909 C CA . VAL A 1 241 ? 12.125 -21.656 -9.141 1 96.94 241 VAL A CA 1
ATOM 1910 C C . VAL A 1 241 ? 12.961 -22.938 -9.219 1 96.94 241 VAL A C 1
ATOM 1912 O O . VAL A 1 241 ? 12.734 -23.891 -8.469 1 96.94 241 VAL A O 1
ATOM 1915 N N . SER A 1 242 ? 13.938 -22.938 -10.086 1 95.31 242 SER A N 1
ATOM 1916 C CA . SER A 1 242 ? 14.797 -24.094 -10.258 1 95.31 242 SER A CA 1
ATOM 1917 C C . SER A 1 242 ? 15.555 -24.406 -8.969 1 95.31 242 SER A C 1
ATOM 1919 O O . SER A 1 242 ? 15.734 -25.578 -8.617 1 95.31 242 SER A O 1
ATOM 1921 N N . LYS A 1 243 ? 15.961 -23.359 -8.25 1 90.69 243 LYS A N 1
ATOM 1922 C CA . LYS A 1 243 ? 16.75 -23.547 -7.035 1 90.69 243 LYS A CA 1
ATOM 1923 C C . LYS A 1 243 ? 15.867 -23.938 -5.855 1 90.69 243 LYS A C 1
ATOM 1925 O O . LYS A 1 243 ? 16.312 -24.641 -4.945 1 90.69 243 LYS A O 1
ATOM 1930 N N . LEU A 1 244 ? 14.672 -23.547 -5.914 1 92.5 244 LEU A N 1
ATOM 1931 C CA . LEU A 1 244 ? 13.75 -23.859 -4.828 1 92.5 244 LEU A CA 1
ATOM 1932 C C . LEU A 1 244 ? 13.203 -25.281 -4.973 1 92.5 244 LEU A C 1
ATOM 1934 O O . LEU A 1 244 ? 12.664 -25.844 -4.016 1 92.5 244 LEU A O 1
ATOM 1938 N N . LYS A 1 245 ? 13.289 -25.844 -6.152 1 91.69 245 LYS A N 1
ATOM 1939 C CA . LYS A 1 245 ? 12.789 -27.188 -6.414 1 91.69 245 LYS A CA 1
ATOM 1940 C C . LYS A 1 245 ? 13.789 -28.25 -5.949 1 91.69 245 LYS A C 1
ATOM 1942 O O . LYS A 1 245 ? 13.438 -29.422 -5.797 1 91.69 245 LYS A O 1
ATOM 1947 N N . VAL A 1 246 ? 15.023 -27.844 -5.742 1 86.31 246 VAL A N 1
ATOM 1948 C CA . VAL A 1 246 ? 16.047 -28.797 -5.348 1 86.31 246 VAL A CA 1
ATOM 1949 C C . VAL A 1 246 ? 16.156 -28.859 -3.826 1 86.31 246 VAL A C 1
ATOM 1951 O O . VAL A 1 246 ? 15.664 -27.969 -3.131 1 86.31 246 VAL A O 1
ATOM 1954 N N . PRO A 1 247 ? 16.766 -29.922 -3.328 1 79.62 247 PRO A N 1
ATOM 1955 C CA . PRO A 1 247 ? 16.938 -30.016 -1.875 1 79.62 247 PRO A CA 1
ATOM 1956 C C . PRO A 1 247 ? 17.672 -28.812 -1.292 1 79.62 247 PRO A C 1
ATOM 1958 O O . PRO A 1 247 ? 18.5 -28.203 -1.974 1 79.62 247 PRO A O 1
ATOM 1961 N N . CYS A 1 248 ? 17.328 -28.5 -0.094 1 77.12 248 CYS A N 1
ATOM 1962 C CA . CYS A 1 248 ? 17.859 -27.328 0.589 1 77.12 248 CYS A CA 1
ATOM 1963 C C . CYS A 1 248 ? 19.391 -27.312 0.534 1 77.12 248 CYS A C 1
ATOM 1965 O O . CYS A 1 248 ? 19.984 -26.25 0.36 1 77.12 248 CYS A O 1
ATOM 1967 N N . SER A 1 249 ? 19.969 -28.469 0.646 1 76.06 249 SER A N 1
ATOM 1968 C CA . SER A 1 249 ? 21.422 -28.562 0.624 1 76.06 249 SER A CA 1
ATOM 1969 C C . SER A 1 249 ? 21.984 -28.062 -0.704 1 76.06 249 SER A C 1
ATOM 1971 O O . SER A 1 249 ? 23 -27.359 -0.731 1 76.06 249 SER A O 1
ATOM 1973 N N . ALA A 1 250 ? 21.344 -28.438 -1.723 1 79.5 250 ALA A N 1
ATOM 1974 C CA . ALA A 1 250 ? 21.781 -28.031 -3.053 1 79.5 250 ALA A CA 1
ATOM 1975 C C . ALA A 1 250 ? 21.609 -26.531 -3.248 1 79.5 250 ALA A C 1
ATOM 1977 O O . ALA A 1 250 ? 22.453 -25.859 -3.84 1 79.5 250 ALA A O 1
ATOM 1978 N N . MET A 1 251 ? 20.516 -26 -2.773 1 79.94 251 MET A N 1
ATOM 1979 C CA . MET A 1 251 ? 20.266 -24.562 -2.855 1 79.94 251 MET A CA 1
ATOM 1980 C C . MET A 1 251 ? 21.312 -23.766 -2.082 1 79.94 251 MET A C 1
ATOM 1982 O O . MET A 1 251 ? 21.828 -22.766 -2.576 1 79.94 251 MET A O 1
ATOM 1986 N N . VAL A 1 252 ? 21.609 -24.281 -0.941 1 77 252 VAL A N 1
ATOM 1987 C CA . VAL A 1 252 ? 22.594 -23.625 -0.091 1 77 252 VAL A CA 1
ATOM 1988 C C . VAL A 1 252 ? 23.953 -23.609 -0.79 1 77 252 VAL A C 1
ATOM 1990 O O . VAL A 1 252 ? 24.656 -22.594 -0.766 1 77 252 VAL A O 1
ATOM 1993 N N . ASN A 1 253 ? 24.266 -24.719 -1.379 1 78.25 253 ASN A N 1
ATOM 1994 C CA . ASN A 1 253 ? 25.516 -24.797 -2.127 1 78.25 253 ASN A CA 1
ATOM 1995 C C . ASN A 1 253 ? 25.562 -23.75 -3.24 1 78.25 253 ASN A C 1
ATOM 1997 O O . ASN A 1 253 ? 26.594 -23.125 -3.475 1 78.25 253 ASN A O 1
ATOM 2001 N N . TRP A 1 254 ? 24.484 -23.578 -3.889 1 80.31 254 TRP A N 1
ATOM 2002 C CA . TRP A 1 254 ? 24.375 -22.562 -4.938 1 80.31 254 TRP A CA 1
ATOM 2003 C C . TRP A 1 254 ? 24.531 -21.156 -4.363 1 80.31 254 TRP A C 1
ATOM 2005 O O . TRP A 1 254 ? 25.266 -20.328 -4.926 1 80.31 254 TRP A O 1
ATOM 2015 N N . LEU A 1 255 ? 23.953 -20.875 -3.279 1 79.31 255 LEU A N 1
ATOM 2016 C CA . LEU A 1 255 ? 24 -19.562 -2.637 1 79.31 255 LEU A CA 1
ATOM 2017 C C . LEU A 1 255 ? 25.406 -19.25 -2.15 1 79.31 255 LEU A C 1
ATOM 2019 O O . LEU A 1 255 ? 25.859 -18.109 -2.262 1 79.31 255 LEU A O 1
ATOM 2023 N N . LEU A 1 256 ? 26.031 -20.25 -1.566 1 73.62 256 LEU A N 1
ATOM 2024 C CA . LEU A 1 256 ? 27.391 -20.078 -1.061 1 73.62 256 LEU A CA 1
ATOM 2025 C C . LEU A 1 256 ? 28.359 -19.781 -2.197 1 73.62 256 LEU A C 1
ATOM 2027 O O . LEU A 1 256 ? 29.312 -19.016 -2.018 1 73.62 256 LEU A O 1
ATOM 2031 N N . LYS A 1 257 ? 28.078 -20.281 -3.322 1 75 257 LYS A N 1
ATOM 2032 C CA . LYS A 1 257 ? 28.906 -20 -4.492 1 75 257 LYS A CA 1
ATOM 2033 C C . LYS A 1 257 ? 28.734 -18.562 -4.957 1 75 257 LYS A C 1
ATOM 2035 O O . LYS A 1 257 ? 29.688 -17.922 -5.418 1 75 257 LYS A O 1
ATOM 2040 N N . LEU A 1 258 ? 27.5 -18.047 -4.738 1 71.25 258 LEU A N 1
ATOM 2041 C CA . LEU A 1 258 ? 27.219 -16.656 -5.113 1 71.25 258 LEU A CA 1
ATOM 2042 C C . LEU A 1 258 ? 27.875 -15.688 -4.125 1 71.25 258 LEU A C 1
ATOM 2044 O O . LEU A 1 258 ? 28.391 -14.648 -4.52 1 71.25 258 LEU A O 1
ATOM 2048 N N . GLU A 1 259 ? 27.578 -15.922 -2.65 1 57.06 259 GLU A N 1
ATOM 2049 C CA . GLU A 1 259 ? 28.172 -15.109 -1.596 1 57.06 259 GLU A CA 1
ATOM 2050 C C . GLU A 1 259 ? 29.688 -15.125 -1.673 1 57.06 259 GLU A C 1
ATOM 2052 O O . GLU A 1 259 ? 30.344 -14.094 -1.464 1 57.06 259 GLU A O 1
ATOM 2057 N N . LYS A 1 260 ? 30.25 -16.391 -1.519 1 50.81 260 LYS A N 1
ATOM 2058 C CA . LYS A 1 260 ? 31.703 -16.5 -1.653 1 50.81 260 LYS A CA 1
ATOM 2059 C C . LYS A 1 260 ? 32.219 -15.727 -2.863 1 50.81 260 LYS A C 1
ATOM 2061 O O . LYS A 1 260 ? 33.281 -15.102 -2.809 1 50.81 260 LYS A O 1
ATOM 2066 N N . CYS A 1 261 ? 31.453 -15.836 -3.832 1 42.19 261 CYS A N 1
ATOM 2067 C CA . CYS A 1 261 ? 31.875 -14.93 -4.895 1 42.19 261 CYS A CA 1
ATOM 2068 C C . CYS A 1 261 ? 31.688 -13.477 -4.48 1 42.19 261 CYS A C 1
ATOM 2070 O O . CYS A 1 261 ? 32.5 -12.617 -4.844 1 42.19 261 CYS A O 1
ATOM 2072 N N . ALA A 1 262 ? 30.672 -13.281 -3.621 1 41.12 262 ALA A N 1
ATOM 2073 C CA . ALA A 1 262 ? 30.422 -11.945 -3.076 1 41.12 262 ALA A CA 1
ATOM 2074 C C . ALA A 1 262 ? 31.266 -11.703 -1.825 1 41.12 262 ALA A C 1
ATOM 2076 O O . ALA A 1 262 ? 31.719 -10.586 -1.588 1 41.12 262 ALA A O 1
ATOM 2077 N N . CYS A 1 263 ? 31.359 -12.688 -0.755 1 36.59 263 CYS A N 1
ATOM 2078 C CA . CYS A 1 263 ? 32.25 -12.555 0.397 1 36.59 263 CYS A CA 1
ATOM 2079 C C . CYS A 1 263 ? 33.719 -12.664 -0.021 1 36.59 263 CYS A C 1
ATOM 2081 O O . CYS A 1 263 ? 34.594 -12.562 0.817 1 36.59 263 CYS A O 1
ATOM 2083 N N . ILE A 1 264 ? 34.344 -13.141 -1.009 1 33.22 264 ILE A N 1
ATOM 2084 C CA . ILE A 1 264 ? 35.781 -12.852 -1.137 1 33.22 264 ILE A CA 1
ATOM 2085 C C . ILE A 1 264 ? 36.062 -11.406 -0.725 1 33.22 264 ILE A C 1
ATOM 2087 O O . ILE A 1 264 ? 37.188 -11.055 -0.386 1 33.22 264 ILE A O 1
ATOM 2091 N N . TYR A 1 265 ? 35.281 -10.359 -0.674 1 29.3 265 TYR A N 1
ATOM 2092 C CA . TYR A 1 265 ? 35.812 -9.227 0.06 1 29.3 265 TYR A CA 1
ATOM 2093 C C . TYR A 1 265 ? 35.719 -9.453 1.564 1 29.3 265 TYR A C 1
ATOM 2095 O O . TYR A 1 265 ? 36.656 -9.125 2.309 1 29.3 265 TYR A O 1
ATOM 2103 N N . ASN A 1 266 ? 34.562 -9.648 2.521 1 31.16 266 ASN A N 1
ATOM 2104 C CA . ASN A 1 266 ? 34.875 -9.539 3.947 1 31.16 266 ASN A CA 1
ATOM 2105 C C . ASN A 1 266 ? 35.312 -10.883 4.527 1 31.16 266 ASN A C 1
ATOM 2107 O O . ASN A 1 266 ? 34.625 -11.891 4.363 1 31.16 266 ASN A O 1
ATOM 2111 N N . ASN A 1 267 ? 36.531 -11.445 4.766 1 31.94 267 ASN A N 1
ATOM 2112 C CA . ASN A 1 267 ? 37.312 -12.469 5.434 1 31.94 267 ASN A CA 1
ATOM 2113 C C . ASN A 1 267 ? 36.719 -12.859 6.777 1 31.94 267 ASN A C 1
ATOM 2115 O O . ASN A 1 267 ? 37.438 -12.992 7.773 1 31.94 267 ASN A O 1
ATOM 2119 N N . ILE A 1 268 ? 35.469 -12.555 7.328 1 28.78 268 ILE A N 1
ATOM 2120 C CA . ILE A 1 268 ? 35.188 -12.977 8.695 1 28.78 268 ILE A CA 1
ATOM 2121 C C . ILE A 1 268 ? 35.188 -14.508 8.766 1 28.78 268 ILE A C 1
ATOM 2123 O O . ILE A 1 268 ? 34.531 -15.156 7.941 1 28.78 268 ILE A O 1
ATOM 2127 N N . GLU A 1 269 ? 36.094 -15.18 9.523 1 28.55 269 GLU A N 1
ATOM 2128 C CA . GLU A 1 269 ? 36.438 -16.516 9.992 1 28.55 269 GLU A CA 1
ATOM 2129 C C . GLU A 1 269 ? 35.219 -17.281 10.461 1 28.55 269 GLU A C 1
ATOM 2131 O O . GLU A 1 269 ? 34.594 -16.906 11.453 1 28.55 269 GLU A O 1
ATOM 2136 N N . LEU A 1 270 ? 34.312 -17.766 9.781 1 28.7 270 LEU A N 1
ATOM 2137 C CA . LEU A 1 270 ? 33.188 -18.672 10.023 1 28.7 270 LEU A CA 1
ATOM 2138 C C . LEU A 1 270 ? 33.656 -19.922 10.781 1 28.7 270 LEU A C 1
ATOM 2140 O O . LEU A 1 270 ? 32.969 -20.938 10.781 1 28.7 270 LEU A O 1
ATOM 2144 N N . GLU A 1 271 ? 34.906 -20.031 11.312 1 28.69 271 GLU A N 1
ATOM 2145 C CA . GLU A 1 271 ? 35.25 -21.312 11.945 1 28.69 271 GLU A CA 1
ATOM 2146 C C . GLU A 1 271 ? 34.219 -21.703 12.992 1 28.69 271 GLU A C 1
ATOM 2148 O O . GLU A 1 271 ? 33.75 -22.844 13.016 1 28.69 271 GLU A O 1
ATOM 2153 N N . ASN A 1 272 ? 34.344 -21.156 14.297 1 26.98 272 ASN A N 1
ATOM 2154 C CA . ASN A 1 272 ? 33.812 -21.703 15.547 1 26.98 272 ASN A CA 1
ATOM 2155 C C . ASN A 1 272 ? 32.312 -21.516 15.633 1 26.98 272 ASN A C 1
ATOM 2157 O O . ASN A 1 272 ? 31.828 -20.484 16.125 1 26.98 272 ASN A O 1
ATOM 2161 N N . VAL A 1 273 ? 31.5 -21.828 14.797 1 26.41 273 VAL A N 1
ATOM 2162 C CA . VAL A 1 273 ? 30.047 -21.703 14.688 1 26.41 273 VAL A CA 1
ATOM 2163 C C . VAL A 1 273 ? 29.375 -22.453 15.836 1 26.41 273 VAL A C 1
ATOM 2165 O O . VAL A 1 273 ? 28.156 -22.578 15.875 1 26.41 273 VAL A O 1
ATOM 2168 N N . ASP A 1 274 ? 30 -23.281 16.625 1 26.67 274 ASP A N 1
ATOM 2169 C CA . ASP A 1 274 ? 29.344 -23.922 17.75 1 26.67 274 ASP A CA 1
ATOM 2170 C C . ASP A 1 274 ? 28.828 -22.875 18.75 1 26.67 274 ASP A C 1
ATOM 2172 O O . ASP A 1 274 ? 27.734 -23.031 19.297 1 26.67 274 ASP A O 1
ATOM 2176 N N . THR A 1 275 ? 29.781 -22.25 19.516 1 24.56 275 THR A N 1
ATOM 2177 C CA . THR A 1 275 ? 29.531 -21.375 20.656 1 24.56 275 THR A CA 1
ATOM 2178 C C . THR A 1 275 ? 28.938 -20.047 20.203 1 24.56 275 THR A C 1
ATOM 2180 O O . THR A 1 275 ? 29.641 -19.031 20.141 1 24.56 275 THR A O 1
ATOM 2183 N N . ILE A 1 276 ? 28.391 -19.859 19.156 1 26.52 276 ILE A N 1
ATOM 2184 C CA . ILE A 1 276 ? 27.844 -18.562 18.797 1 26.52 276 ILE A CA 1
ATOM 2185 C C . ILE A 1 276 ? 26.891 -18.062 19.875 1 26.52 276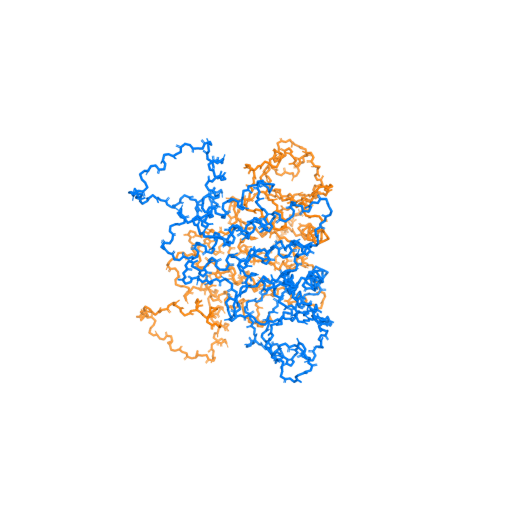 ILE A C 1
ATOM 2187 O O . ILE A 1 276 ? 25.828 -18.656 20.094 1 26.52 276 ILE A O 1
ATOM 2191 N N . GLU A 1 277 ? 27.375 -17.578 20.984 1 23.8 277 GLU A N 1
ATOM 2192 C CA . GLU A 1 277 ? 26.734 -16.797 22.047 1 23.8 277 GLU A CA 1
ATOM 2193 C C . GLU A 1 277 ? 25.797 -15.734 21.484 1 23.8 277 GLU A C 1
ATOM 2195 O O . GLU A 1 277 ? 25.906 -15.375 20.297 1 23.8 277 GLU A O 1
ATOM 2200 N N . GLU A 1 278 ? 25.141 -14.828 22.453 1 24.64 278 GLU A N 1
ATOM 2201 C CA . GLU A 1 278 ? 24.062 -13.844 22.625 1 24.64 278 GLU A CA 1
ATOM 2202 C C . GLU A 1 278 ? 24.25 -12.656 21.688 1 24.64 278 GLU A C 1
ATOM 2204 O O . GLU A 1 278 ? 24.641 -11.57 22.109 1 24.64 278 GLU A O 1
ATOM 2209 N N . TYR A 1 279 ? 24.969 -12.773 20.766 1 23.48 279 TYR A N 1
ATOM 2210 C CA . TYR A 1 279 ? 25.25 -11.445 20.219 1 23.48 279 TYR A CA 1
ATOM 2211 C C . TYR A 1 279 ? 23.953 -10.766 19.781 1 23.48 279 TYR A C 1
ATOM 2213 O O . TYR A 1 279 ? 23 -11.43 19.344 1 23.48 279 TYR A O 1
ATOM 2221 N N . ASP A 1 280 ? 23.781 -9.453 20.172 1 23.58 280 ASP A N 1
ATOM 2222 C CA . ASP A 1 280 ? 22.75 -8.438 20.219 1 23.58 280 ASP A CA 1
ATOM 2223 C C . ASP A 1 280 ? 22.141 -8.18 18.844 1 23.58 280 ASP A C 1
ATOM 2225 O O . ASP A 1 280 ? 22.844 -7.766 17.922 1 23.58 280 ASP A O 1
ATOM 2229 N N . VAL A 1 281 ? 21.438 -9.016 18.344 1 25.91 281 VAL A N 1
ATOM 2230 C CA . VAL A 1 281 ? 20.406 -8.914 17.312 1 25.91 281 VAL A CA 1
ATOM 2231 C C . VAL A 1 281 ? 19.812 -7.504 17.312 1 25.91 281 VAL A C 1
ATOM 2233 O O . VAL A 1 281 ? 18.828 -7.234 16.609 1 25.91 281 VAL A O 1
ATOM 2236 N N . VAL A 1 282 ? 20.156 -6.57 18.188 1 24.94 282 VAL A N 1
ATOM 2237 C CA . VAL A 1 282 ? 19.734 -5.184 18.359 1 24.94 282 VAL A CA 1
ATOM 2238 C C . VAL A 1 282 ? 20.125 -4.371 17.125 1 24.94 282 VAL A C 1
ATOM 2240 O O . VAL A 1 282 ? 19.531 -3.328 16.844 1 24.94 282 VAL A O 1
ATOM 2243 N N . LEU A 1 283 ? 21.156 -4.707 16.422 1 24.02 283 LEU A N 1
ATOM 2244 C CA . LEU A 1 283 ? 21.688 -3.678 15.531 1 24.02 283 LEU A CA 1
ATOM 2245 C C . LEU A 1 283 ? 20.797 -3.525 14.297 1 24.02 283 LEU A C 1
ATOM 2247 O O . LEU A 1 283 ? 20.594 -2.41 13.812 1 24.02 283 LEU A O 1
ATOM 2251 N N . TYR A 1 284 ? 20.531 -4.598 13.57 1 24.64 284 TYR A N 1
ATOM 2252 C CA . TYR A 1 284 ? 20.016 -4.414 12.219 1 24.64 284 TYR A CA 1
ATOM 2253 C C . TYR A 1 284 ? 18.562 -3.947 12.25 1 24.64 284 TYR A C 1
ATOM 2255 O O . TYR A 1 284 ? 18.031 -3.516 11.227 1 24.64 284 TYR A O 1
ATOM 2263 N N . ALA A 1 285 ? 17.719 -4.223 13.109 1 25.69 285 ALA A N 1
ATOM 2264 C CA . ALA A 1 285 ? 16.438 -3.543 13.281 1 25.69 285 ALA A CA 1
ATOM 2265 C C . ALA A 1 285 ? 16.625 -2.043 13.477 1 25.69 285 ALA A C 1
ATOM 2267 O O . ALA A 1 285 ? 15.711 -1.255 13.25 1 25.69 285 ALA A O 1
ATOM 2268 N N . GLN A 1 286 ? 17.656 -1.482 14.047 1 25.05 286 GLN A N 1
ATOM 2269 C CA . GLN A 1 286 ? 18.062 -0.121 14.391 1 25.05 286 GLN A CA 1
ATOM 2270 C C . GLN A 1 286 ? 18.469 0.664 13.148 1 25.05 286 GLN A C 1
ATOM 2272 O O . GLN A 1 286 ? 18.453 1.896 13.156 1 25.05 286 GLN A O 1
ATOM 2277 N N . HIS A 1 287 ? 19.125 0.171 12.164 1 25.34 287 HIS A N 1
ATOM 2278 C CA . HIS A 1 287 ? 19.516 1.052 11.07 1 25.34 287 HIS A CA 1
ATOM 2279 C C . HIS A 1 287 ? 18.297 1.486 10.258 1 25.34 287 HIS A C 1
ATOM 2281 O O . HIS A 1 287 ? 18.422 2.324 9.359 1 25.34 287 HIS A O 1
ATOM 2287 N N . THR A 1 288 ? 17.297 0.806 10.078 1 23.89 288 THR A N 1
ATOM 2288 C CA . THR A 1 288 ? 16.188 1.518 9.477 1 23.89 288 THR A CA 1
ATOM 2289 C C . THR A 1 288 ? 15.594 2.529 10.461 1 23.89 288 THR A C 1
ATOM 2291 O O . THR A 1 288 ? 14.805 3.389 10.07 1 23.89 288 THR A O 1
ATOM 2294 N N . THR A 1 289 ? 15.617 2.314 11.711 1 22.41 289 THR A N 1
ATOM 2295 C CA . THR A 1 289 ? 15.102 3.326 12.633 1 22.41 289 THR A CA 1
ATOM 2296 C C . THR A 1 289 ? 16.109 4.469 12.789 1 22.41 289 THR A C 1
ATOM 2298 O O . THR A 1 289 ? 15.75 5.543 13.289 1 22.41 289 THR A O 1
ATOM 2301 N N . ARG A 1 290 ? 17.453 4.211 12.891 1 22 290 ARG A N 1
ATOM 2302 C CA . ARG A 1 290 ? 18.312 5.301 13.312 1 22 290 ARG A CA 1
ATOM 2303 C C . ARG A 1 290 ? 18.641 6.227 12.148 1 22 290 ARG A C 1
ATOM 2305 O O . ARG A 1 290 ? 19.469 7.141 12.281 1 22 290 ARG A O 1
ATOM 2312 N N . VAL A 1 291 ? 18.344 5.953 10.969 1 17.72 291 VAL A N 1
ATOM 2313 C CA . VAL A 1 291 ? 18.547 7.273 10.375 1 17.72 291 VAL A CA 1
ATOM 2314 C C . VAL A 1 291 ? 17.469 8.234 10.883 1 17.72 291 VAL A C 1
ATOM 2316 O O . VAL A 1 291 ? 16.297 7.875 10.977 1 17.72 291 VAL A O 1
ATOM 2319 N N . MET B 1 1 ? -16.531 58.688 25.938 1 29.2 1 MET B N 1
ATOM 2320 C CA . MET B 1 1 ? -16.594 58.094 24.609 1 29.2 1 MET B CA 1
ATOM 2321 C C . MET B 1 1 ? -15.336 57.281 24.328 1 29.2 1 MET B C 1
ATOM 2323 O O . MET B 1 1 ? -14.25 57.812 24.156 1 29.2 1 MET B O 1
ATOM 2327 N N . ALA B 1 2 ? -15.203 56.156 24.953 1 36.62 2 ALA B N 1
ATOM 2328 C CA . ALA B 1 2 ? -13.984 55.375 25.031 1 36.62 2 ALA B CA 1
ATOM 2329 C C . ALA B 1 2 ? -13.539 54.906 23.641 1 36.62 2 ALA B C 1
ATOM 2331 O O . ALA B 1 2 ? -14.359 54.5 22.812 1 36.62 2 ALA B O 1
ATOM 2332 N N . PRO B 1 3 ? -12.391 55.344 23.094 1 35.06 3 PRO B N 1
ATOM 2333 C CA . PRO B 1 3 ? -12.016 55 21.719 1 35.06 3 PRO B CA 1
ATOM 2334 C C . PRO B 1 3 ? -12.055 53.5 21.469 1 35.06 3 PRO B C 1
ATOM 2336 O O . PRO B 1 3 ? -11.883 52.688 22.391 1 35.06 3 PRO B O 1
ATOM 2339 N N . ARG B 1 4 ? -12.883 53.031 20.469 1 33.94 4 ARG B N 1
ATOM 2340 C CA . ARG B 1 4 ? -13.031 51.656 19.969 1 33.94 4 ARG B CA 1
ATOM 2341 C C . ARG B 1 4 ? -11.672 51.062 19.594 1 33.94 4 ARG B C 1
ATOM 2343 O O . ARG B 1 4 ? -10.93 51.656 18.812 1 33.94 4 ARG B O 1
ATOM 2350 N N . ALA B 1 5 ? -11.031 50.375 20.5 1 34.78 5 ALA B N 1
ATOM 2351 C CA . ALA B 1 5 ? -9.789 49.656 20.219 1 34.78 5 ALA B CA 1
ATOM 2352 C C . ALA B 1 5 ? -9.859 48.938 18.891 1 34.78 5 ALA B C 1
ATOM 2354 O O . ALA B 1 5 ? -10.789 48.156 18.641 1 34.78 5 ALA B O 1
ATOM 2355 N N . LYS B 1 6 ? -9.312 49.531 17.828 1 34.19 6 LYS B N 1
ATOM 2356 C CA . LYS B 1 6 ? -9.078 48.969 16.484 1 34.19 6 LYS B CA 1
ATOM 2357 C C . LYS B 1 6 ? -8.5 47.562 16.562 1 34.19 6 LYS B C 1
ATOM 2359 O O . LYS B 1 6 ? -7.434 47.375 17.156 1 34.19 6 LYS B O 1
ATOM 2364 N N . GLY B 1 7 ? -9.344 46.562 16.734 1 28.66 7 GLY B N 1
ATOM 2365 C CA . GLY B 1 7 ? -8.906 45.188 16.719 1 28.66 7 GLY B CA 1
ATOM 2366 C C . GLY B 1 7 ? -7.934 44.875 15.586 1 28.66 7 GLY B C 1
ATOM 2367 O O . GLY B 1 7 ? -8.219 45.156 14.422 1 28.66 7 GLY B O 1
ATOM 2368 N N . ARG B 1 8 ? -6.621 45.062 15.75 1 29 8 ARG B N 1
ATOM 2369 C CA . ARG B 1 8 ? -5.586 44.656 14.797 1 29 8 ARG B CA 1
ATOM 2370 C C . ARG B 1 8 ? -5.895 43.312 14.172 1 29 8 ARG B C 1
ATOM 2372 O O . ARG B 1 8 ? -6.047 42.312 14.875 1 29 8 ARG B O 1
ATOM 2379 N N . GLY B 1 9 ? -6.648 43.281 13.062 1 28.02 9 GLY B N 1
ATOM 2380 C CA . GLY B 1 9 ? -6.844 42.125 12.195 1 28.02 9 GLY B CA 1
ATOM 2381 C C . GLY B 1 9 ? -5.602 41.281 12.047 1 28.02 9 GLY B C 1
ATOM 2382 O O . GLY B 1 9 ? -4.5 41.781 11.844 1 28.02 9 GLY B O 1
ATOM 2383 N N . LEU B 1 10 ? -5.398 40.219 12.75 1 30.28 10 LEU B N 1
ATOM 2384 C CA . LEU B 1 10 ? -4.363 39.219 12.602 1 30.28 10 LEU B CA 1
ATOM 2385 C C . LEU B 1 10 ? -3.982 39.031 11.133 1 30.28 10 LEU B C 1
ATOM 2387 O O . LEU B 1 10 ? -4.848 38.781 10.289 1 30.28 10 LEU B O 1
ATOM 2391 N N . LEU B 1 11 ? -2.895 39.594 10.656 1 29.62 11 LEU B N 1
ATOM 2392 C CA . LEU B 1 11 ? -2.223 39.375 9.375 1 29.62 11 LEU B CA 1
ATOM 2393 C C . LEU B 1 11 ? -2.375 37.938 8.906 1 29.62 11 LEU B C 1
ATOM 2395 O O . LEU B 1 11 ? -2.02 37 9.625 1 29.62 11 LEU B O 1
ATOM 2399 N N . ARG B 1 12 ? -3.426 37.531 8.297 1 31.72 12 ARG B N 1
ATOM 2400 C CA . ARG B 1 12 ? -3.518 36.375 7.387 1 31.72 12 ARG B CA 1
ATOM 2401 C C . ARG B 1 12 ? -2.205 36.188 6.637 1 31.72 12 ARG B C 1
ATOM 2403 O O . ARG B 1 12 ? -1.896 36.906 5.699 1 31.72 12 ARG B O 1
ATOM 2410 N N . GLY B 1 13 ? -1.052 35.938 7.281 1 32.94 13 GLY B N 1
ATOM 2411 C CA . GLY B 1 13 ? 0.155 35.625 6.535 1 32.94 13 GLY B CA 1
ATOM 2412 C C . GLY B 1 13 ? -0.124 34.906 5.234 1 32.94 13 GLY B C 1
ATOM 2413 O O . GLY B 1 13 ? -0.934 33.969 5.195 1 32.94 13 GLY B O 1
ATOM 2414 N N . GLU B 1 14 ? -0.222 35.562 4.078 1 33.75 14 GLU B N 1
ATOM 2415 C CA . GLU B 1 14 ? -0.184 35.094 2.688 1 33.75 14 GLU B CA 1
ATOM 2416 C C . GLU B 1 14 ? 0.699 33.875 2.529 1 33.75 14 GLU B C 1
ATOM 2418 O O . GLU B 1 14 ? 1.927 33.969 2.545 1 33.75 14 GLU B O 1
ATOM 2423 N N . LEU B 1 15 ? 0.548 32.781 3.164 1 36.44 15 LEU B N 1
ATOM 2424 C CA . LEU B 1 15 ? 1.26 31.578 2.74 1 36.44 15 LEU B CA 1
ATOM 2425 C C . LEU B 1 15 ? 1.385 31.531 1.221 1 36.44 15 LEU B C 1
ATOM 2427 O O . LEU B 1 15 ? 0.386 31.375 0.516 1 36.44 15 LEU B O 1
ATOM 2431 N N . THR B 1 16 ? 2.109 32.406 0.542 1 40.28 16 THR B N 1
ATOM 2432 C CA . THR B 1 16 ? 2.5 32.438 -0.862 1 40.28 16 THR B CA 1
ATOM 2433 C C . THR B 1 16 ? 2.73 31.016 -1.375 1 40.28 16 THR B C 1
ATOM 2435 O O . THR B 1 16 ? 3.48 30.25 -0.772 1 40.28 16 THR B O 1
ATOM 2438 N N . MET B 1 17 ? 1.739 30.328 -1.82 1 50.56 17 MET B N 1
ATOM 2439 C CA . MET B 1 17 ? 1.952 29.094 -2.576 1 50.56 17 MET B CA 1
ATOM 2440 C C . MET B 1 17 ? 3.268 29.156 -3.348 1 50.56 17 MET B C 1
ATOM 2442 O O . MET B 1 17 ? 3.459 30.031 -4.191 1 50.56 17 MET B O 1
ATOM 2446 N N . MET B 1 18 ? 4.391 28.891 -2.725 1 58.72 18 MET B N 1
ATOM 2447 C CA . MET B 1 18 ? 5.699 28.891 -3.373 1 58.72 18 MET B CA 1
ATOM 2448 C C . MET B 1 18 ? 5.629 28.203 -4.734 1 58.72 18 MET B C 1
ATOM 2450 O O . MET B 1 18 ? 4.871 27.25 -4.914 1 58.72 18 MET B O 1
ATOM 2454 N N . GLU B 1 19 ? 5.965 28.922 -5.75 1 82 19 GLU B N 1
ATOM 2455 C CA . GLU B 1 19 ? 6.062 28.391 -7.105 1 82 19 GLU B CA 1
ATOM 2456 C C . GLU B 1 19 ? 6.949 27.141 -7.148 1 82 19 GLU B C 1
ATOM 2458 O O . GLU B 1 19 ? 8.07 27.156 -6.633 1 82 19 GLU B O 1
ATOM 2463 N N . LEU B 1 20 ? 6.41 26.094 -7.504 1 92.75 20 LEU B N 1
ATOM 2464 C CA . LEU B 1 20 ? 7.152 24.844 -7.637 1 92.75 20 LEU B CA 1
ATOM 2465 C C . LEU B 1 20 ? 8.297 25 -8.633 1 92.75 20 LEU B C 1
ATOM 2467 O O . LEU B 1 20 ? 8.141 25.656 -9.672 1 92.75 20 LEU B O 1
ATOM 2471 N N . ILE B 1 21 ? 9.359 24.5 -8.297 1 94.25 21 ILE B N 1
ATOM 2472 C CA . ILE B 1 21 ? 10.531 24.547 -9.156 1 94.25 21 ILE B CA 1
ATOM 2473 C C . ILE B 1 21 ? 10.492 23.375 -10.148 1 94.25 21 ILE B C 1
ATOM 2475 O O . ILE B 1 21 ? 10.18 22.25 -9.766 1 94.25 21 ILE B O 1
ATOM 2479 N N . ASN B 1 22 ? 10.695 23.656 -11.391 1 94.69 22 ASN B N 1
ATOM 2480 C CA . ASN B 1 22 ? 10.969 22.625 -12.383 1 94.69 22 ASN B CA 1
ATOM 2481 C C . ASN B 1 22 ? 12.453 22.297 -12.461 1 94.69 22 ASN B C 1
ATOM 2483 O O . ASN B 1 22 ? 13.219 23.016 -13.109 1 94.69 22 ASN B O 1
ATOM 2487 N N . PHE B 1 23 ? 12.867 21.234 -11.875 1 95.5 23 PHE B N 1
ATOM 2488 C CA . PHE B 1 23 ? 14.281 20.938 -11.719 1 95.5 23 PHE B CA 1
ATOM 2489 C C . PHE B 1 23 ? 14.844 20.281 -12.984 1 95.5 23 PHE B C 1
ATOM 2491 O O . PHE B 1 23 ? 14.148 19.531 -13.656 1 95.5 23 PHE B O 1
ATOM 2498 N N . SER B 1 24 ? 16.094 20.547 -13.258 1 94.12 24 SER B N 1
ATOM 2499 C CA . SER B 1 24 ? 16.781 19.859 -14.344 1 94.12 24 SER B CA 1
ATOM 2500 C C . SER B 1 24 ? 17.328 18.516 -13.891 1 94.12 24 SER B C 1
ATOM 2502 O O . SER B 1 24 ? 17.594 18.312 -12.703 1 94.12 24 SER B O 1
ATOM 2504 N N . ASP B 1 25 ? 17.453 17.672 -14.844 1 95.88 25 ASP B N 1
ATOM 2505 C CA . ASP B 1 25 ? 18.094 16.375 -14.57 1 95.88 25 ASP B CA 1
ATOM 2506 C C . ASP B 1 25 ? 19.469 16.562 -13.961 1 95.88 25 ASP B C 1
ATOM 2508 O O . ASP B 1 25 ? 19.844 15.852 -13.023 1 95.88 25 ASP B O 1
ATOM 2512 N N . GLU B 1 26 ? 20.234 17.484 -14.461 1 94.19 26 GLU B N 1
ATOM 2513 C CA . GLU B 1 26 ? 21.594 17.75 -13.992 1 94.19 26 GLU B CA 1
ATOM 2514 C C . GLU B 1 26 ? 21.594 18.156 -12.516 1 94.19 26 GLU B C 1
ATOM 2516 O O . GLU B 1 26 ? 22.422 17.688 -11.742 1 94.19 26 GLU B O 1
ATOM 2521 N N . ASP B 1 27 ? 20.703 19.031 -12.133 1 93.75 27 ASP B N 1
ATOM 2522 C CA . ASP B 1 27 ? 20.625 19.484 -10.75 1 93.75 27 ASP B CA 1
ATOM 2523 C C . ASP B 1 27 ? 20.312 18.328 -9.805 1 93.75 27 ASP B C 1
ATOM 2525 O O . ASP B 1 27 ? 20.922 18.203 -8.742 1 93.75 27 ASP B O 1
ATOM 2529 N N . LEU B 1 28 ? 19.375 17.469 -10.211 1 95.94 28 LEU B N 1
ATOM 2530 C CA . LEU B 1 28 ? 18.984 16.359 -9.352 1 95.94 28 LEU B CA 1
ATOM 2531 C C . LEU B 1 28 ? 20.141 15.367 -9.188 1 95.94 28 LEU B C 1
ATOM 2533 O O . LEU B 1 28 ? 20.328 14.82 -8.094 1 95.94 28 LEU B O 1
ATOM 2537 N N . HIS B 1 29 ? 20.891 15.195 -10.273 1 95.88 29 HIS B N 1
ATOM 2538 C CA . HIS B 1 29 ? 22.078 14.352 -10.18 1 95.88 29 HIS B CA 1
ATOM 2539 C C . HIS B 1 29 ? 23.109 14.953 -9.234 1 95.88 29 HIS B C 1
ATOM 2541 O O . HIS B 1 29 ? 23.719 14.234 -8.438 1 95.88 29 HIS B O 1
ATOM 2547 N N . LYS B 1 30 ? 23.234 16.219 -9.336 1 94.12 30 LYS B N 1
ATOM 2548 C CA . LYS B 1 30 ? 24.172 16.906 -8.453 1 94.12 30 LYS B CA 1
ATOM 2549 C C . LYS B 1 30 ? 23.719 16.828 -7 1 94.12 30 LYS B C 1
ATOM 2551 O O . LYS B 1 30 ? 24.516 16.531 -6.113 1 94.12 30 LYS B O 1
ATOM 2556 N N . PHE B 1 31 ? 22.406 17.062 -6.75 1 94.88 31 PHE B N 1
ATOM 2557 C CA . PHE B 1 31 ? 21.875 17.031 -5.395 1 94.88 31 PHE B CA 1
ATOM 2558 C C . PHE B 1 31 ? 22.094 15.68 -4.742 1 94.88 31 PHE B C 1
ATOM 2560 O O . PHE B 1 31 ? 22.359 15.602 -3.541 1 94.88 31 PHE B O 1
ATOM 2567 N N . THR B 1 32 ? 22.094 14.555 -5.531 1 95.81 32 THR B N 1
ATOM 2568 C CA . THR B 1 32 ? 22.062 13.203 -4.988 1 95.81 32 THR B CA 1
ATOM 2569 C C . THR B 1 32 ? 23.375 12.477 -5.234 1 95.81 32 THR B C 1
ATOM 2571 O O . THR B 1 32 ? 23.5 11.281 -4.969 1 95.81 32 THR B O 1
ATOM 2574 N N . LYS B 1 33 ? 24.328 13.172 -5.82 1 94.75 33 LYS B N 1
ATOM 2575 C CA . LYS B 1 33 ? 25.594 12.547 -6.234 1 94.75 33 LYS B CA 1
ATOM 2576 C C . LYS B 1 33 ? 25.328 11.359 -7.156 1 94.75 33 LYS B C 1
ATOM 2578 O O . LYS B 1 33 ? 25.844 10.258 -6.918 1 94.75 33 LYS B O 1
ATOM 2583 N N . GLY B 1 34 ? 24.516 11.656 -8.141 1 95.19 34 GLY B N 1
ATOM 2584 C CA . GLY B 1 34 ? 24.219 10.664 -9.164 1 95.19 34 GLY B CA 1
ATOM 2585 C C . GLY B 1 34 ? 23.297 9.562 -8.664 1 95.19 34 GLY B C 1
ATOM 2586 O O . GLY B 1 34 ? 23.5 8.391 -8.992 1 95.19 34 GLY B O 1
ATOM 2587 N N . PHE B 1 35 ? 22.453 9.898 -7.758 1 94.25 35 PHE B N 1
ATOM 2588 C CA . PHE B 1 35 ? 21.531 8.922 -7.18 1 94.25 35 PHE B CA 1
ATOM 2589 C C . PHE B 1 35 ? 22.297 7.738 -6.609 1 94.25 35 PHE B C 1
ATOM 2591 O O . PHE B 1 35 ? 21.953 6.586 -6.875 1 94.25 35 PHE B O 1
ATOM 2598 N N . SER B 1 36 ? 23.234 8.07 -5.832 1 91.88 36 SER B N 1
ATOM 2599 C CA . SER B 1 36 ? 24.094 7.059 -5.211 1 91.88 36 SER B CA 1
ATOM 2600 C C . SER B 1 36 ? 23.312 6.238 -4.184 1 91.88 36 SER B C 1
ATOM 2602 O O . SER B 1 36 ? 22.438 6.766 -3.488 1 91.88 36 SER B O 1
ATOM 2604 N N . GLU B 1 37 ? 23.719 4.977 -4.031 1 88.06 37 GLU B N 1
ATOM 2605 C CA . GLU B 1 37 ? 23.094 4.07 -3.072 1 88.06 37 GLU B CA 1
ATOM 2606 C C . GLU B 1 37 ? 23.234 4.59 -1.646 1 88.06 37 GLU B C 1
ATOM 2608 O O . GLU B 1 37 ? 22.344 4.387 -0.812 1 88.06 37 GLU B O 1
ATOM 2613 N N . LYS B 1 38 ? 24.281 5.262 -1.423 1 90.19 38 LYS B N 1
ATOM 2614 C CA . LYS B 1 38 ? 24.547 5.797 -0.091 1 90.19 38 LYS B CA 1
ATOM 2615 C C . LYS B 1 38 ? 23.531 6.871 0.289 1 90.19 38 LYS B C 1
ATOM 2617 O O . LYS B 1 38 ? 23.391 7.211 1.465 1 90.19 38 LYS B O 1
ATOM 2622 N N . ARG B 1 39 ? 22.828 7.371 -0.677 1 93.81 39 ARG B N 1
ATOM 2623 C CA . ARG B 1 39 ? 21.875 8.461 -0.44 1 93.81 39 ARG B CA 1
ATOM 2624 C C . ARG B 1 39 ? 20.438 7.945 -0.448 1 93.81 39 ARG B C 1
ATOM 2626 O O . ARG B 1 39 ? 19.5 8.719 -0.251 1 93.81 39 ARG B O 1
ATOM 2633 N N . LEU B 1 40 ? 20.297 6.688 -0.62 1 91.75 40 LEU B N 1
ATOM 2634 C CA . LEU B 1 40 ? 18.969 6.082 -0.669 1 91.75 40 LEU B CA 1
ATOM 2635 C C . LEU B 1 40 ? 18.297 6.137 0.698 1 91.75 40 LEU B C 1
ATOM 2637 O O . LEU B 1 40 ? 18.922 5.84 1.717 1 91.75 40 LEU B O 1
ATOM 2641 N N . LEU B 1 41 ? 17.031 6.648 0.651 1 90.56 41 LEU B N 1
ATOM 2642 C CA . LEU B 1 41 ? 16.203 6.676 1.857 1 90.56 41 LEU B CA 1
ATOM 2643 C C . LEU B 1 41 ? 15.164 5.566 1.827 1 90.56 41 LEU B C 1
ATOM 2645 O O . LEU B 1 41 ? 14.312 5.535 0.934 1 90.56 41 LEU B O 1
ATOM 2649 N N . GLY B 1 42 ? 15.219 4.547 2.656 1 83.06 42 GLY B N 1
ATOM 2650 C CA . GLY B 1 42 ? 14.227 3.49 2.74 1 83.06 42 GLY B CA 1
ATOM 2651 C C . GLY B 1 42 ? 14.359 2.457 1.638 1 83.06 42 GLY B C 1
ATOM 2652 O O . GLY B 1 42 ? 15.352 2.443 0.908 1 83.06 42 GLY B O 1
ATOM 2653 N N . LYS B 1 43 ? 13.398 1.61 1.501 1 82.38 43 LYS B N 1
ATOM 2654 C CA . LYS B 1 43 ? 13.375 0.558 0.49 1 82.38 43 LYS B CA 1
ATOM 2655 C C . LYS B 1 43 ? 12.703 1.045 -0.792 1 82.38 43 LYS B C 1
ATOM 2657 O O . LYS B 1 43 ? 11.781 1.858 -0.745 1 82.38 43 LYS B O 1
ATOM 2662 N N . PRO B 1 44 ? 13.211 0.551 -1.879 1 84.81 44 PRO B N 1
ATOM 2663 C CA . PRO B 1 44 ? 12.508 0.884 -3.121 1 84.81 44 PRO B CA 1
ATOM 2664 C C . PRO B 1 44 ? 11.07 0.371 -3.145 1 84.81 44 PRO B C 1
ATOM 2666 O O . PRO B 1 44 ? 10.781 -0.692 -2.588 1 84.81 44 PRO B O 1
ATOM 2669 N N . GLY B 1 45 ? 10.203 1.172 -3.77 1 87.5 45 GLY B N 1
ATOM 2670 C CA . GLY B 1 45 ? 8.812 0.778 -3.945 1 87.5 45 GLY B CA 1
ATOM 2671 C C . GLY B 1 45 ? 8.367 0.777 -5.395 1 87.5 45 GLY B C 1
ATOM 2672 O O . GLY B 1 45 ? 9.133 1.166 -6.281 1 87.5 45 GLY B O 1
ATOM 2673 N N . ALA B 1 46 ? 7.168 0.336 -5.602 1 86.12 46 ALA B N 1
ATOM 2674 C CA . ALA B 1 46 ? 6.609 0.257 -6.949 1 86.12 46 ALA B CA 1
ATOM 2675 C C . ALA B 1 46 ? 6.531 1.638 -7.594 1 86.12 46 ALA B C 1
ATOM 2677 O O . ALA B 1 46 ? 6.547 1.759 -8.82 1 86.12 46 ALA B O 1
ATOM 2678 N N . PHE B 1 47 ? 6.559 2.641 -6.727 1 87.62 47 PHE B N 1
ATOM 2679 C CA . PHE B 1 47 ? 6.332 3.977 -7.262 1 87.62 47 PHE B CA 1
ATOM 2680 C C . PHE B 1 47 ? 7.605 4.809 -7.203 1 87.62 47 PHE B C 1
ATOM 2682 O O . PHE B 1 47 ? 7.594 5.996 -7.539 1 87.62 47 PHE B O 1
ATOM 2689 N N . GLY B 1 48 ? 8.633 4.207 -6.781 1 89.88 48 GLY B N 1
ATOM 2690 C CA . GLY B 1 48 ? 9.898 4.906 -6.902 1 89.88 48 GLY B CA 1
ATOM 2691 C C . GLY B 1 48 ? 10.82 4.691 -5.715 1 89.88 48 GLY B C 1
ATOM 2692 O O . GLY B 1 48 ? 10.562 3.822 -4.879 1 89.88 48 GLY B O 1
ATOM 2693 N N . GLN B 1 49 ? 11.906 5.457 -5.781 1 93.19 49 GLN B N 1
ATOM 2694 C CA . GLN B 1 49 ? 12.953 5.488 -4.766 1 93.19 49 GLN B CA 1
ATOM 2695 C C . GLN B 1 49 ? 13.203 6.914 -4.281 1 93.19 49 GLN B C 1
ATOM 2697 O O . GLN B 1 49 ? 13.086 7.867 -5.055 1 93.19 49 GLN B O 1
ATOM 2702 N N . VAL B 1 50 ? 13.508 6.98 -2.98 1 96.25 50 VAL B N 1
ATOM 2703 C CA . VAL B 1 50 ? 13.727 8.305 -2.408 1 96.25 50 VAL B CA 1
ATOM 2704 C C . VAL B 1 50 ? 15.195 8.469 -2.029 1 96.25 50 VAL B C 1
ATOM 2706 O O . VAL B 1 50 ? 15.797 7.57 -1.433 1 96.25 50 VAL B O 1
ATOM 2709 N N . TYR B 1 51 ? 15.758 9.641 -2.357 1 96.69 51 TYR B N 1
ATOM 2710 C CA . TYR B 1 51 ? 17.156 9.945 -2.09 1 96.69 51 TYR B CA 1
ATOM 2711 C C . TYR B 1 51 ? 17.297 11.211 -1.254 1 96.69 51 TYR B C 1
ATOM 2713 O O . TYR B 1 51 ? 16.531 12.164 -1.438 1 96.69 51 TYR B O 1
ATOM 2721 N N . LYS B 1 52 ? 18.281 11.148 -0.416 1 96.62 52 LYS B N 1
ATOM 2722 C CA . LYS B 1 52 ? 18.703 12.398 0.219 1 96.62 52 LYS B CA 1
ATOM 2723 C C . LYS B 1 52 ? 19.469 13.289 -0.76 1 96.62 52 LYS B C 1
ATOM 2725 O O . LYS B 1 52 ? 20.297 12.805 -1.532 1 96.62 52 LYS B O 1
ATOM 2730 N N . GLY B 1 53 ? 19.078 14.508 -0.761 1 95.5 53 GLY B N 1
ATOM 2731 C CA . GLY B 1 53 ? 19.734 15.477 -1.614 1 95.5 53 GLY B CA 1
ATOM 2732 C C . GLY B 1 53 ? 20.172 16.734 -0.872 1 95.5 53 GLY B C 1
ATOM 2733 O O . GLY B 1 53 ? 19.656 17.031 0.207 1 95.5 53 GLY B O 1
ATOM 2734 N N . ARG B 1 54 ? 21.172 17.406 -1.469 1 93.94 54 ARG B N 1
ATOM 2735 C CA . ARG B 1 54 ? 21.656 18.672 -0.927 1 93.94 54 ARG B CA 1
ATOM 2736 C C . ARG B 1 54 ? 21.844 19.703 -2.031 1 93.94 54 ARG B C 1
ATOM 2738 O O . ARG B 1 54 ? 22.5 19.422 -3.043 1 93.94 54 ARG B O 1
ATOM 2745 N N . ASN B 1 55 ? 21.172 20.719 -1.84 1 89 55 ASN B N 1
ATOM 2746 C CA . ASN B 1 55 ? 21.359 21.859 -2.725 1 89 55 ASN B CA 1
ATOM 2747 C C . ASN B 1 55 ? 22.469 22.781 -2.225 1 89 55 ASN B C 1
ATOM 2749 O O . ASN B 1 55 ? 22.25 23.578 -1.312 1 89 55 ASN B O 1
ATOM 2753 N N . LYS B 1 56 ? 23.609 22.641 -2.713 1 79.81 56 LYS B N 1
ATOM 2754 C CA . LYS B 1 56 ? 24.734 23.438 -2.256 1 79.81 56 LYS B CA 1
ATOM 2755 C C . LYS B 1 56 ? 24.797 24.781 -2.996 1 79.81 56 LYS B C 1
ATOM 2757 O O . LYS B 1 56 ? 25.391 25.734 -2.508 1 79.81 56 LYS B O 1
ATOM 2762 N N . GLY B 1 57 ? 24.297 24.766 -4.199 1 66.62 57 GLY B N 1
ATOM 2763 C CA . GLY B 1 57 ? 24.453 25.953 -5.031 1 66.62 57 GLY B CA 1
ATOM 2764 C C . GLY B 1 57 ? 23.219 26.844 -5.039 1 66.62 57 GLY B C 1
ATOM 2765 O O . GLY B 1 57 ? 22.141 26.406 -4.633 1 66.62 57 GLY B O 1
ATOM 2766 N N . ASN B 1 58 ? 23.109 28.047 -4.562 1 63.62 58 ASN B N 1
ATOM 2767 C CA . ASN B 1 58 ? 22.141 29.141 -4.469 1 63.62 58 ASN B CA 1
ATOM 2768 C C . ASN B 1 58 ? 21.25 29.203 -5.707 1 63.62 58 ASN B C 1
ATOM 2770 O O . ASN B 1 58 ? 20.766 30.281 -6.062 1 63.62 58 ASN B O 1
ATOM 2774 N N . ASN B 1 59 ? 21.078 28.031 -6.48 1 66.75 59 ASN B N 1
ATOM 2775 C CA . ASN B 1 59 ? 20.422 28.219 -7.77 1 66.75 59 ASN B CA 1
ATOM 2776 C C . ASN B 1 59 ? 18.906 28.391 -7.609 1 66.75 59 ASN B C 1
ATOM 2778 O O . ASN B 1 59 ? 18.25 28.969 -8.484 1 66.75 59 ASN B O 1
ATOM 2782 N N . TYR B 1 60 ? 18.469 27.922 -6.477 1 77.06 60 TYR B N 1
ATOM 2783 C CA . TYR B 1 60 ? 17.031 28.062 -6.301 1 77.06 60 TYR B CA 1
ATOM 2784 C C . TYR B 1 60 ? 16.703 28.75 -4.977 1 77.06 60 TYR B C 1
ATOM 2786 O O . TYR B 1 60 ? 16.969 28.188 -3.906 1 77.06 60 TYR B O 1
ATOM 2794 N N . ALA B 1 61 ? 16.344 30.016 -5.062 1 73.75 61 ALA B N 1
ATOM 2795 C CA . ALA B 1 61 ? 16.125 30.844 -3.871 1 73.75 61 ALA B CA 1
ATOM 2796 C C . ALA B 1 61 ? 15.188 30.141 -2.893 1 73.75 61 ALA B C 1
ATOM 2798 O O . ALA B 1 61 ? 15.391 30.203 -1.677 1 73.75 61 ALA B O 1
ATOM 2799 N N . ASN B 1 62 ? 14.234 29.406 -3.303 1 80.19 62 ASN B N 1
ATOM 2800 C CA . ASN B 1 62 ? 13.219 28.844 -2.414 1 80.19 62 ASN B CA 1
ATOM 2801 C C . ASN B 1 62 ? 13.422 27.359 -2.186 1 80.19 62 ASN B C 1
ATOM 2803 O O . ASN B 1 62 ? 12.547 26.672 -1.644 1 80.19 62 ASN B O 1
ATOM 2807 N N . CYS B 1 63 ? 14.625 26.953 -2.469 1 86.38 63 CYS B N 1
ATOM 2808 C CA . CYS B 1 63 ? 14.922 25.531 -2.252 1 86.38 63 CYS B CA 1
ATOM 2809 C C . CYS B 1 63 ? 15.719 25.344 -0.969 1 86.38 63 CYS B C 1
ATOM 2811 O O . CYS B 1 63 ? 16.781 25.922 -0.801 1 86.38 63 CYS B O 1
ATOM 2813 N N . PRO B 1 64 ? 15.164 24.547 -0.066 1 90 64 PRO B N 1
ATOM 2814 C CA . PRO B 1 64 ? 15.953 24.234 1.13 1 90 64 PRO B CA 1
ATOM 2815 C C . PRO B 1 64 ? 17.281 23.547 0.805 1 90 64 PRO B C 1
ATOM 2817 O O . PRO B 1 64 ? 17.406 22.922 -0.252 1 90 64 PRO B O 1
ATOM 2820 N N . ARG B 1 65 ? 18.188 23.656 1.744 1 91.75 65 ARG B N 1
ATOM 2821 C CA . ARG B 1 65 ? 19.5 23.062 1.568 1 91.75 65 ARG B CA 1
ATOM 2822 C C . ARG B 1 65 ? 19.406 21.531 1.528 1 91.75 65 ARG B C 1
ATOM 2824 O O . ARG B 1 65 ? 20.078 20.891 0.728 1 91.75 65 ARG B O 1
ATOM 2831 N N . LYS B 1 66 ? 18.641 21 2.457 1 94.94 66 LYS B N 1
ATOM 2832 C CA . LYS B 1 66 ? 18.422 19.562 2.49 1 94.94 66 LYS B CA 1
ATOM 2833 C C . LYS B 1 66 ? 17.062 19.203 1.901 1 94.94 66 LYS B C 1
ATOM 2835 O O . LYS B 1 66 ? 16.031 19.766 2.287 1 94.94 66 LYS B O 1
ATOM 2840 N N . VAL B 1 67 ? 17.094 18.219 0.927 1 96.5 67 VAL B N 1
ATOM 2841 C CA . VAL B 1 67 ? 15.844 17.844 0.263 1 96.5 67 VAL B CA 1
ATOM 2842 C C . VAL B 1 67 ? 15.766 16.312 0.171 1 96.5 67 VAL B C 1
ATOM 2844 O O . VAL B 1 67 ? 16.766 15.625 0.351 1 96.5 67 VAL B O 1
ATOM 2847 N N . ALA B 1 68 ? 14.602 15.812 0.089 1 97.56 68 ALA B N 1
ATOM 2848 C CA . ALA B 1 68 ? 14.32 14.43 -0.284 1 97.56 68 ALA B CA 1
ATOM 2849 C C . ALA B 1 68 ? 13.781 14.344 -1.71 1 97.56 68 ALA B C 1
ATOM 2851 O O . ALA B 1 68 ? 12.859 15.078 -2.078 1 97.56 68 ALA B O 1
ATOM 2852 N N . ILE B 1 69 ? 14.344 13.492 -2.508 1 97.62 69 ILE B N 1
ATOM 2853 C CA . ILE B 1 69 ? 14 13.398 -3.924 1 97.62 69 ILE B CA 1
ATOM 2854 C C . ILE B 1 69 ? 13.469 12 -4.234 1 97.62 69 ILE B C 1
ATOM 2856 O O . ILE B 1 69 ? 14.203 11.016 -4.133 1 97.62 69 ILE B O 1
ATOM 2860 N N . LYS B 1 70 ? 12.234 11.906 -4.598 1 97.38 70 LYS B N 1
ATOM 2861 C CA . LYS B 1 70 ? 11.625 10.664 -5.051 1 97.38 70 LYS B CA 1
ATOM 2862 C C . LYS B 1 70 ? 11.68 10.555 -6.574 1 97.38 70 LYS B C 1
ATOM 2864 O O . LYS B 1 70 ? 11.234 11.461 -7.281 1 97.38 70 LYS B O 1
ATOM 2869 N N . ILE B 1 71 ? 12.211 9.445 -7.078 1 96.5 71 ILE B N 1
ATOM 2870 C CA . ILE B 1 71 ? 12.258 9.25 -8.523 1 96.5 71 ILE B CA 1
ATOM 2871 C C . ILE B 1 71 ? 11.547 7.945 -8.883 1 96.5 71 ILE B C 1
ATOM 2873 O O . ILE B 1 71 ? 11.633 6.961 -8.148 1 96.5 71 ILE B O 1
ATOM 2877 N N . SER B 1 72 ? 10.82 7.965 -9.969 1 94.25 72 SER B N 1
ATOM 2878 C CA . SER B 1 72 ? 10.234 6.762 -10.555 1 94.25 72 SER B CA 1
ATOM 2879 C C . SER B 1 72 ? 10.68 6.582 -12 1 94.25 72 SER B C 1
ATOM 2881 O O . SER B 1 72 ? 10.414 7.434 -12.852 1 94.25 72 SER B O 1
ATOM 2883 N N . GLU B 1 73 ? 11.305 5.516 -12.219 1 89.5 73 GLU B N 1
ATOM 2884 C CA . GLU B 1 73 ? 11.695 5.188 -13.586 1 89.5 73 GLU B CA 1
ATOM 2885 C C . GLU B 1 73 ? 10.555 4.531 -14.352 1 89.5 73 GLU B C 1
ATOM 2887 O O . GLU B 1 73 ? 10.594 4.426 -15.578 1 89.5 73 GLU B O 1
ATOM 2892 N N . ARG B 1 74 ? 9.594 3.996 -13.539 1 87.31 74 ARG B N 1
ATOM 2893 C CA . ARG B 1 74 ? 8.367 3.504 -14.148 1 87.31 74 ARG B CA 1
ATOM 2894 C C . ARG B 1 74 ? 7.531 4.652 -14.711 1 87.31 74 ARG B C 1
ATOM 2896 O O . ARG B 1 74 ? 6.965 5.445 -13.953 1 87.31 74 ARG B O 1
ATOM 2903 N N . LYS B 1 75 ? 7.469 4.867 -16.016 1 87.81 75 LYS B N 1
ATOM 2904 C CA . LYS B 1 75 ? 6.797 6.008 -16.625 1 87.81 75 LYS B CA 1
ATOM 2905 C C . LYS B 1 75 ? 5.543 5.57 -17.391 1 87.81 75 LYS B C 1
ATOM 2907 O O . LYS B 1 75 ? 5.254 6.082 -18.469 1 87.81 75 LYS B O 1
ATOM 2912 N N . ASP B 1 76 ? 4.848 4.602 -16.859 1 85.75 76 ASP B N 1
ATOM 2913 C CA . ASP B 1 76 ? 3.572 4.207 -17.438 1 85.75 76 ASP B CA 1
ATOM 2914 C C . ASP B 1 76 ? 2.463 5.184 -17.062 1 85.75 76 ASP B C 1
ATOM 2916 O O . ASP B 1 76 ? 2.688 6.113 -16.281 1 85.75 76 ASP B O 1
ATOM 2920 N N . GLU B 1 77 ? 1.33 5.066 -17.609 1 86.5 77 GLU B N 1
ATOM 2921 C CA . GLU B 1 77 ? 0.219 5.996 -17.422 1 86.5 77 GLU B CA 1
ATOM 2922 C C . GLU B 1 77 ? -0.211 6.078 -15.969 1 86.5 77 GLU B C 1
ATOM 2924 O O . GLU B 1 77 ? -0.579 7.148 -15.477 1 86.5 77 GLU B O 1
ATOM 2929 N N . TYR B 1 78 ? -0.159 4.977 -15.344 1 87.25 78 TYR B N 1
ATOM 2930 C CA . TYR B 1 78 ? -0.562 4.918 -13.945 1 87.25 78 TYR B CA 1
ATOM 2931 C C . TYR B 1 78 ? 0.324 5.812 -13.086 1 87.25 78 TYR B C 1
ATOM 2933 O O . TYR B 1 78 ? -0.175 6.625 -12.297 1 87.25 78 TYR B O 1
ATOM 2941 N N . VAL B 1 79 ? 1.605 5.699 -13.273 1 90.88 79 VAL B N 1
ATOM 2942 C CA . VAL B 1 79 ? 2.566 6.48 -12.492 1 90.88 79 VAL B CA 1
ATOM 2943 C C . VAL B 1 79 ? 2.449 7.957 -12.859 1 90.88 79 VAL B C 1
ATOM 2945 O O . VAL B 1 79 ? 2.549 8.828 -11.992 1 90.88 79 VAL B O 1
ATOM 2948 N N . ARG B 1 80 ? 2.197 8.203 -14.125 1 92.5 80 ARG B N 1
ATOM 2949 C CA . ARG B 1 80 ? 2.023 9.586 -14.57 1 92.5 80 ARG B CA 1
ATOM 2950 C C . ARG B 1 80 ? 0.844 10.242 -13.867 1 92.5 80 ARG B C 1
ATOM 2952 O O . ARG B 1 80 ? 0.949 11.383 -13.406 1 92.5 80 ARG B O 1
ATOM 2959 N N . ILE B 1 81 ? -0.229 9.547 -13.781 1 92.06 81 ILE B N 1
ATOM 2960 C CA . ILE B 1 81 ? -1.433 10.078 -13.156 1 92.06 81 ILE B CA 1
ATOM 2961 C C . ILE B 1 81 ? -1.167 10.344 -11.672 1 92.06 81 ILE B C 1
ATOM 2963 O O . ILE B 1 81 ? -1.508 11.406 -11.148 1 92.06 81 ILE B O 1
ATOM 2967 N N . MET B 1 82 ? -0.549 9.414 -11.031 1 93.88 82 MET B N 1
ATOM 2968 C CA . MET B 1 82 ? -0.253 9.57 -9.609 1 93.88 82 MET B CA 1
ATOM 2969 C C . MET B 1 82 ? 0.681 10.758 -9.375 1 93.88 82 MET B C 1
ATOM 2971 O O . MET B 1 82 ? 0.504 11.516 -8.422 1 93.88 82 MET B O 1
ATOM 2975 N N . TRP B 1 83 ? 1.673 10.844 -10.258 1 95.56 83 TRP B N 1
ATOM 2976 C CA . TRP B 1 83 ? 2.637 11.938 -10.188 1 95.56 83 TRP B CA 1
ATOM 2977 C C . TRP B 1 83 ? 1.942 13.289 -10.336 1 95.56 83 TRP B C 1
ATOM 2979 O O . TRP B 1 83 ? 2.168 14.203 -9.539 1 95.56 83 TRP B O 1
ATOM 2989 N N . LYS B 1 84 ? 1.061 13.422 -11.258 1 95.38 84 LYS B N 1
ATOM 2990 C CA . LYS B 1 84 ? 0.32 14.656 -11.5 1 95.38 84 LYS B CA 1
ATOM 2991 C C . LYS B 1 84 ? -0.626 14.969 -10.344 1 95.38 84 LYS B C 1
ATOM 2993 O O . LYS B 1 84 ? -0.766 16.125 -9.938 1 95.38 84 LYS B O 1
ATOM 2998 N N . GLN B 1 85 ? -1.265 13.969 -9.859 1 94.5 85 GLN B N 1
ATOM 2999 C CA . GLN B 1 85 ? -2.182 14.141 -8.742 1 94.5 85 GLN B CA 1
ATOM 3000 C C . GLN B 1 85 ? -1.453 14.68 -7.508 1 94.5 85 GLN B C 1
ATOM 3002 O O . GLN B 1 85 ? -1.96 15.562 -6.816 1 94.5 85 GLN B O 1
ATOM 3007 N N . GLU B 1 86 ? -0.315 14.109 -7.27 1 96.5 86 GLU B N 1
ATOM 3008 C CA . GLU B 1 86 ? 0.467 14.539 -6.117 1 96.5 86 GLU B CA 1
ATOM 3009 C C . GLU B 1 86 ? 0.889 16 -6.246 1 96.5 86 GLU B C 1
ATOM 3011 O O . GLU B 1 86 ? 0.742 16.781 -5.305 1 96.5 86 GLU B O 1
ATOM 3016 N N . ILE B 1 87 ? 1.331 16.406 -7.406 1 96.81 87 ILE B N 1
ATOM 3017 C CA . ILE B 1 87 ? 1.724 17.797 -7.66 1 96.81 87 ILE B CA 1
ATOM 3018 C C . ILE B 1 87 ? 0.515 18.703 -7.492 1 96.81 87 ILE B C 1
ATOM 3020 O O . ILE B 1 87 ? 0.602 19.75 -6.828 1 96.81 87 ILE B O 1
ATOM 3024 N N . ASN B 1 88 ? -0.573 18.297 -8.047 1 95.12 88 ASN B N 1
ATOM 3025 C CA . ASN B 1 88 ? -1.783 19.109 -7.977 1 95.12 88 ASN B CA 1
ATOM 3026 C C . ASN B 1 88 ? -2.24 19.312 -6.535 1 95.12 88 ASN B C 1
ATOM 3028 O O . ASN B 1 88 ? -2.541 20.438 -6.125 1 95.12 88 ASN B O 1
ATOM 3032 N N . ALA B 1 89 ? -2.262 18.266 -5.801 1 96.12 89 ALA B N 1
ATOM 3033 C CA . ALA B 1 89 ? -2.709 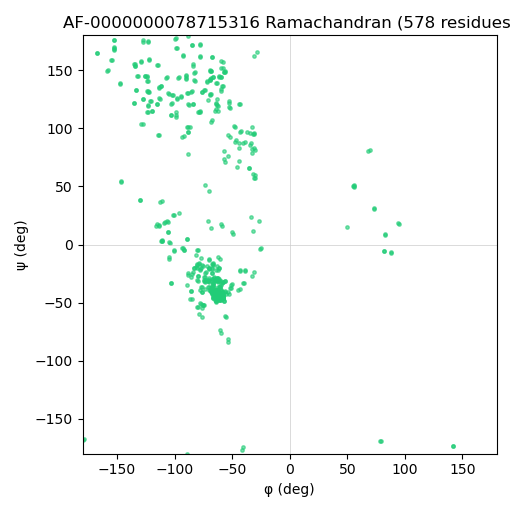18.328 -4.414 1 96.12 89 ALA B CA 1
ATOM 3034 C C . ALA B 1 89 ? -1.769 19.203 -3.58 1 96.12 89 ALA B C 1
ATOM 3036 O O . ALA B 1 89 ? -2.207 20.141 -2.91 1 96.12 89 ALA B O 1
ATOM 3037 N N . LEU B 1 90 ? -0.507 18.953 -3.684 1 96.94 90 LEU B N 1
ATOM 3038 C CA . LEU B 1 90 ? 0.456 19.609 -2.807 1 96.94 90 LEU B CA 1
ATOM 3039 C C . LEU B 1 90 ? 0.679 21.062 -3.229 1 96.94 90 LEU B C 1
ATOM 3041 O O . LEU B 1 90 ? 1.181 21.859 -2.445 1 96.94 90 LEU B O 1
ATOM 3045 N N . SER B 1 91 ? 0.311 21.375 -4.453 1 95.62 91 SER B N 1
ATOM 3046 C CA . SER B 1 91 ? 0.347 22.766 -4.883 1 95.62 91 SER B CA 1
ATOM 3047 C C . SER B 1 91 ? -0.855 23.531 -4.352 1 95.62 91 SER B C 1
ATOM 3049 O O . SER B 1 91 ? -0.842 24.766 -4.32 1 95.62 91 SER B O 1
ATOM 3051 N N . SER B 1 92 ? -1.846 22.859 -3.922 1 94.81 92 SER B N 1
ATOM 3052 C CA . SER B 1 92 ? -3.105 23.484 -3.535 1 94.81 92 SER B CA 1
ATOM 3053 C C . SER B 1 92 ? -3.256 23.531 -2.02 1 94.81 92 SER B C 1
ATOM 3055 O O . SER B 1 92 ? -4.164 24.188 -1.502 1 94.81 92 SER B O 1
ATOM 3057 N N . ILE B 1 93 ? -2.43 22.859 -1.31 1 95.62 93 ILE B N 1
ATOM 3058 C CA . ILE B 1 93 ? -2.58 22.734 0.136 1 95.62 93 ILE B CA 1
ATOM 3059 C C . ILE B 1 93 ? -1.332 23.266 0.834 1 95.62 93 ILE B C 1
ATOM 3061 O O . ILE B 1 93 ? -0.216 22.828 0.552 1 95.62 93 ILE B O 1
ATOM 3065 N N . SER B 1 94 ? -1.503 24.203 1.701 1 94.5 94 SER B N 1
ATOM 3066 C CA . SER B 1 94 ? -0.433 24.688 2.564 1 94.5 94 SER B CA 1
ATOM 3067 C C . SER B 1 94 ? -0.82 24.594 4.035 1 94.5 94 SER B C 1
ATOM 3069 O O . SER B 1 94 ? -1.778 25.234 4.477 1 94.5 94 SER B O 1
ATOM 3071 N N . HIS B 1 95 ? -0.165 23.797 4.738 1 97.12 95 HIS B N 1
ATOM 3072 C CA . HIS B 1 95 ? -0.437 23.562 6.152 1 97.12 95 HIS B CA 1
ATOM 3073 C C . HIS B 1 95 ? 0.789 23 6.863 1 97.12 95 HIS B C 1
ATOM 3075 O O . HIS B 1 95 ? 1.58 22.266 6.262 1 97.12 95 HIS B O 1
ATOM 3081 N N . ALA B 1 96 ? 0.923 23.281 8.102 1 97.56 96 ALA B N 1
ATOM 3082 C CA . ALA B 1 96 ? 2.084 22.875 8.891 1 97.56 96 ALA B CA 1
ATOM 3083 C C . ALA B 1 96 ? 2.18 21.359 8.992 1 97.56 96 ALA B C 1
ATOM 3085 O O . ALA B 1 96 ? 3.256 20.812 9.242 1 97.56 96 ALA B O 1
ATOM 3086 N N . ASN B 1 97 ? 1.068 20.625 8.789 1 98.5 97 ASN B N 1
ATOM 3087 C CA . ASN B 1 97 ? 1.048 19.172 8.938 1 98.5 97 ASN B CA 1
ATOM 3088 C C . ASN B 1 97 ? 0.916 18.469 7.59 1 98.5 97 ASN B C 1
ATOM 3090 O O . ASN B 1 97 ? 0.531 17.297 7.527 1 98.5 97 ASN B O 1
ATOM 3094 N N . VAL B 1 98 ? 1.223 19.172 6.512 1 98.5 98 VAL B N 1
ATOM 3095 C CA . VAL B 1 98 ? 1.309 18.625 5.164 1 98.5 98 VAL B CA 1
ATOM 3096 C C . VAL B 1 98 ? 2.691 18.906 4.578 1 98.5 98 VAL B C 1
ATOM 3098 O O . VAL B 1 98 ? 3.203 20.016 4.684 1 98.5 98 VAL B O 1
ATOM 3101 N N . ILE B 1 99 ? 3.301 17.938 4.023 1 98.12 99 ILE B N 1
ATOM 3102 C CA . ILE B 1 99 ? 4.672 18.031 3.531 1 98.12 99 ILE B CA 1
ATOM 3103 C C . ILE B 1 99 ? 4.766 19.125 2.475 1 98.12 99 ILE B C 1
ATOM 3105 O O . ILE B 1 99 ? 3.852 19.297 1.661 1 98.12 99 ILE B O 1
ATOM 3109 N N . ASN B 1 100 ? 5.844 19.781 2.488 1 96.06 100 ASN B N 1
ATOM 3110 C CA . ASN B 1 100 ? 6.086 20.797 1.473 1 96.06 100 ASN B CA 1
ATOM 3111 C C . ASN B 1 100 ? 6.723 20.203 0.221 1 96.06 100 ASN B C 1
ATOM 3113 O O . ASN B 1 100 ? 7.785 19.578 0.296 1 96.06 100 ASN B O 1
ATOM 3117 N N . LEU B 1 101 ? 6.094 20.328 -0.863 1 97.38 101 LEU B N 1
ATOM 3118 C CA . LEU B 1 101 ? 6.672 20.016 -2.164 1 97.38 101 LEU B CA 1
ATOM 3119 C C . LEU B 1 101 ? 7.48 21.188 -2.699 1 97.38 101 LEU B C 1
ATOM 3121 O O . LEU B 1 101 ? 6.941 22.281 -2.9 1 97.38 101 LEU B O 1
ATOM 3125 N N . VAL B 1 102 ? 8.711 20.953 -2.93 1 95.94 102 VAL B N 1
ATOM 3126 C CA . VAL B 1 102 ? 9.617 22.016 -3.387 1 95.94 102 VAL B CA 1
ATOM 3127 C C . VAL B 1 102 ? 9.531 22.125 -4.906 1 95.94 102 VAL B C 1
ATOM 3129 O O . VAL B 1 102 ? 9.578 23.234 -5.449 1 95.94 102 VAL B O 1
ATOM 3132 N N . GLY B 1 103 ? 9.453 20.984 -5.535 1 96.44 103 GLY B N 1
ATOM 3133 C CA . GLY B 1 103 ? 9.398 21 -6.988 1 96.44 103 GLY B CA 1
ATOM 3134 C C . GLY B 1 103 ? 9.281 19.625 -7.598 1 96.44 103 GLY B C 1
ATOM 3135 O O . GLY B 1 103 ? 8.891 18.672 -6.918 1 96.44 103 GLY B O 1
ATOM 3136 N N . PHE B 1 104 ? 9.5 19.562 -8.953 1 97.81 104 PHE B N 1
ATOM 3137 C CA . PHE B 1 104 ? 9.336 18.312 -9.695 1 97.81 104 PHE B CA 1
ATOM 3138 C C . PHE B 1 104 ? 10.219 18.297 -10.938 1 97.81 104 PHE B C 1
ATOM 3140 O O . PHE B 1 104 ? 10.852 19.312 -11.258 1 97.81 104 PHE B O 1
ATOM 3147 N N . ALA B 1 105 ? 10.312 17.156 -11.562 1 97.5 105 ALA B N 1
ATOM 3148 C CA . ALA B 1 105 ? 10.961 17.031 -12.867 1 97.5 105 ALA B CA 1
ATOM 3149 C C . ALA B 1 105 ? 10.297 15.93 -13.695 1 97.5 105 ALA B C 1
ATOM 3151 O O . ALA B 1 105 ? 9.914 14.891 -13.164 1 97.5 105 ALA B O 1
ATOM 3152 N N . ASP B 1 106 ? 10.102 16.125 -14.906 1 97.44 106 ASP B N 1
ATOM 3153 C CA . ASP B 1 106 ? 9.703 15.148 -15.914 1 97.44 106 ASP B CA 1
ATOM 3154 C C . ASP B 1 106 ? 10.805 14.945 -16.953 1 97.44 106 ASP B C 1
ATOM 3156 O O . ASP B 1 106 ? 10.875 15.68 -17.938 1 97.44 106 ASP B O 1
ATOM 3160 N N . THR B 1 107 ? 11.641 13.93 -16.719 1 96 107 THR B N 1
ATOM 3161 C CA . THR B 1 107 ? 12.742 13.656 -17.641 1 96 107 THR B CA 1
ATOM 3162 C C . THR B 1 107 ? 12.375 12.523 -18.594 1 96 107 THR B C 1
ATOM 3164 O O . THR B 1 107 ? 11.297 11.938 -18.484 1 96 107 THR B O 1
ATOM 3167 N N . GLU B 1 108 ? 13.203 12.203 -19.484 1 92.94 108 GLU B N 1
ATOM 3168 C CA . GLU B 1 108 ? 12.992 11.062 -20.391 1 92.94 108 GLU B CA 1
ATOM 3169 C C . GLU B 1 108 ? 13.055 9.742 -19.625 1 92.94 108 GLU B C 1
ATOM 3171 O O . GLU B 1 108 ? 12.383 8.781 -19.984 1 92.94 108 GLU B O 1
ATOM 3176 N N . GLU B 1 109 ? 13.75 9.812 -18.531 1 92.31 109 GLU B N 1
ATOM 3177 C CA . GLU B 1 109 ? 14.055 8.555 -17.859 1 92.31 109 GLU B CA 1
ATOM 3178 C C . GLU B 1 109 ? 13.156 8.344 -16.641 1 92.31 109 GLU B C 1
ATOM 3180 O O . GLU B 1 109 ? 12.875 7.203 -16.266 1 92.31 109 GLU B O 1
ATOM 3185 N N . TYR B 1 110 ? 12.859 9.484 -16.062 1 95.06 110 TYR B N 1
ATOM 3186 C CA . TYR B 1 110 ? 12.125 9.297 -14.82 1 95.06 110 TYR B CA 1
ATOM 3187 C C . TYR B 1 110 ? 11.273 10.523 -14.5 1 95.06 110 TYR B C 1
ATOM 3189 O O . TYR B 1 110 ? 11.484 11.602 -15.07 1 95.06 110 TYR B O 1
ATOM 3197 N N . TYR B 1 111 ? 10.219 10.367 -13.648 1 97.12 111 TYR B N 1
ATOM 3198 C CA . TYR B 1 111 ? 9.539 11.438 -12.922 1 97.12 111 TYR B CA 1
ATOM 3199 C C . TYR B 1 111 ? 10.188 11.672 -11.57 1 97.12 111 TYR B C 1
ATOM 3201 O O . TYR B 1 111 ? 10.633 10.727 -10.914 1 97.12 111 TYR B O 1
ATOM 3209 N N . ALA B 1 112 ? 10.227 12.945 -11.18 1 98.12 112 ALA B N 1
ATOM 3210 C CA . ALA B 1 112 ? 10.797 13.242 -9.867 1 98.12 112 ALA B CA 1
ATOM 3211 C C . ALA B 1 112 ? 9.891 14.195 -9.086 1 98.12 112 ALA B C 1
ATOM 3213 O O . ALA B 1 112 ? 9.234 15.055 -9.672 1 98.12 112 ALA B O 1
ATOM 3214 N N . LEU B 1 113 ? 9.836 14.016 -7.82 1 98.12 113 LEU B N 1
ATOM 3215 C CA . LEU B 1 113 ? 9.273 14.938 -6.84 1 98.12 113 LEU B CA 1
ATOM 3216 C C . LEU B 1 113 ? 10.312 15.312 -5.789 1 98.12 113 LEU B C 1
ATOM 3218 O O . LEU B 1 113 ? 11.008 14.438 -5.258 1 98.12 113 LEU B O 1
ATOM 3222 N N . VAL B 1 114 ? 10.445 16.562 -5.527 1 97.25 114 VAL B N 1
ATOM 3223 C CA . VAL B 1 114 ? 11.422 17.078 -4.562 1 97.25 114 VAL B CA 1
ATOM 3224 C C . VAL B 1 114 ? 10.695 17.672 -3.361 1 97.25 114 VAL B C 1
ATOM 3226 O O . VAL B 1 114 ? 9.875 18.578 -3.514 1 97.25 114 VAL B O 1
ATOM 3229 N N . TYR B 1 115 ? 11.07 17.172 -2.178 1 97.12 115 TYR B N 1
ATOM 3230 C CA . TYR B 1 115 ? 10.406 17.578 -0.944 1 97.12 115 TYR B CA 1
ATOM 3231 C C . TYR B 1 115 ? 11.398 18.172 0.045 1 97.12 115 TYR B C 1
ATOM 3233 O O . TYR B 1 115 ? 12.609 17.938 -0.067 1 97.12 115 TYR B O 1
ATOM 3241 N N . GLU B 1 116 ? 10.836 18.953 0.985 1 95.94 116 GLU B N 1
ATOM 3242 C CA . GLU B 1 116 ? 11.625 19.172 2.193 1 95.94 116 GLU B CA 1
ATOM 3243 C C . GLU B 1 116 ? 12.008 17.844 2.854 1 95.94 116 GLU B C 1
ATOM 3245 O O . GLU B 1 116 ? 11.281 16.859 2.738 1 95.94 116 GLU B O 1
ATOM 3250 N N . ARG B 1 117 ? 13.109 17.844 3.488 1 95.88 117 ARG B N 1
ATOM 3251 C CA . ARG B 1 117 ? 13.617 16.609 4.082 1 95.88 117 ARG B CA 1
ATOM 3252 C C . ARG B 1 117 ? 13.086 16.438 5.5 1 95.88 117 ARG B C 1
ATOM 3254 O O . ARG B 1 117 ? 13.109 17.375 6.301 1 95.88 117 ARG B O 1
ATOM 3261 N N . ALA B 1 118 ? 12.562 15.297 5.812 1 95.75 118 ALA B N 1
ATOM 3262 C CA . ALA B 1 118 ? 12.07 14.953 7.141 1 95.75 118 ALA B CA 1
ATOM 3263 C C . ALA B 1 118 ? 13.102 14.125 7.91 1 95.75 118 ALA B C 1
ATOM 3265 O O . ALA B 1 118 ? 14.125 13.719 7.352 1 95.75 118 ALA B O 1
ATOM 3266 N N . LYS B 1 119 ? 12.859 13.953 9.188 1 92.88 119 LYS B N 1
ATOM 3267 C CA . LYS B 1 119 ? 13.719 13.141 10.047 1 92.88 119 LYS B CA 1
ATOM 3268 C C . LYS B 1 119 ? 13.469 11.656 9.836 1 92.88 119 LYS B C 1
ATOM 3270 O O . LYS B 1 119 ? 14.398 10.883 9.602 1 92.88 119 LYS B O 1
ATOM 3275 N N . GLN B 1 120 ? 12.211 11.297 9.906 1 90.31 120 GLN B N 1
ATOM 3276 C CA . GLN B 1 120 ? 11.828 9.891 9.758 1 90.31 120 GLN B CA 1
ATOM 3277 C C . GLN B 1 120 ? 10.328 9.75 9.562 1 90.31 120 GLN B C 1
ATOM 3279 O O . GLN B 1 120 ? 9.57 10.695 9.773 1 90.31 120 GLN B O 1
ATOM 3284 N N . ASP B 1 121 ? 10.055 8.492 9.094 1 87.44 121 ASP B N 1
ATOM 3285 C CA . ASP B 1 121 ? 8.633 8.18 9.094 1 87.44 121 ASP B CA 1
ATOM 3286 C C . ASP B 1 121 ? 8.195 7.57 10.43 1 87.44 121 ASP B C 1
ATOM 3288 O O . ASP B 1 121 ? 9.016 7.402 11.336 1 87.44 121 ASP B O 1
ATOM 3292 N N . LEU B 1 122 ? 6.898 7.242 10.555 1 88.81 122 LEU B N 1
ATOM 3293 C CA . LEU B 1 122 ? 6.375 6.754 11.82 1 88.81 122 LEU B CA 1
ATOM 3294 C C . LEU B 1 122 ? 6.422 5.23 11.883 1 88.81 122 LEU B C 1
ATOM 3296 O O . LEU B 1 122 ? 6.074 4.633 12.906 1 88.81 122 LEU B O 1
ATOM 3300 N N . GLU B 1 123 ? 6.879 4.672 10.727 1 85.19 123 GLU B N 1
ATOM 3301 C CA . GLU B 1 123 ? 7.035 3.223 10.828 1 85.19 123 GLU B CA 1
ATOM 3302 C C . GLU B 1 123 ? 8.094 2.854 11.859 1 85.19 123 GLU B C 1
ATOM 3304 O O . GLU B 1 123 ? 9.227 3.354 11.805 1 85.19 123 GLU B O 1
ATOM 3309 N N . GLY B 1 124 ? 7.859 2.16 12.812 1 76.31 124 GLY B N 1
ATOM 3310 C CA . GLY B 1 124 ? 8.789 1.748 13.859 1 76.31 124 GLY B CA 1
ATOM 3311 C C . GLY B 1 124 ? 8.984 2.801 14.93 1 76.31 124 GLY B C 1
ATOM 3312 O O . GLY B 1 124 ? 9.734 2.588 15.891 1 76.31 124 GLY B O 1
ATOM 3313 N N . PHE B 1 125 ? 8.344 3.982 14.656 1 82.75 125 PHE B N 1
ATOM 3314 C CA . PHE B 1 125 ? 8.43 5.051 15.648 1 82.75 125 PHE B CA 1
ATOM 3315 C C . PHE B 1 125 ? 7.637 4.691 16.891 1 82.75 125 PHE B C 1
ATOM 3317 O O . PHE B 1 125 ? 6.562 4.098 16.812 1 82.75 125 PHE B O 1
ATOM 3324 N N . ARG B 1 126 ? 8.219 5.062 18 1 80.06 126 ARG B N 1
ATOM 3325 C CA . ARG B 1 126 ? 7.539 4.906 19.281 1 80.06 126 ARG B CA 1
ATOM 3326 C C . ARG B 1 126 ? 7.531 6.215 20.062 1 80.06 126 ARG B C 1
ATOM 3328 O O . ARG B 1 126 ? 8.586 6.809 20.297 1 80.06 126 ARG B O 1
ATOM 3335 N N . ALA B 1 127 ? 6.332 6.57 20.406 1 79.38 127 ALA B N 1
ATOM 3336 C CA . ALA B 1 127 ? 6.227 7.777 21.219 1 79.38 127 ALA B CA 1
ATOM 3337 C C . ALA B 1 127 ? 6.84 7.566 22.594 1 79.38 127 ALA B C 1
ATOM 3339 O O . ALA B 1 127 ? 6.688 6.5 23.203 1 79.38 127 ALA B O 1
ATOM 3340 N N . SER B 1 128 ? 7.457 8.562 23.125 1 79.19 128 SER B N 1
ATOM 3341 C CA . SER B 1 128 ? 8.141 8.469 24.406 1 79.19 128 SER B CA 1
ATOM 3342 C C . SER B 1 128 ? 7.156 8.586 25.562 1 79.19 128 SER B C 1
ATOM 3344 O O . SER B 1 128 ? 7.422 8.102 26.656 1 79.19 128 SER B O 1
ATOM 3346 N N . ASN B 1 129 ? 6.086 9.305 25.391 1 79.19 129 ASN B N 1
ATOM 3347 C CA . ASN B 1 129 ? 5.051 9.516 26.391 1 79.19 129 ASN B CA 1
ATOM 3348 C C . ASN B 1 129 ? 3.697 9.805 25.75 1 79.19 129 ASN B C 1
ATOM 3350 O O . ASN B 1 129 ? 3.602 9.938 24.531 1 79.19 129 ASN B O 1
ATOM 3354 N N . LYS B 1 130 ? 2.721 9.914 26.594 1 78.88 130 LYS B N 1
ATOM 3355 C CA . LYS B 1 130 ? 1.349 10.117 26.141 1 78.88 130 LYS B CA 1
ATOM 3356 C C . LYS B 1 130 ? 1.188 11.484 25.484 1 78.88 130 LYS B C 1
ATOM 3358 O O . LYS B 1 130 ? 0.425 11.625 24.531 1 78.88 130 LYS B O 1
ATOM 3363 N N . GLY B 1 131 ? 1.895 12.391 26 1 83.62 131 GLY B N 1
ATOM 3364 C CA . GLY B 1 131 ? 1.827 13.719 25.422 1 83.62 131 GLY B CA 1
ATOM 3365 C C . GLY B 1 131 ? 2.338 13.781 24 1 83.62 131 GLY B C 1
ATOM 3366 O O . GLY B 1 131 ? 1.734 14.43 23.141 1 83.62 131 GLY B O 1
ATOM 3367 N N . GLU B 1 132 ? 3.385 13.086 23.766 1 87.88 132 GLU B N 1
ATOM 3368 C CA . GLU B 1 132 ? 3.947 13.023 22.422 1 87.88 132 GLU B CA 1
ATOM 3369 C C . GLU B 1 132 ? 2.994 12.328 21.453 1 87.88 132 GLU B C 1
ATOM 3371 O O . GLU B 1 132 ? 2.824 12.766 20.312 1 87.88 132 GLU B O 1
ATOM 3376 N N . LEU B 1 133 ? 2.402 11.289 21.938 1 88.56 133 LEU B N 1
ATOM 3377 C CA . LEU B 1 133 ? 1.429 10.578 21.109 1 88.56 133 LEU B CA 1
ATOM 3378 C C . LEU B 1 133 ? 0.251 11.484 20.766 1 88.56 133 LEU B C 1
ATOM 3380 O O . LEU B 1 133 ? -0.177 11.531 19.609 1 88.56 133 LEU B O 1
ATOM 3384 N N . ASP B 1 134 ? -0.207 12.188 21.766 1 88.5 134 ASP B N 1
ATOM 3385 C CA . ASP B 1 134 ? -1.333 13.086 21.547 1 88.5 134 ASP B CA 1
ATOM 3386 C C . ASP B 1 134 ? -0.972 14.18 20.547 1 88.5 134 ASP B C 1
ATOM 3388 O O . ASP B 1 134 ? -1.802 14.578 19.719 1 88.5 134 ASP B O 1
ATOM 3392 N N . ALA B 1 135 ? 0.214 14.656 20.641 1 92.81 135 ALA B N 1
ATOM 3393 C CA . ALA B 1 135 ? 0.676 15.68 19.719 1 92.81 135 ALA B CA 1
ATOM 3394 C C . ALA B 1 135 ? 0.713 15.141 18.281 1 92.81 135 ALA B C 1
ATOM 3396 O O . ALA B 1 135 ? 0.334 15.836 17.344 1 92.81 135 ALA B O 1
ATOM 3397 N N . ILE B 1 136 ? 1.14 13.945 18.156 1 94.69 136 ILE B N 1
ATOM 3398 C CA . ILE B 1 136 ? 1.195 13.297 16.859 1 94.69 136 ILE B CA 1
ATOM 3399 C C . ILE B 1 136 ? -0.218 13.133 16.297 1 94.69 136 ILE B C 1
ATOM 3401 O O . ILE B 1 136 ? -0.481 13.484 15.141 1 94.69 136 ILE B O 1
ATOM 3405 N N . LEU B 1 137 ? -1.115 12.672 17.141 1 94.88 137 LEU B N 1
ATOM 3406 C CA . LEU B 1 137 ? -2.49 12.453 16.703 1 94.88 137 LEU B CA 1
ATOM 3407 C C . LEU B 1 137 ? -3.145 13.766 16.297 1 94.88 137 LEU B C 1
ATOM 3409 O O . LEU B 1 137 ? -3.816 13.828 15.258 1 94.88 137 LEU B O 1
ATOM 3413 N N . LEU B 1 138 ? -2.9 14.742 17.078 1 96.19 138 LEU B N 1
ATOM 3414 C CA . LEU B 1 138 ? -3.453 16.047 16.75 1 96.19 138 LEU B CA 1
ATOM 3415 C C . LEU B 1 138 ? -2.879 16.578 15.438 1 96.19 138 LEU B C 1
ATOM 3417 O O . LEU B 1 138 ? -3.609 17.141 14.617 1 96.19 138 LEU B O 1
ATOM 3421 N N . GLY B 1 139 ? -1.605 16.453 15.25 1 97.75 139 GLY B N 1
ATOM 3422 C CA . GLY B 1 139 ? -0.971 16.891 14.016 1 97.75 139 GLY B CA 1
ATOM 3423 C C . GLY B 1 139 ? -1.536 16.203 12.781 1 97.75 139 GLY B C 1
ATOM 3424 O O . GLY B 1 139 ? -1.848 16.859 11.789 1 97.75 139 GLY B O 1
ATOM 3425 N N . VAL B 1 140 ? -1.701 14.891 12.852 1 98.44 140 VAL B N 1
ATOM 3426 C CA . VAL B 1 140 ? -2.242 14.133 11.734 1 98.44 140 VAL B CA 1
ATOM 3427 C C . VAL B 1 140 ? -3.682 14.562 11.461 1 98.44 140 VAL B C 1
ATOM 3429 O O . VAL B 1 140 ? -4.062 14.797 10.312 1 98.44 140 VAL B O 1
ATOM 3432 N N . ALA B 1 141 ? -4.438 14.688 12.539 1 98.31 141 ALA B N 1
ATOM 3433 C CA . ALA B 1 141 ? -5.828 15.109 12.398 1 98.31 141 ALA B CA 1
ATOM 3434 C C . ALA B 1 141 ? -5.918 16.5 11.766 1 98.31 141 ALA B C 1
ATOM 3436 O O . ALA B 1 141 ? -6.75 16.734 10.883 1 98.31 141 ALA B O 1
ATOM 3437 N N . SER B 1 142 ? -5.121 17.359 12.203 1 98.31 142 SER B N 1
ATOM 3438 C CA . SER B 1 142 ? -5.105 18.719 11.68 1 98.31 142 SER B CA 1
ATOM 3439 C C . SER B 1 142 ? -4.727 18.734 10.203 1 98.31 142 SER B C 1
ATOM 3441 O O . SER B 1 142 ? -5.312 19.484 9.414 1 98.31 142 SER B O 1
ATOM 3443 N N . GLY B 1 143 ? -3.721 17.953 9.867 1 98.62 143 GLY B N 1
ATOM 3444 C CA . GLY B 1 143 ? -3.357 17.828 8.461 1 98.62 143 GLY B CA 1
ATOM 3445 C C . GLY B 1 143 ? -4.492 17.312 7.598 1 98.62 143 GLY B C 1
ATOM 3446 O O . GLY B 1 143 ? -4.738 17.844 6.512 1 98.62 143 GLY B O 1
ATOM 3447 N N . LEU B 1 144 ? -5.16 16.312 8.086 1 98.56 144 LEU B N 1
ATOM 3448 C CA . LEU B 1 144 ? -6.281 15.742 7.352 1 98.56 144 LEU B CA 1
ATOM 3449 C C . LEU B 1 144 ? -7.414 16.75 7.219 1 98.56 144 LEU B C 1
ATOM 3451 O O . LEU B 1 144 ? -8.055 16.844 6.172 1 98.56 144 LEU B O 1
ATOM 3455 N N . GLU B 1 145 ? -7.66 17.453 8.289 1 97.94 145 GLU B N 1
ATOM 3456 C CA . GLU B 1 145 ? -8.664 18.516 8.211 1 97.94 145 GLU B CA 1
ATOM 3457 C C . GLU B 1 145 ? -8.312 19.531 7.141 1 97.94 145 GLU B C 1
ATOM 3459 O O . GLU B 1 145 ? -9.172 19.969 6.375 1 97.94 145 GLU B O 1
ATOM 3464 N N . ALA B 1 146 ? -7.09 19.953 7.059 1 98 146 ALA B N 1
ATOM 3465 C CA . ALA B 1 146 ? -6.625 20.891 6.051 1 98 146 ALA B CA 1
ATOM 3466 C C . ALA B 1 146 ? -6.809 20.344 4.645 1 98 146 ALA B C 1
ATOM 3468 O O . ALA B 1 146 ? -7.23 21.062 3.734 1 98 146 ALA B O 1
ATOM 3469 N N . ILE B 1 147 ? -6.492 19.094 4.453 1 97.81 147 ILE B N 1
ATOM 3470 C CA . ILE B 1 147 ? -6.641 18.406 3.17 1 97.81 147 ILE B CA 1
ATOM 3471 C C . ILE B 1 147 ? -8.109 18.422 2.742 1 97.81 147 ILE B C 1
ATOM 3473 O O . ILE B 1 147 ? -8.422 18.781 1.606 1 97.81 147 ILE B O 1
ATOM 3477 N N . HIS B 1 148 ? -8.977 18.078 3.66 1 96.69 148 HIS B N 1
ATOM 3478 C CA . HIS B 1 148 ? -10.406 18.062 3.371 1 96.69 148 HIS B CA 1
ATOM 3479 C C . HIS B 1 148 ? -10.93 19.469 3.086 1 96.69 148 HIS B C 1
ATOM 3481 O O . HIS B 1 148 ? -11.742 19.656 2.178 1 96.69 148 HIS B O 1
ATOM 3487 N N . SER B 1 149 ? -10.461 20.391 3.85 1 95.25 149 SER B N 1
ATOM 3488 C CA . SER B 1 149 ? -10.891 21.781 3.68 1 95.25 149 SER B CA 1
ATOM 3489 C C . SER B 1 149 ? -10.461 22.328 2.324 1 95.25 149 SER B C 1
ATOM 3491 O O . SER B 1 149 ? -11.141 23.188 1.748 1 95.25 149 SER B O 1
ATOM 3493 N N . ALA B 1 150 ? -9.352 21.859 1.807 1 95.38 150 ALA B N 1
ATOM 3494 C CA . ALA B 1 150 ? -8.852 22.281 0.501 1 95.38 150 ALA B CA 1
ATOM 3495 C C . ALA B 1 150 ? -9.578 21.562 -0.627 1 95.38 150 ALA B C 1
ATOM 3497 O O . ALA B 1 150 ? -9.289 21.781 -1.805 1 95.38 150 ALA B O 1
ATOM 3498 N N . GLY B 1 151 ? -10.453 20.609 -0.263 1 94.38 151 GLY B N 1
ATOM 3499 C CA . GLY B 1 151 ? -11.281 19.922 -1.252 1 94.38 151 GLY B CA 1
ATOM 3500 C C . GLY B 1 151 ? -10.68 18.625 -1.743 1 94.38 151 GLY B C 1
ATOM 3501 O O . GLY B 1 151 ? -11.023 18.141 -2.824 1 94.38 151 GLY B O 1
ATOM 3502 N N . PHE B 1 152 ? -9.742 18.078 -1.002 1 95.69 152 PHE B N 1
ATOM 3503 C CA . PHE B 1 152 ? -9.094 16.844 -1.406 1 95.69 152 PHE B CA 1
ATOM 3504 C C . PHE B 1 152 ? -9.406 15.727 -0.415 1 95.69 152 PHE B C 1
ATOM 3506 O O . PHE B 1 152 ? -9.766 15.992 0.733 1 95.69 152 PHE B O 1
ATOM 3513 N N . VAL B 1 153 ? -9.352 14.508 -0.875 1 95.62 153 VAL B N 1
ATOM 3514 C CA . VAL B 1 153 ? -9.289 13.289 -0.071 1 95.62 153 VAL B CA 1
ATOM 3515 C C . VAL B 1 153 ? -7.941 12.602 -0.273 1 95.62 153 VAL B C 1
ATOM 3517 O O . VAL B 1 153 ? -7.477 12.461 -1.404 1 95.62 153 VAL B O 1
ATOM 3520 N N . HIS B 1 154 ? -7.312 12.164 0.784 1 96.69 154 HIS B N 1
ATOM 3521 C CA . HIS B 1 154 ? -5.957 11.625 0.694 1 96.69 154 HIS B CA 1
ATOM 3522 C C . HIS B 1 154 ? -5.961 10.188 0.193 1 96.69 154 HIS B C 1
ATOM 3524 O O . HIS B 1 154 ? -5.172 9.828 -0.684 1 96.69 154 HIS B O 1
ATOM 3530 N N . TRP B 1 155 ? -6.738 9.25 0.85 1 94.56 155 TRP B N 1
ATOM 3531 C CA . TRP B 1 155 ? -7.059 7.879 0.464 1 94.56 155 TRP B CA 1
ATOM 3532 C C . TRP B 1 155 ? -6.004 6.906 0.979 1 94.56 155 TRP B C 1
ATOM 3534 O O . TRP B 1 155 ? -6.195 5.691 0.926 1 94.56 155 TRP B O 1
ATOM 3544 N N . ASP B 1 156 ? -4.957 7.391 1.525 1 94.31 156 ASP B N 1
ATOM 3545 C CA . ASP B 1 156 ? -3.906 6.441 1.889 1 94.31 156 ASP B CA 1
ATOM 3546 C C . ASP B 1 156 ? -3.18 6.887 3.156 1 94.31 156 ASP B C 1
ATOM 3548 O O . ASP B 1 156 ? -1.949 6.938 3.188 1 94.31 156 ASP B O 1
ATOM 3552 N N . ILE B 1 157 ? -3.867 7.137 4.215 1 97.12 157 ILE B N 1
ATOM 3553 C CA . ILE B 1 157 ? -3.295 7.484 5.512 1 97.12 157 ILE B CA 1
ATOM 3554 C C . ILE B 1 157 ? -2.807 6.223 6.215 1 97.12 157 ILE B C 1
ATOM 3556 O O . ILE B 1 157 ? -3.598 5.32 6.512 1 97.12 157 ILE B O 1
ATOM 3560 N N . GLN B 1 158 ? -1.527 6.117 6.398 1 95.06 158 GLN B N 1
ATOM 3561 C CA . GLN B 1 158 ? -0.858 5.035 7.113 1 95.06 158 GLN B CA 1
ATOM 3562 C C . GLN B 1 158 ? 0.462 5.508 7.719 1 95.06 158 GLN B C 1
ATOM 3564 O O . GLN B 1 158 ? 0.917 6.617 7.434 1 95.06 158 GLN B O 1
ATOM 3569 N N . LEU B 1 159 ? 1.056 4.75 8.57 1 94.25 159 LEU B N 1
ATOM 3570 C CA . LEU B 1 159 ? 2.225 5.141 9.352 1 94.25 159 LEU B CA 1
ATOM 3571 C C . LEU B 1 159 ? 3.359 5.594 8.438 1 94.25 159 LEU B C 1
ATOM 3573 O O . LEU B 1 159 ? 4.012 6.605 8.703 1 94.25 159 LEU B O 1
ATOM 3577 N N . ARG B 1 160 ? 3.547 4.863 7.285 1 93.06 160 ARG B N 1
ATOM 3578 C CA . ARG B 1 160 ? 4.66 5.16 6.391 1 93.06 160 ARG B CA 1
ATOM 3579 C C . ARG B 1 160 ? 4.453 6.492 5.68 1 93.06 160 ARG B C 1
ATOM 3581 O O . ARG B 1 160 ? 5.387 7.043 5.094 1 93.06 160 ARG B O 1
ATOM 3588 N N . ASN B 1 161 ? 3.23 7.035 5.754 1 96.69 161 ASN B N 1
ATOM 3589 C CA . ASN B 1 161 ? 2.914 8.281 5.066 1 96.69 161 ASN B CA 1
ATOM 3590 C C . ASN B 1 161 ? 2.822 9.453 6.039 1 96.69 161 ASN B C 1
ATOM 3592 O O . ASN B 1 161 ? 2.266 10.5 5.707 1 96.69 161 ASN B O 1
ATOM 3596 N N . ILE B 1 162 ? 3.246 9.203 7.227 1 97.88 162 ILE B N 1
ATOM 3597 C CA . ILE B 1 162 ? 3.381 10.25 8.234 1 97.88 162 ILE B CA 1
ATOM 3598 C C . ILE B 1 162 ? 4.852 10.422 8.602 1 97.88 162 ILE B C 1
ATOM 3600 O O . ILE B 1 162 ? 5.488 9.484 9.086 1 97.88 162 ILE B O 1
ATOM 3604 N N . LEU B 1 163 ? 5.348 11.617 8.391 1 97.19 163 LEU B N 1
ATOM 3605 C CA . LEU B 1 163 ? 6.758 11.891 8.648 1 97.19 163 LEU B CA 1
ATOM 3606 C C . LEU B 1 163 ? 6.926 12.75 9.898 1 97.19 163 LEU B C 1
ATOM 3608 O O . LEU B 1 163 ? 6.098 13.625 10.172 1 97.19 163 LEU B O 1
ATOM 3612 N N . LEU B 1 164 ? 7.926 12.492 10.617 1 96.06 164 LEU B N 1
ATOM 3613 C CA . LEU B 1 164 ? 8.344 13.328 11.734 1 96.06 164 LEU B CA 1
ATOM 3614 C C . LEU B 1 164 ? 9.469 14.273 11.312 1 96.06 164 LEU B C 1
ATOM 3616 O O . LEU B 1 164 ? 10.492 13.836 10.789 1 96.06 164 LEU B O 1
ATOM 3620 N N . MET B 1 165 ? 9.234 15.508 11.555 1 95.5 165 MET B N 1
ATOM 3621 C CA . MET B 1 165 ? 10.25 16.516 11.258 1 95.5 165 MET B CA 1
ATOM 3622 C C . MET B 1 165 ? 11.234 16.641 12.414 1 95.5 165 MET B C 1
ATOM 3624 O O . MET B 1 165 ? 11.023 16.078 13.492 1 95.5 165 MET B O 1
ATOM 3628 N N . LYS B 1 166 ? 12.289 17.406 12.18 1 92.69 166 LYS B N 1
ATOM 3629 C CA . LYS B 1 166 ? 13.32 17.594 13.195 1 92.69 166 LYS B CA 1
ATOM 3630 C C . LYS B 1 166 ? 12.75 18.266 14.438 1 92.69 166 LYS B C 1
ATOM 3632 O O . LYS B 1 166 ? 13.188 17.984 15.562 1 92.69 166 LYS B O 1
ATOM 3637 N N . ASP B 1 167 ? 11.797 19.094 14.25 1 93.19 167 ASP B N 1
ATOM 3638 C CA . ASP B 1 167 ? 11.195 19.812 15.375 1 93.19 167 ASP B CA 1
ATOM 3639 C C . ASP B 1 167 ? 10.031 19.016 15.969 1 93.19 167 ASP B C 1
ATOM 3641 O O . ASP B 1 167 ? 9.234 19.562 16.734 1 93.19 167 ASP B O 1
ATOM 3645 N N . ASN B 1 168 ? 9.781 17.812 15.492 1 91.94 168 ASN B N 1
ATOM 3646 C CA . ASN B 1 168 ? 8.812 16.844 16 1 91.94 168 ASN B CA 1
ATOM 3647 C C . ASN B 1 168 ? 7.41 17.125 15.477 1 91.94 168 ASN B C 1
ATOM 3649 O O . ASN B 1 168 ? 6.438 16.516 15.938 1 91.94 168 ASN B O 1
ATOM 3653 N N . THR B 1 169 ? 7.387 18.047 14.57 1 95.56 169 THR B N 1
ATOM 3654 C CA . THR B 1 169 ? 6.125 18.203 13.859 1 95.56 169 THR B CA 1
ATOM 3655 C C . THR B 1 169 ? 5.883 17.031 12.906 1 95.56 169 THR B C 1
ATOM 3657 O O . THR B 1 169 ? 6.809 16.578 12.242 1 95.56 169 THR B O 1
ATOM 3660 N N . VAL B 1 170 ? 4.633 16.594 12.836 1 97.38 170 VAL B N 1
ATOM 3661 C CA . VAL B 1 170 ? 4.332 15.516 11.883 1 97.38 170 VAL B CA 1
ATOM 3662 C C . VAL B 1 170 ? 3.773 16.109 10.594 1 97.38 170 VAL B C 1
ATOM 3664 O O . VAL B 1 170 ? 3.029 17.094 10.625 1 97.38 170 VAL B O 1
ATOM 3667 N N . LYS B 1 171 ? 4.098 15.555 9.5 1 98.38 171 LYS B N 1
ATOM 3668 C CA . LYS B 1 171 ? 3.57 15.984 8.203 1 98.38 171 LYS B CA 1
ATOM 3669 C C . LYS B 1 171 ? 3.107 14.797 7.375 1 98.38 171 LYS B C 1
ATOM 3671 O O . LYS B 1 171 ? 3.781 13.766 7.332 1 98.38 171 LYS B O 1
ATOM 3676 N N . ILE B 1 172 ? 1.939 14.906 6.809 1 98.69 172 ILE B N 1
ATOM 3677 C CA . ILE B 1 172 ? 1.385 13.898 5.914 1 98.69 172 ILE B CA 1
ATOM 3678 C C . ILE B 1 172 ? 2.068 13.992 4.551 1 98.69 172 ILE B C 1
ATOM 3680 O O . ILE B 1 172 ? 2.258 15.086 4.016 1 98.69 172 ILE B O 1
ATOM 3684 N N . VAL B 1 173 ? 2.516 12.852 4.012 1 97.69 173 VAL B N 1
ATOM 3685 C CA . VAL B 1 173 ? 3.184 12.82 2.715 1 97.69 173 VAL B CA 1
ATOM 3686 C C . VAL B 1 173 ? 2.504 11.789 1.812 1 97.69 173 VAL B C 1
ATOM 3688 O O . VAL B 1 173 ? 1.583 11.094 2.242 1 97.69 173 VAL B O 1
ATOM 3691 N N . ASP B 1 174 ? 2.883 11.672 0.54 1 96 174 ASP B N 1
ATOM 3692 C CA . ASP B 1 174 ? 2.479 10.703 -0.476 1 96 174 ASP B CA 1
ATOM 3693 C C . ASP B 1 174 ? 1.026 10.922 -0.896 1 96 174 ASP B C 1
ATOM 3695 O O . ASP B 1 174 ? 0.146 10.141 -0.534 1 96 174 ASP B O 1
ATOM 3699 N N . PHE B 1 175 ? 0.816 11.859 -1.772 1 97.5 175 PHE B N 1
ATOM 3700 C CA . PHE B 1 175 ? -0.495 12.273 -2.26 1 97.5 175 PHE B CA 1
ATOM 3701 C C . PHE B 1 175 ? -0.773 11.68 -3.635 1 97.5 175 PHE B C 1
ATOM 3703 O O . PHE B 1 175 ? -1.549 12.234 -4.414 1 97.5 175 PHE B O 1
ATOM 3710 N N . GLY B 1 176 ? -0.172 10.609 -3.938 1 94.88 176 GLY B N 1
ATOM 3711 C CA . GLY B 1 176 ? -0.343 9.977 -5.234 1 94.88 176 GLY B CA 1
ATOM 3712 C C . GLY B 1 176 ? -1.769 9.531 -5.496 1 94.88 176 GLY B C 1
ATOM 3713 O O . GLY B 1 176 ? -2.221 9.516 -6.645 1 94.88 176 GLY B O 1
ATOM 3714 N N . LEU B 1 177 ? -2.488 9.211 -4.488 1 92.94 177 LEU B N 1
ATOM 3715 C CA . LEU B 1 177 ? -3.854 8.719 -4.633 1 92.94 177 LEU B CA 1
ATOM 3716 C C . LEU B 1 177 ? -4.867 9.82 -4.355 1 92.94 177 LEU B C 1
ATOM 3718 O O . LEU B 1 177 ? -6.07 9.625 -4.52 1 92.94 177 LEU B O 1
ATOM 3722 N N . ALA B 1 178 ? -4.34 10.977 -3.947 1 94.75 178 ALA B N 1
ATOM 3723 C CA . ALA B 1 178 ? -5.238 12.055 -3.541 1 94.75 178 ALA B CA 1
ATOM 3724 C C . ALA B 1 178 ? -6.094 12.523 -4.715 1 94.75 178 ALA B C 1
ATOM 3726 O O . ALA B 1 178 ? -5.613 12.625 -5.844 1 94.75 178 ALA B O 1
ATOM 3727 N N . THR B 1 179 ? -7.344 12.773 -4.465 1 91.69 179 THR B N 1
ATOM 3728 C CA . THR B 1 179 ? -8.266 13.258 -5.484 1 91.69 179 THR B CA 1
ATOM 3729 C C . THR B 1 179 ? -9.102 14.422 -4.949 1 91.69 179 THR B C 1
ATOM 3731 O O . THR B 1 179 ? -9.281 14.555 -3.738 1 91.69 179 THR B O 1
ATOM 3734 N N . ARG B 1 180 ? -9.508 15.203 -5.875 1 91.38 180 ARG B N 1
ATOM 3735 C CA . ARG B 1 180 ? -10.492 16.219 -5.512 1 91.38 180 ARG B CA 1
ATOM 3736 C C . ARG B 1 180 ? -11.844 15.578 -5.184 1 91.38 180 ARG B C 1
ATOM 3738 O O . ARG B 1 180 ? -12.25 14.609 -5.832 1 91.38 180 ARG B O 1
ATOM 3745 N N . LYS B 1 181 ? -12.469 16.156 -4.207 1 84.94 181 LYS B N 1
ATOM 3746 C CA . LYS B 1 181 ? -13.789 15.672 -3.82 1 84.94 181 LYS B CA 1
ATOM 3747 C C . LYS B 1 181 ? -14.789 15.82 -4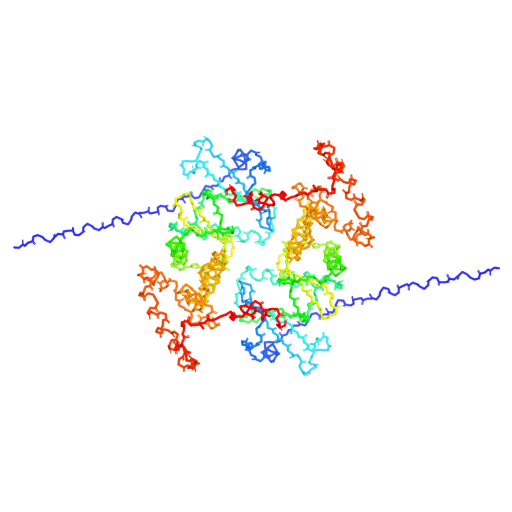.965 1 84.94 181 LYS B C 1
ATOM 3749 O O . LYS B 1 181 ? -14.812 16.844 -5.645 1 84.94 181 LYS B O 1
ATOM 3754 N N . GLY B 1 182 ? -15.312 14.648 -5.375 1 72.19 182 GLY B N 1
ATOM 3755 C CA . GLY B 1 182 ? -16.359 14.727 -6.379 1 72.19 182 GLY B CA 1
ATOM 3756 C C . GLY B 1 182 ? -17.656 15.328 -5.848 1 72.19 182 GLY B C 1
ATOM 3757 O O . GLY B 1 182 ? -17.875 15.367 -4.637 1 72.19 182 GLY B O 1
ATOM 3758 N N . GLU B 1 183 ? -18.453 15.984 -6.578 1 60.03 183 GLU B N 1
ATOM 3759 C CA . GLU B 1 183 ? -19.719 16.625 -6.219 1 60.03 183 GLU B CA 1
ATOM 3760 C C . GLU B 1 183 ? -20.656 15.648 -5.523 1 60.03 183 GLU B C 1
ATOM 3762 O O . GLU B 1 183 ? -21.328 16.016 -4.555 1 60.03 183 GLU B O 1
ATOM 3767 N N . LYS B 1 184 ? -20.797 14.391 -5.98 1 55.28 184 LYS B N 1
ATOM 3768 C CA . LYS B 1 184 ? -21.859 13.5 -5.508 1 55.28 184 LYS B CA 1
ATOM 3769 C C . LYS B 1 184 ? -21.406 12.734 -4.266 1 55.28 184 LYS B C 1
ATOM 3771 O O . LYS B 1 184 ? -22.234 12.344 -3.439 1 55.28 184 LYS B O 1
ATOM 3776 N N . MET B 1 185 ? -20.188 12.539 -4.051 1 59.09 185 MET B N 1
ATOM 3777 C CA . MET B 1 185 ? -19.828 11.586 -3.008 1 59.09 185 MET B CA 1
ATOM 3778 C C . MET B 1 185 ? -18.797 12.18 -2.049 1 59.09 185 MET B C 1
ATOM 3780 O O . MET B 1 185 ? -17.969 11.453 -1.486 1 59.09 185 MET B O 1
ATOM 3784 N N . LYS B 1 186 ? -19.047 13.547 -1.802 1 59 186 LYS B N 1
ATOM 3785 C CA . LYS B 1 186 ? -18 14.305 -1.127 1 59 186 LYS B CA 1
ATOM 3786 C C . LYS B 1 186 ? -17.766 13.773 0.283 1 59 186 LYS B C 1
ATOM 3788 O O . LYS B 1 186 ? -16.625 13.477 0.653 1 59 186 LYS B O 1
ATOM 3793 N N . SER B 1 187 ? -18.922 13.617 0.978 1 65.44 187 SER B N 1
ATOM 3794 C CA . SER B 1 187 ? -18.797 13.297 2.395 1 65.44 187 SER B CA 1
ATOM 3795 C C . SER B 1 187 ? -18.344 11.852 2.596 1 65.44 187 SER B C 1
ATOM 3797 O O . SER B 1 187 ? -17.484 11.57 3.426 1 65.44 187 SER B O 1
ATOM 3799 N N . ALA B 1 188 ? -18.734 11.055 1.727 1 74.56 188 ALA B N 1
ATOM 3800 C CA . ALA B 1 188 ? -18.453 9.633 1.892 1 74.56 188 ALA B CA 1
ATOM 3801 C C . ALA B 1 188 ? -16.984 9.328 1.614 1 74.56 188 ALA B C 1
ATOM 3803 O O . ALA B 1 188 ? -16.375 8.508 2.299 1 74.56 188 ALA B O 1
ATOM 3804 N N . GLN B 1 189 ? -16.422 10.133 0.799 1 84.25 189 GLN B N 1
ATOM 3805 C CA . GLN B 1 189 ? -15.031 9.906 0.435 1 84.25 189 GLN B CA 1
ATOM 3806 C C . GLN B 1 189 ? -14.094 10.344 1.557 1 84.25 189 GLN B C 1
ATOM 3808 O O . GLN B 1 189 ? -13.133 9.641 1.877 1 84.25 189 GLN B O 1
ATOM 3813 N N . GLU B 1 190 ? -14.461 11.445 2.23 1 93.56 190 GLU B N 1
ATOM 3814 C CA . GLU B 1 190 ? -13.648 11.945 3.336 1 93.56 190 GLU B CA 1
ATOM 3815 C C . GLU B 1 190 ? -13.648 10.969 4.504 1 93.56 190 GLU B C 1
ATOM 3817 O O . GLU B 1 190 ? -12.664 10.883 5.246 1 93.56 190 GLU B 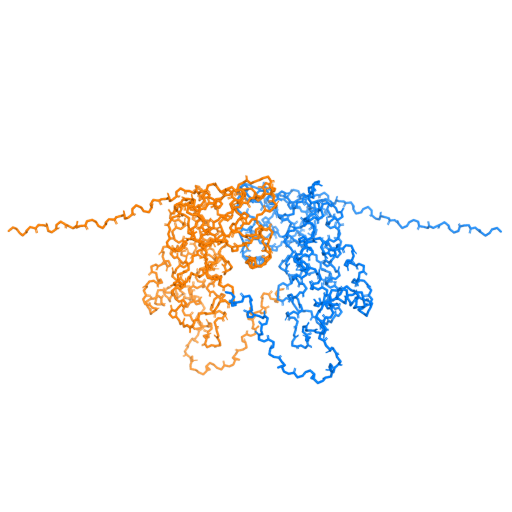O 1
ATOM 3822 N N . LYS B 1 191 ? -14.734 10.242 4.574 1 93.88 191 LYS B N 1
ATOM 3823 C CA . LYS B 1 191 ? -14.906 9.32 5.691 1 93.88 191 LYS B CA 1
ATOM 3824 C C . LYS B 1 191 ? -13.938 8.148 5.594 1 93.88 191 LYS B C 1
ATOM 3826 O O . LYS B 1 191 ? -13.656 7.48 6.59 1 93.88 191 LYS B O 1
ATOM 3831 N N . PHE B 1 192 ? -13.453 7.926 4.426 1 93.12 192 PHE B N 1
ATOM 3832 C CA . PHE B 1 192 ? -12.422 6.902 4.293 1 93.12 192 PHE B CA 1
ATOM 3833 C C . PHE B 1 192 ? -11.133 7.344 4.98 1 93.12 192 PHE B C 1
ATOM 3835 O O . PHE B 1 192 ? -10.461 6.535 5.617 1 93.12 192 PHE B O 1
ATOM 3842 N N . ASP B 1 193 ? -10.789 8.641 4.816 1 96.88 193 ASP B N 1
ATOM 3843 C CA . ASP B 1 193 ? -9.625 9.164 5.523 1 96.88 193 ASP B CA 1
ATOM 3844 C C . ASP B 1 193 ? -9.789 9.031 7.035 1 96.88 193 ASP B C 1
ATOM 3846 O O . ASP B 1 193 ? -8.828 8.734 7.75 1 96.88 193 ASP B O 1
ATOM 3850 N N . VAL B 1 194 ? -11.016 9.195 7.48 1 97.12 194 VAL B N 1
ATOM 3851 C CA . VAL B 1 194 ? -11.312 9.055 8.906 1 97.12 194 VAL B CA 1
ATOM 3852 C C . VAL B 1 194 ? -11.094 7.609 9.336 1 97.12 194 VAL B C 1
ATOM 3854 O O . VAL B 1 194 ? -10.492 7.352 10.383 1 97.12 194 VAL B O 1
ATOM 3857 N N . PHE B 1 195 ? -11.555 6.723 8.531 1 95.62 195 PHE B N 1
ATOM 3858 C CA . PHE B 1 195 ? -11.352 5.301 8.773 1 95.62 195 PHE B CA 1
ATOM 3859 C C . PHE B 1 195 ? -9.867 4.977 8.891 1 95.62 195 PHE B C 1
ATOM 3861 O O . PHE B 1 195 ? -9.445 4.301 9.828 1 95.62 195 PHE B O 1
ATOM 3868 N N . CYS B 1 196 ? -9.094 5.453 7.953 1 97 196 CYS B N 1
ATOM 3869 C CA . CYS B 1 196 ? -7.656 5.219 7.949 1 97 196 CYS B CA 1
ATOM 3870 C C . CYS B 1 196 ? -7 5.832 9.18 1 97 196 CYS B C 1
ATOM 3872 O O . CYS B 1 196 ? -6.078 5.254 9.758 1 97 196 CYS B O 1
ATOM 3874 N N . PHE B 1 197 ? -7.465 7.039 9.578 1 97.81 197 PHE B N 1
ATOM 3875 C CA . PHE B 1 197 ? -6.957 7.699 10.773 1 97.81 197 PHE B CA 1
ATOM 3876 C C . PHE B 1 197 ? -7.211 6.844 12.016 1 97.81 197 PHE B C 1
ATOM 3878 O O . PHE B 1 197 ? -6.328 6.691 12.859 1 97.81 197 PHE B O 1
ATOM 3885 N N . GLY B 1 198 ? -8.391 6.254 12.141 1 94.94 198 GLY B N 1
ATOM 3886 C CA . GLY B 1 198 ? -8.695 5.352 13.234 1 94.94 198 GLY B CA 1
ATOM 3887 C C . GLY B 1 198 ? -7.754 4.16 13.305 1 94.94 198 GLY B C 1
ATOM 3888 O O . GLY B 1 198 ? -7.262 3.814 14.383 1 94.94 198 GLY B O 1
ATOM 3889 N N . ASN B 1 199 ? -7.547 3.59 12.18 1 93.94 199 ASN B N 1
ATOM 3890 C CA . ASN B 1 199 ? -6.625 2.461 12.133 1 93.94 199 ASN B CA 1
ATOM 3891 C C . ASN B 1 199 ? -5.207 2.881 12.516 1 93.94 199 ASN B C 1
ATOM 3893 O O . ASN B 1 199 ? -4.48 2.117 13.156 1 93.94 199 ASN B O 1
ATOM 3897 N N . LEU B 1 200 ? -4.801 4.016 12.07 1 95.44 200 LEU B N 1
ATOM 3898 C CA . LEU B 1 200 ? -3.494 4.566 12.422 1 95.44 200 LEU B CA 1
ATOM 3899 C C . LEU B 1 200 ? -3.354 4.715 13.938 1 95.44 200 LEU B C 1
ATOM 3901 O O . LEU B 1 200 ? -2.311 4.379 14.5 1 95.44 200 LEU B O 1
ATOM 3905 N N . ILE B 1 201 ? -4.398 5.203 14.602 1 92.12 201 ILE B N 1
ATOM 3906 C CA . ILE B 1 201 ? -4.395 5.348 16.062 1 92.12 201 ILE B CA 1
ATOM 3907 C C . ILE B 1 201 ? -4.152 3.99 16.719 1 92.12 201 ILE B C 1
ATOM 3909 O O . ILE B 1 201 ? -3.301 3.865 17.594 1 92.12 201 ILE B O 1
ATOM 3913 N N . ARG B 1 202 ? -4.832 3.053 16.25 1 88.06 202 ARG B N 1
ATOM 3914 C CA . ARG B 1 202 ? -4.699 1.716 16.812 1 88.06 202 ARG B CA 1
ATOM 3915 C C . ARG B 1 202 ? -3.273 1.195 16.656 1 88.06 202 ARG B C 1
ATOM 3917 O O . ARG B 1 202 ? -2.713 0.624 17.594 1 88.06 202 ARG B O 1
ATOM 3924 N N . GLU B 1 203 ? -2.77 1.357 15.547 1 88.69 203 GLU B N 1
ATOM 3925 C CA . GLU B 1 203 ? -1.41 0.892 15.289 1 88.69 203 GLU B CA 1
ATOM 3926 C C . GLU B 1 203 ? -0.406 1.603 16.188 1 88.69 203 GLU B C 1
ATOM 3928 O O . GLU B 1 203 ? 0.506 0.973 16.734 1 88.69 203 GLU B O 1
ATOM 3933 N N . LEU B 1 204 ? -0.549 2.861 16.328 1 88.5 204 LEU B N 1
ATOM 3934 C CA . LEU B 1 204 ? 0.368 3.654 17.141 1 88.5 204 LEU B CA 1
ATOM 3935 C C . LEU B 1 204 ? 0.273 3.262 18.609 1 88.5 204 LEU B C 1
ATOM 3937 O O . LEU B 1 204 ? 1.286 3.209 19.312 1 88.5 204 LEU B O 1
ATOM 3941 N N . VAL B 1 205 ? -0.962 3.014 19.047 1 82.56 205 VAL B N 1
ATOM 3942 C CA . VAL B 1 205 ? -1.173 2.648 20.438 1 82.56 205 VAL B CA 1
ATOM 3943 C C . VAL B 1 205 ? -0.612 1.252 20.703 1 82.56 205 VAL B C 1
ATOM 3945 O O . VAL B 1 205 ? -0.013 1.002 21.75 1 82.56 205 VAL B O 1
ATOM 3948 N N . LEU B 1 206 ? -0.806 0.383 19.734 1 75.88 206 LEU B N 1
ATOM 3949 C CA . LEU B 1 206 ? -0.323 -0.986 19.875 1 75.88 206 LEU B CA 1
ATOM 3950 C C . LEU B 1 206 ? 1.201 -1.028 19.875 1 75.88 206 LEU B C 1
ATOM 3952 O O . LEU B 1 206 ? 1.801 -1.897 20.516 1 75.88 206 LEU B O 1
ATOM 3956 N N . LEU B 1 207 ? 1.74 -0.197 19.047 1 71.56 207 LEU B N 1
ATOM 3957 C CA . LEU B 1 207 ? 3.197 -0.13 19.016 1 71.56 207 LEU B CA 1
ATOM 3958 C C . LEU B 1 207 ? 3.754 0.373 20.344 1 71.56 207 LEU B C 1
ATOM 3960 O O . LEU B 1 207 ? 4.914 0.116 20.672 1 71.56 207 LEU B O 1
ATOM 3964 N N . GLU B 1 208 ? 2.959 1.178 20.953 1 67.62 208 GLU B N 1
ATOM 3965 C CA . GLU B 1 208 ? 3.412 1.724 22.219 1 67.62 208 GLU B CA 1
ATOM 3966 C C . GLU B 1 208 ? 3.432 0.649 23.312 1 67.62 208 GLU B C 1
ATOM 3968 O O . GLU B 1 208 ? 2.635 -0.29 23.266 1 67.62 208 GLU B O 1
ATOM 3973 N N . ARG B 1 209 ? 4.617 0.47 23.938 1 54.56 209 ARG B N 1
ATOM 3974 C CA . ARG B 1 209 ? 4.992 -0.507 24.953 1 54.56 209 ARG B CA 1
ATOM 3975 C C . ARG B 1 209 ? 3.781 -0.926 25.781 1 54.56 209 ARG B C 1
ATOM 3977 O O . ARG B 1 209 ? 2.748 -0.253 25.766 1 54.56 209 ARG B O 1
ATOM 3984 N N . LYS B 1 210 ? 3.992 -2.043 26.531 1 51.19 210 LYS B N 1
ATOM 3985 C CA . LYS B 1 210 ? 3.342 -2.906 27.516 1 51.19 210 LYS B CA 1
ATOM 3986 C C . LYS B 1 210 ? 2.408 -2.105 28.422 1 51.19 210 LYS B C 1
ATOM 3988 O O . LYS B 1 210 ? 1.474 -2.66 29 1 51.19 210 LYS B O 1
ATOM 3993 N N . GLU B 1 211 ? 2.684 -0.909 28.578 1 47.81 211 GLU B N 1
ATOM 3994 C CA . GLU B 1 211 ? 2.023 -0.331 29.734 1 47.81 211 GLU B CA 1
ATOM 3995 C C . GLU B 1 211 ? 0.605 0.12 29.406 1 47.81 211 GLU B C 1
ATOM 3997 O O . GLU B 1 211 ? -0.177 0.443 30.297 1 47.81 211 GLU B O 1
ATOM 4002 N N . TRP B 1 212 ? 0.451 0.366 28.031 1 50.59 212 TRP B N 1
ATOM 4003 C CA . TRP B 1 212 ? -0.871 0.962 27.859 1 50.59 212 TRP B CA 1
ATOM 4004 C C . TRP B 1 212 ? -1.909 -0.104 27.531 1 50.59 212 TRP B C 1
ATOM 4006 O O . TRP B 1 212 ? -1.758 -0.847 26.562 1 50.59 212 TRP B O 1
ATOM 4016 N N . SER B 1 213 ? -2.523 -0.587 28.484 1 49.44 213 SER B N 1
ATOM 4017 C CA . SER B 1 213 ? -3.609 -1.53 28.234 1 49.44 213 SER B CA 1
ATOM 4018 C C . SER B 1 213 ? -4.566 -1.009 27.172 1 49.44 213 SER B C 1
ATOM 4020 O O . SER B 1 213 ? -5.117 0.086 27.312 1 49.44 213 SER B O 1
ATOM 4022 N N . PRO B 1 214 ? -4.48 -1.491 25.953 1 52.19 214 PRO B N 1
ATOM 4023 C CA . PRO B 1 214 ? -5.348 -1.043 24.859 1 52.19 214 PRO B CA 1
ATOM 4024 C C 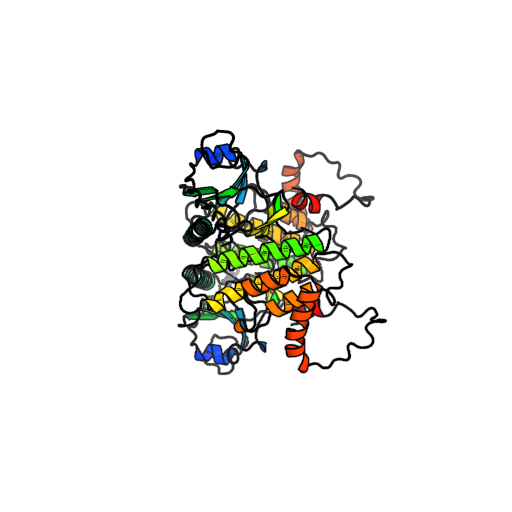. PRO B 1 214 ? -6.793 -0.829 25.297 1 52.19 214 PRO B C 1
ATOM 4026 O O . PRO B 1 214 ? -7.496 0.015 24.734 1 52.19 214 PRO B O 1
ATOM 4029 N N . THR B 1 215 ? -7.27 -1.631 26.266 1 50.28 215 THR B N 1
ATOM 4030 C CA . THR B 1 215 ? -8.68 -1.608 26.641 1 50.28 215 THR B CA 1
ATOM 4031 C C . THR B 1 215 ? -9.023 -0.305 27.359 1 50.28 215 THR B C 1
ATOM 4033 O O . THR B 1 215 ? -10.188 0.104 27.391 1 50.28 215 THR B O 1
ATOM 4036 N N . LYS B 1 216 ? -7.98 0.314 27.891 1 54.47 216 LYS B N 1
ATOM 4037 C CA . LYS B 1 216 ? -8.352 1.464 28.703 1 54.47 216 LYS B CA 1
ATOM 4038 C C . LYS B 1 216 ? -7.824 2.762 28.109 1 54.47 216 LYS B C 1
ATOM 4040 O O . LYS B 1 216 ? -7.875 3.814 28.75 1 54.47 216 LYS B O 1
ATOM 4045 N N . CYS B 1 217 ? -7.484 2.662 26.891 1 69 217 CYS B N 1
ATOM 4046 C CA . CYS B 1 217 ? -6.855 3.863 26.344 1 69 217 CYS B CA 1
ATOM 4047 C C . CYS B 1 217 ? -7.852 4.699 25.562 1 69 217 CYS B C 1
ATOM 4049 O O . CYS B 1 217 ? -8.508 4.191 24.641 1 69 217 CYS B O 1
ATOM 4051 N N . PRO B 1 218 ? -8.211 5.926 26.188 1 77.06 218 PRO B N 1
ATOM 4052 C CA . PRO B 1 218 ? -9.133 6.816 25.469 1 77.06 218 PRO B CA 1
ATOM 4053 C C . PRO B 1 218 ? -8.82 6.938 23.984 1 77.06 218 PRO B C 1
ATOM 4055 O O . PRO B 1 218 ? -9.719 7.152 23.172 1 77.06 218 PRO B O 1
ATOM 4058 N N . ARG B 1 219 ? -7.641 6.652 23.641 1 83.81 219 ARG B N 1
ATOM 4059 C CA . ARG B 1 219 ? -7.246 6.742 22.234 1 83.81 219 ARG B CA 1
ATOM 4060 C C . ARG B 1 219 ? -7.824 5.582 21.422 1 83.81 219 ARG B C 1
ATOM 4062 O O . ARG B 1 219 ? -8.141 5.738 20.25 1 83.81 219 ARG B O 1
ATOM 4069 N N . ILE B 1 220 ? -7.965 4.52 22.062 1 83.94 220 ILE B N 1
ATOM 4070 C CA . ILE B 1 220 ? -8.562 3.367 21.391 1 83.94 220 ILE B CA 1
ATOM 4071 C C . ILE B 1 220 ? -10.047 3.617 21.172 1 83.94 220 ILE B C 1
ATOM 4073 O O . ILE B 1 220 ? -10.594 3.24 20.125 1 83.94 220 ILE B O 1
ATOM 4077 N N . LEU B 1 221 ? -10.672 4.285 22.141 1 83.5 221 LEU B N 1
ATOM 4078 C CA . LEU B 1 221 ? -12.07 4.664 21.969 1 83.5 221 LEU B CA 1
ATOM 4079 C C . LEU B 1 221 ? -12.234 5.613 20.781 1 83.5 221 LEU B C 1
ATOM 4081 O O . LEU B 1 221 ? -13.188 5.488 20.016 1 83.5 221 LEU B O 1
ATOM 4085 N N . LEU B 1 222 ? -11.344 6.488 20.734 1 88.94 222 LEU B N 1
ATOM 4086 C CA . LEU B 1 222 ? -11.344 7.41 19.609 1 88.94 222 LEU B CA 1
ATOM 4087 C C . LEU B 1 222 ? -11.188 6.66 18.297 1 88.94 222 LEU B C 1
ATOM 4089 O O . LEU B 1 222 ? -11.906 6.934 17.328 1 88.94 222 LEU B O 1
ATOM 4093 N N . ALA B 1 223 ? -10.273 5.715 18.266 1 91.5 223 ALA B N 1
ATOM 4094 C CA . ALA B 1 223 ? -10.062 4.887 17.078 1 91.5 223 ALA B CA 1
ATOM 4095 C C . ALA B 1 223 ? -11.328 4.121 16.703 1 91.5 223 ALA B C 1
ATOM 4097 O O . ALA B 1 223 ? -11.688 4.031 15.531 1 91.5 223 ALA B O 1
ATOM 4098 N N . ASP B 1 224 ? -11.992 3.666 17.672 1 87.75 224 ASP B N 1
ATOM 4099 C CA . ASP B 1 224 ? -13.164 2.83 17.469 1 87.75 224 ASP B CA 1
ATOM 4100 C C . ASP B 1 224 ? -14.281 3.615 16.781 1 87.75 224 ASP B C 1
ATOM 4102 O O . ASP B 1 224 ? -14.977 3.092 15.906 1 87.75 224 ASP B O 1
ATOM 4106 N N . ILE B 1 225 ? -14.469 4.84 17.141 1 90 225 ILE B N 1
ATOM 4107 C CA . ILE B 1 225 ? -15.539 5.633 16.547 1 90 225 ILE B CA 1
ATOM 4108 C C . ILE B 1 225 ? -15.172 6.004 15.109 1 90 225 ILE B C 1
ATOM 4110 O O . ILE B 1 225 ? -16.062 6.258 14.281 1 90 225 ILE B O 1
ATOM 4114 N N . CYS B 1 226 ? -13.914 6.016 14.82 1 94.06 226 CYS B N 1
ATOM 4115 C CA . CYS B 1 226 ? -13.453 6.363 13.484 1 94.06 226 CYS B CA 1
ATOM 4116 C C . CYS B 1 226 ? -13.625 5.191 12.523 1 94.06 226 CYS B C 1
ATOM 4118 O O . CYS B 1 226 ? -13.672 5.379 11.305 1 94.06 226 CYS B O 1
ATOM 4120 N N . ILE B 1 227 ? -13.734 3.934 13.047 1 91.81 227 ILE B N 1
ATOM 4121 C CA . ILE B 1 227 ? -13.633 2.783 12.148 1 91.81 227 ILE B CA 1
ATOM 4122 C C . ILE B 1 227 ? -14.977 2.059 12.094 1 91.81 227 ILE B C 1
ATOM 4124 O O . ILE B 1 227 ? -15.055 0.917 11.641 1 91.81 227 ILE B O 1
ATOM 4128 N N . VAL B 1 228 ? -16 2.75 12.562 1 87.31 228 VAL B N 1
ATOM 4129 C CA . VAL B 1 228 ? -17.328 2.131 12.492 1 87.31 228 VAL B CA 1
ATOM 4130 C C . VAL B 1 228 ? -17.656 1.794 11.039 1 87.31 228 VAL B C 1
ATOM 4132 O O . VAL B 1 228 ? -17.203 2.475 10.117 1 87.31 228 VAL B O 1
ATOM 4135 N N . ASN B 1 229 ? -18.406 0.852 10.812 1 81.25 229 ASN B N 1
ATOM 4136 C CA . ASN B 1 229 ? -18.625 0.275 9.492 1 81.25 229 ASN B CA 1
ATOM 4137 C C . ASN B 1 229 ? -19.328 1.257 8.562 1 81.25 229 ASN B C 1
ATOM 4139 O O . ASN B 1 229 ? -18.953 1.413 7.406 1 81.25 229 ASN B O 1
ATOM 4143 N N . ASN B 1 230 ? -20.359 1.865 9.086 1 83.38 230 ASN B N 1
ATOM 4144 C CA . ASN B 1 230 ? -21.062 2.846 8.266 1 83.38 230 ASN B CA 1
ATOM 4145 C C . ASN B 1 230 ? -20.312 4.176 8.211 1 83.38 230 ASN B C 1
ATOM 4147 O O . ASN B 1 230 ? -20.188 4.871 9.219 1 83.38 230 ASN B O 1
ATOM 4151 N N . PRO B 1 231 ? -19.875 4.508 7.062 1 87.81 231 PRO B N 1
ATOM 4152 C CA . PRO B 1 231 ? -19.078 5.734 6.953 1 87.81 231 PRO B CA 1
ATOM 4153 C C . PRO B 1 231 ? -19.828 6.969 7.445 1 87.81 231 PRO B C 1
ATOM 4155 O O . PRO B 1 231 ? -19.219 7.887 8 1 87.81 231 PRO B O 1
ATOM 4158 N N . ASP B 1 232 ? -21.109 7.027 7.301 1 87.19 232 ASP B N 1
ATOM 4159 C CA . ASP B 1 232 ? -21.891 8.195 7.68 1 87.19 232 ASP B CA 1
ATOM 4160 C C . ASP B 1 232 ? -21.875 8.398 9.195 1 87.19 232 ASP B C 1
ATOM 4162 O O . ASP B 1 232 ? -22.156 9.492 9.68 1 87.19 232 ASP B O 1
ATOM 4166 N N . ASP B 1 233 ? -21.5 7.355 9.891 1 89.06 233 ASP B N 1
ATOM 4167 C CA . ASP B 1 233 ? -21.5 7.422 11.352 1 89.06 233 ASP B CA 1
ATOM 4168 C C . ASP B 1 233 ? -20.141 7.871 11.883 1 89.06 233 ASP B C 1
ATOM 4170 O O . ASP B 1 233 ? -19.984 8.102 13.086 1 89.06 233 ASP B O 1
ATOM 4174 N N . ARG B 1 234 ? -19.203 8.031 11.031 1 92.62 234 ARG B N 1
ATOM 4175 C CA . ARG B 1 234 ? -17.891 8.484 11.445 1 92.62 234 ARG B CA 1
ATOM 4176 C C . ARG B 1 234 ? -17.844 10.008 11.578 1 92.62 234 ARG B C 1
ATOM 4178 O O . ARG B 1 234 ? -18.453 10.719 10.781 1 92.62 234 ARG B O 1
ATOM 4185 N N . PRO B 1 235 ? -17.156 10.5 12.57 1 94.38 235 PRO B N 1
ATOM 4186 C CA . PRO B 1 235 ? -17.047 11.953 12.719 1 94.38 235 PRO B CA 1
ATOM 4187 C C . PRO B 1 235 ? -16.234 12.602 11.609 1 94.38 235 PRO B C 1
ATOM 4189 O O . PRO B 1 235 ? -15.523 11.914 10.875 1 94.38 235 PRO B O 1
ATOM 4192 N N . SER B 1 236 ? -16.406 13.914 11.461 1 95 236 SER B N 1
ATOM 4193 C CA . SER B 1 236 ? -15.562 14.656 10.539 1 95 236 SER B CA 1
ATOM 4194 C C . SER B 1 236 ? -14.18 14.914 11.148 1 95 236 SER B C 1
ATOM 4196 O O . SER B 1 236 ? -14.008 14.844 12.367 1 95 236 SER B O 1
ATOM 4198 N N . MET B 1 237 ? -13.25 15.234 10.25 1 96.62 237 MET B N 1
ATOM 4199 C CA . MET B 1 237 ? -11.922 15.539 10.773 1 96.62 237 MET B CA 1
ATOM 4200 C C . MET B 1 237 ? -11.945 16.828 11.594 1 96.62 237 MET B C 1
ATOM 4202 O O . MET B 1 237 ? -11.211 16.953 12.578 1 96.62 237 MET B O 1
ATOM 4206 N N . ALA B 1 238 ? -12.781 17.766 11.227 1 96.25 238 ALA B N 1
ATOM 4207 C CA . ALA B 1 238 ? -12.938 19 12.008 1 96.25 238 ALA B CA 1
ATOM 4208 C C . ALA B 1 238 ? -13.367 18.688 13.438 1 96.25 238 ALA B C 1
ATOM 4210 O O . ALA B 1 238 ? -12.82 19.25 14.391 1 96.25 238 ALA B O 1
ATOM 4211 N N . THR B 1 239 ? -14.305 17.797 13.57 1 95.31 239 THR B N 1
ATOM 4212 C CA . THR B 1 239 ? -14.766 17.375 14.891 1 95.31 239 THR B CA 1
ATOM 4213 C C . THR B 1 239 ? -13.633 16.703 15.672 1 95.31 239 THR B C 1
ATOM 4215 O O . THR B 1 239 ? -13.43 17 16.844 1 95.31 239 THR B O 1
ATOM 4218 N N . LEU B 1 240 ? -12.922 15.867 15.039 1 95.81 240 LEU B N 1
ATOM 4219 C CA . LEU B 1 240 ? -11.844 15.148 15.703 1 95.81 240 LEU B CA 1
ATOM 4220 C C . LEU B 1 240 ? -10.758 16.109 16.188 1 95.81 240 LEU B C 1
ATOM 4222 O O . LEU B 1 240 ? -10.242 15.961 17.297 1 95.81 240 LEU B O 1
ATOM 4226 N N . VAL B 1 241 ? -10.398 17.109 15.383 1 96.88 241 VAL B N 1
ATOM 4227 C CA . VAL B 1 241 ? -9.398 18.094 15.766 1 96.88 241 VAL B CA 1
ATOM 4228 C C . VAL B 1 241 ? -9.867 18.844 17.016 1 96.88 241 VAL B C 1
ATOM 4230 O O . VAL B 1 241 ? -9.094 19.031 17.953 1 96.88 241 VAL B O 1
ATOM 4233 N N . SER B 1 242 ? -11.102 19.234 17.031 1 95.19 242 SER B N 1
ATOM 4234 C CA . SER B 1 242 ? -11.648 19.953 18.172 1 95.19 242 SER B CA 1
ATOM 4235 C C . SER B 1 242 ? -11.586 19.109 19.438 1 95.19 242 SER B C 1
ATOM 4237 O O . SER B 1 242 ? -11.305 19.641 20.516 1 95.19 242 SER B O 1
ATOM 4239 N N . LYS B 1 243 ? -11.805 17.797 19.297 1 90.56 243 LYS B N 1
ATOM 4240 C CA . LYS B 1 243 ? -11.828 16.922 20.453 1 90.56 243 LYS B CA 1
ATOM 4241 C C . LYS B 1 243 ? -10.414 16.578 20.906 1 90.56 243 LYS B C 1
ATOM 4243 O O . LYS B 1 243 ? -10.18 16.328 22.094 1 90.56 243 LYS B O 1
ATOM 4248 N N . LEU B 1 244 ? -9.531 16.609 20.031 1 92.44 244 LEU B N 1
ATOM 4249 C CA . LEU B 1 244 ? -8.148 16.281 20.359 1 92.44 244 LEU B CA 1
ATOM 4250 C C . LEU B 1 244 ? -7.445 17.484 21 1 92.44 244 LEU B C 1
ATOM 4252 O O . LEU B 1 244 ? -6.395 17.328 21.625 1 92.44 244 LEU B O 1
ATOM 4256 N N . LYS B 1 245 ? -7.977 18.656 20.797 1 91.56 245 LYS B N 1
ATOM 4257 C CA . LYS B 1 245 ? -7.383 19.875 21.344 1 91.56 245 LYS B CA 1
ATOM 4258 C C . LYS B 1 245 ? -7.762 20.062 22.812 1 91.56 245 LYS B C 1
ATOM 4260 O O . LYS B 1 245 ? -7.121 20.844 23.531 1 91.56 245 LYS B O 1
ATOM 4265 N N . VAL B 1 246 ? -8.789 19.359 23.25 1 86.06 246 VAL B N 1
ATOM 4266 C CA . VAL B 1 246 ? -9.25 19.531 24.625 1 86.06 246 VAL B CA 1
ATOM 4267 C C . VAL B 1 246 ? -8.562 18.5 25.516 1 86.06 246 VAL B C 1
ATOM 4269 O O . VAL B 1 246 ? -8.016 17.5 25.031 1 86.06 246 VAL B O 1
ATOM 4272 N N . PRO B 1 247 ? -8.594 18.734 26.828 1 79.25 247 PRO B N 1
ATOM 4273 C CA . PRO B 1 247 ? -7.996 17.766 27.734 1 79.25 247 PRO B CA 1
ATOM 4274 C C . PRO B 1 247 ? -8.602 16.359 27.578 1 79.25 247 PRO B C 1
ATOM 4276 O O . PRO B 1 247 ? -9.773 16.234 27.203 1 79.25 247 PRO B O 1
ATOM 4279 N N . CYS B 1 248 ? -7.793 15.414 27.812 1 77.25 248 CYS B N 1
ATOM 4280 C CA . CYS B 1 248 ? -8.172 14.016 27.625 1 77.25 248 CYS B CA 1
ATOM 4281 C C . CYS B 1 248 ? -9.477 13.703 28.344 1 77.25 248 CYS B C 1
ATOM 4283 O O . CYS B 1 248 ? -10.305 12.953 27.812 1 77.25 248 CYS B O 1
ATOM 4285 N N . SER B 1 249 ? -9.656 14.289 29.484 1 75.88 249 SER B N 1
ATOM 4286 C CA . SER B 1 249 ? -10.867 14.047 30.266 1 75.88 249 SER B CA 1
ATOM 4287 C C . SER B 1 249 ? -12.109 14.492 29.5 1 75.88 249 SER B C 1
ATOM 4289 O O . SER B 1 249 ? -13.125 13.797 29.484 1 75.88 249 SER B O 1
ATOM 4291 N N . ALA B 1 250 ? -11.992 15.594 28.891 1 79.19 250 ALA B N 1
ATOM 4292 C CA . ALA B 1 250 ? -13.109 16.125 28.125 1 79.19 250 ALA B CA 1
ATOM 4293 C C . ALA B 1 250 ? -13.383 15.266 26.891 1 79.19 250 ALA B C 1
ATOM 4295 O O . ALA B 1 250 ? -14.547 15.031 26.547 1 79.19 250 ALA B O 1
ATOM 4296 N N . MET B 1 251 ? -12.367 14.812 26.25 1 79.62 251 MET B N 1
ATOM 4297 C CA . MET B 1 251 ? -12.508 13.938 25.094 1 79.62 251 MET B CA 1
ATOM 4298 C C . MET B 1 251 ? -13.188 12.625 25.469 1 79.62 251 MET B C 1
ATOM 4300 O O . MET B 1 251 ? -14.086 12.156 24.781 1 79.62 251 MET B O 1
ATOM 4304 N N . VAL B 1 252 ? -12.758 12.125 26.578 1 76.94 252 VAL B N 1
ATOM 4305 C CA . VAL B 1 252 ? -13.32 10.867 27.062 1 76.94 252 VAL B CA 1
ATOM 4306 C C . VAL B 1 252 ? -14.805 11.031 27.344 1 76.94 252 VAL B C 1
ATOM 4308 O O . VAL B 1 252 ? -15.617 10.164 27.016 1 76.94 252 VAL B O 1
ATOM 4311 N N . ASN B 1 253 ? -15.117 12.148 27.969 1 77.94 253 ASN B N 1
ATOM 4312 C CA . ASN B 1 253 ? -16.531 12.43 28.234 1 77.94 253 ASN B CA 1
ATOM 4313 C C . ASN B 1 253 ? -17.344 12.477 26.938 1 77.94 253 ASN B C 1
ATOM 4315 O O . ASN B 1 253 ? -18.469 11.977 26.906 1 77.94 253 ASN B O 1
ATOM 4319 N N . TRP B 1 254 ? -16.797 13.047 25.953 1 80.19 254 TRP B N 1
ATOM 4320 C CA . TRP B 1 254 ? -17.438 13.102 24.641 1 80.19 254 TRP B CA 1
ATOM 4321 C C . TRP B 1 254 ? -17.609 11.703 24.047 1 80.19 254 TRP B C 1
ATOM 4323 O O . TRP B 1 254 ? -18.672 11.359 23.531 1 80.19 254 TRP B O 1
ATOM 4333 N N . LEU B 1 255 ? -16.641 10.883 24.156 1 79.12 255 LEU B N 1
ATOM 4334 C CA . LEU B 1 255 ? -16.641 9.531 23.609 1 79.12 255 LEU B CA 1
ATOM 4335 C C . LEU B 1 255 ? -17.656 8.656 24.344 1 79.12 255 LEU B C 1
ATOM 4337 O O . LEU B 1 255 ? -18.359 7.852 23.719 1 79.12 255 LEU B O 1
ATOM 4341 N N . LEU B 1 256 ? -17.672 8.812 25.656 1 73.31 256 LEU B N 1
ATOM 4342 C CA . LEU B 1 256 ? -18.609 8.031 26.469 1 73.31 256 LEU B CA 1
ATOM 4343 C C . LEU B 1 256 ? -20.047 8.391 26.141 1 73.31 256 LEU B C 1
ATOM 4345 O O . LEU B 1 256 ? -20.938 7.535 26.188 1 73.31 256 LEU B O 1
ATOM 4349 N N . LYS B 1 257 ? -20.25 9.586 25.75 1 74.69 257 LYS B N 1
ATOM 4350 C CA . LYS B 1 257 ? -21.594 10.016 25.344 1 74.69 257 LYS B CA 1
ATOM 4351 C C . LYS B 1 257 ? -22 9.383 24.016 1 74.69 257 LYS B C 1
ATOM 4353 O O . LYS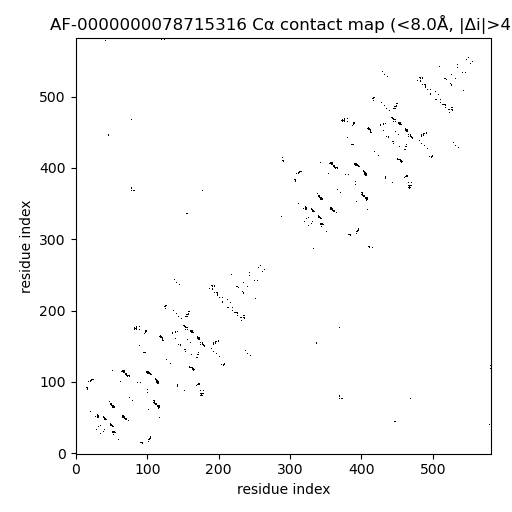 B 1 257 ? -23.172 9.062 23.812 1 74.69 257 LYS B O 1
ATOM 4358 N N . LEU B 1 258 ? -20.969 9.148 23.172 1 71.06 258 LEU B N 1
ATOM 4359 C CA . LEU B 1 258 ? -21.234 8.516 21.891 1 71.06 258 LEU B CA 1
ATOM 4360 C C . LEU B 1 258 ? -21.5 7.023 22.062 1 71.06 258 LEU B C 1
ATOM 4362 O O . LEU B 1 258 ? -22.375 6.457 21.391 1 71.06 258 LEU B O 1
ATOM 4366 N N . GLU B 1 259 ? -20.469 6.23 22.844 1 56.97 259 GLU B N 1
ATOM 4367 C CA . GLU B 1 259 ? -20.609 4.809 23.125 1 56.97 259 GLU B CA 1
ATOM 4368 C C . GLU B 1 259 ? -21.938 4.523 23.844 1 56.97 259 GLU B C 1
ATOM 4370 O O . GLU B 1 259 ? -22.594 3.527 23.562 1 56.97 259 GLU B O 1
ATOM 4375 N N . LYS B 1 260 ? -22.031 5.152 25.078 1 50.59 260 LYS B N 1
ATOM 4376 C CA . LYS B 1 260 ? -23.297 4.992 25.797 1 50.59 260 LYS B CA 1
ATOM 4377 C C . LYS B 1 260 ? -24.484 5.16 24.859 1 50.59 260 LYS B C 1
ATOM 4379 O O . LYS B 1 260 ? -25.484 4.449 24.984 1 50.59 260 LYS B O 1
ATOM 4384 N N . CYS B 1 261 ? -24.312 6.043 24.031 1 41.97 261 CYS B N 1
ATOM 4385 C CA . CYS B 1 261 ? -25.391 6.039 23.047 1 41.97 261 CYS B CA 1
ATOM 4386 C C . CYS B 1 261 ? -25.328 4.789 22.188 1 41.97 261 CYS B C 1
ATOM 4388 O O . CYS B 1 261 ? -26.359 4.242 21.797 1 41.97 261 CYS B O 1
ATOM 4390 N N . ALA B 1 262 ? -24.094 4.324 22 1 40.91 262 ALA B N 1
ATOM 4391 C CA . ALA B 1 262 ? -23.891 3.08 21.266 1 40.91 262 ALA B CA 1
ATOM 4392 C C . ALA B 1 262 ? -24.031 1.869 22.172 1 40.91 262 ALA B C 1
ATOM 4394 O O . ALA B 1 262 ? -24.531 0.821 21.766 1 40.91 262 ALA B O 1
ATOM 4395 N N . CYS B 1 263 ? -23.375 1.794 23.484 1 36.59 263 CYS B N 1
ATOM 4396 C CA . CYS B 1 263 ? -23.578 0.71 24.438 1 36.59 263 CYS B CA 1
ATOM 4397 C C . CYS B 1 263 ? -25 0.719 24.984 1 36.59 263 CYS B C 1
ATOM 4399 O O . CYS B 1 263 ? -25.359 -0.131 25.797 1 36.59 263 CYS B O 1
ATOM 4401 N N . ILE B 1 264 ? -25.953 1.559 25.078 1 33.16 264 ILE B N 1
ATOM 4402 C CA . ILE B 1 264 ? -27.25 1.102 25.531 1 33.16 264 ILE B CA 1
ATOM 4403 C C . ILE B 1 264 ? -27.562 -0.274 24.938 1 33.16 264 ILE B C 1
ATOM 4405 O O . ILE B 1 264 ? -28.375 -1.025 25.469 1 33.16 264 ILE B O 1
ATOM 4409 N N . TYR B 1 265 ? -27.062 -0.853 23.859 1 29.48 265 TYR B N 1
ATOM 4410 C CA . TYR B 1 265 ? -27.406 -2.266 23.734 1 29.48 265 TYR B CA 1
ATOM 4411 C C . TYR B 1 265 ? -26.516 -3.117 24.641 1 29.48 265 TYR B C 1
ATOM 4413 O O . TYR B 1 265 ? -26.984 -4.078 25.25 1 29.48 265 TYR B O 1
ATOM 4421 N N . ASN B 1 266 ? -25.016 -3.33 24.719 1 31.12 266 ASN B N 1
ATOM 4422 C CA . ASN B 1 266 ? -24.562 -4.457 25.516 1 31.12 266 ASN B CA 1
ATOM 4423 C C . ASN B 1 266 ? -24.375 -4.055 26.984 1 31.12 266 ASN B C 1
ATOM 4425 O O . ASN B 1 266 ? -23.594 -3.158 27.281 1 31.12 266 ASN B O 1
ATOM 4429 N N . ASN B 1 267 ? -25.156 -3.85 28 1 32.16 267 ASN B N 1
ATOM 4430 C CA . ASN B 1 267 ? -25.25 -3.805 29.453 1 32.16 267 ASN B CA 1
ATOM 4431 C C . ASN B 1 267 ? -24.203 -4.699 30.109 1 32.16 267 ASN B C 1
ATOM 4433 O O . ASN B 1 267 ? -24.531 -5.777 30.625 1 32.16 267 ASN B O 1
ATOM 4437 N N . ILE B 1 268 ? -23.016 -5.203 29.594 1 29.09 268 ILE B N 1
ATOM 4438 C CA . ILE B 1 268 ? -22.109 -5.945 30.469 1 29.09 268 ILE B CA 1
ATOM 4439 C C . ILE B 1 268 ? -21.594 -5.035 31.578 1 29.09 268 ILE B C 1
ATOM 4441 O O . ILE B 1 268 ? -21.219 -3.889 31.328 1 29.09 268 ILE B O 1
ATOM 4445 N N . GLU B 1 269 ? -21.75 -5.402 32.906 1 28.66 269 GLU B N 1
ATOM 4446 C CA . GLU B 1 269 ? -21.469 -5.004 34.281 1 28.66 269 GLU B CA 1
ATOM 4447 C C . GLU B 1 269 ? -20.031 -4.539 34.469 1 28.66 269 GLU B C 1
ATOM 4449 O O . GLU B 1 269 ? -19.094 -5.34 34.344 1 28.66 269 GLU B O 1
ATOM 4454 N N . LEU B 1 270 ? -19.484 -3.533 34 1 28.52 270 LEU B N 1
ATOM 4455 C CA . LEU B 1 270 ? -18.203 -2.896 34.25 1 28.52 270 LEU B CA 1
ATOM 4456 C C . LEU B 1 270 ? -17.984 -2.68 35.75 1 28.52 270 LEU B C 1
ATOM 4458 O O . LEU B 1 270 ? -17.141 -1.869 36.156 1 28.52 270 LEU B O 1
ATOM 4462 N N . GLU B 1 271 ? -18.75 -3.217 36.688 1 28.75 271 GLU B N 1
ATOM 4463 C CA . GLU B 1 271 ? -18.453 -2.896 38.094 1 28.75 271 GLU B CA 1
ATOM 4464 C C . GLU B 1 271 ? -16.984 -3.199 38.406 1 28.75 271 GLU B C 1
ATOM 4466 O O . GLU B 1 271 ? -16.312 -2.396 39.062 1 28.75 271 GLU B O 1
ATOM 4471 N N . ASN B 1 272 ? -16.641 -4.547 38.688 1 27.16 272 ASN B N 1
ATOM 4472 C CA . ASN B 1 272 ? -15.477 -5.004 39.438 1 27.16 272 ASN B CA 1
ATOM 4473 C C . ASN B 1 272 ? -14.188 -4.789 38.656 1 27.16 272 ASN B C 1
ATOM 4475 O O . ASN B 1 272 ? -13.742 -5.676 37.906 1 27.16 272 ASN B O 1
ATOM 4479 N N . VAL B 1 273 ? -13.859 -3.797 38.062 1 26.48 273 VAL B N 1
ATOM 4480 C CA . VAL B 1 273 ? -12.711 -3.438 37.25 1 26.48 273 VAL B CA 1
ATOM 4481 C C . VAL B 1 273 ? -11.438 -3.488 38.094 1 26.48 273 VAL B C 1
ATOM 4483 O O . VAL B 1 273 ? -10.367 -3.09 37.625 1 26.48 273 VAL B O 1
ATOM 4486 N N . ASP B 1 274 ? -11.43 -3.613 39.375 1 26.78 274 ASP B N 1
ATOM 4487 C CA . ASP B 1 274 ? -10.18 -3.773 40.125 1 26.78 274 ASP B CA 1
ATOM 4488 C C . ASP B 1 274 ? -9.43 -5.027 39.656 1 26.78 274 ASP B C 1
ATOM 4490 O O . ASP B 1 274 ? -8.203 -5.012 39.531 1 26.78 274 ASP B O 1
ATOM 4494 N N . THR B 1 275 ? -9.93 -6.254 40.094 1 24.64 275 THR B N 1
ATOM 4495 C CA . THR B 1 275 ? -9.328 -7.574 39.969 1 24.64 275 THR B CA 1
ATOM 4496 C C . THR B 1 275 ? -9.312 -8.016 38.5 1 24.64 275 THR B C 1
ATOM 4498 O O . THR B 1 275 ? -10.078 -8.906 38.125 1 24.64 275 THR B O 1
ATOM 4501 N N . ILE B 1 276 ? -9.5 -7.293 37.562 1 25.98 276 ILE B N 1
ATOM 4502 C CA . ILE B 1 276 ? -9.508 -7.832 36.219 1 25.98 276 ILE B CA 1
ATOM 4503 C C . ILE B 1 276 ? -8.188 -8.547 35.938 1 25.98 276 ILE B C 1
ATOM 4505 O O . ILE B 1 276 ? -7.125 -7.918 35.875 1 25.98 276 ILE B O 1
ATOM 4509 N N . GLU B 1 277 ? -7.973 -9.766 36.375 1 23.75 277 GLU B N 1
ATOM 4510 C CA . GLU B 1 277 ? -6.992 -10.805 36.062 1 23.75 277 GLU B CA 1
ATOM 4511 C C . GLU B 1 277 ? -6.711 -10.883 34.562 1 23.75 277 GLU B C 1
ATOM 4513 O O . GLU B 1 277 ? -7.484 -10.359 33.75 1 23.75 277 GLU B O 1
ATOM 4518 N N . GLU B 1 278 ? -5.824 -12.008 34.094 1 24.47 278 GLU B N 1
ATOM 4519 C CA . GLU B 1 278 ? -5.031 -12.5 32.969 1 24.47 278 GLU B CA 1
ATOM 4520 C C . GLU B 1 278 ? -5.891 -12.68 31.719 1 24.47 278 GLU B C 1
ATOM 4522 O O . GLU B 1 278 ? -6.191 -13.805 31.312 1 24.47 278 GLU B O 1
ATOM 4527 N N . TYR B 1 279 ? -6.941 -12.18 31.672 1 23.44 279 TYR B N 1
ATOM 4528 C CA . TYR B 1 279 ? -7.691 -12.766 30.562 1 23.44 279 TYR B CA 1
ATOM 4529 C C . TYR B 1 279 ? -6.977 -12.539 29.234 1 23.44 279 TYR B C 1
ATOM 4531 O O . TYR B 1 279 ? -6.344 -11.5 29.031 1 23.44 279 TYR B O 1
ATOM 4539 N N . ASP B 1 280 ? -6.844 -13.648 28.406 1 23.53 280 ASP B N 1
ATOM 4540 C CA . ASP B 1 280 ? -6.125 -14.062 27.203 1 23.53 280 ASP B CA 1
ATOM 4541 C C . ASP B 1 280 ? -6.414 -13.133 26.031 1 23.53 280 ASP B C 1
ATOM 4543 O O . ASP B 1 280 ? -7.566 -12.984 25.609 1 23.53 280 ASP B O 1
ATOM 4547 N N . VAL B 1 281 ? -5.93 -12.023 26 1 25.72 281 VAL B N 1
ATOM 4548 C CA . VAL B 1 281 ? -5.637 -11.117 24.906 1 25.72 281 VAL B CA 1
ATOM 4549 C C . VAL B 1 281 ? -5.434 -11.922 23.609 1 25.72 281 VAL B C 1
ATOM 4551 O O . VAL B 1 281 ? -5.023 -11.375 22.594 1 25.72 281 VAL B O 1
ATOM 4554 N N . VAL B 1 282 ? -5.473 -13.258 23.578 1 25.02 282 VAL B N 1
ATOM 4555 C CA . VAL B 1 282 ? -5.336 -14.203 22.469 1 25.02 282 VAL B CA 1
ATOM 4556 C C . VAL B 1 282 ? -6.469 -14 21.469 1 25.02 282 VAL B C 1
ATOM 4558 O O . VAL B 1 282 ? -6.344 -14.352 20.297 1 25.02 282 VAL B O 1
ATOM 4561 N N . LEU B 1 283 ? -7.602 -13.547 21.875 1 24.03 283 LEU B N 1
ATOM 4562 C CA . LEU B 1 283 ? -8.719 -13.758 20.953 1 24.03 283 LEU B CA 1
ATOM 4563 C C . LEU B 1 283 ? -8.648 -12.781 19.781 1 24.03 283 LEU B C 1
ATOM 4565 O O . LEU B 1 283 ? -8.992 -13.141 18.656 1 24.03 283 LEU B O 1
ATOM 4569 N N . TYR B 1 284 ? -8.523 -11.5 20.047 1 24.62 284 TYR B N 1
ATOM 4570 C CA . TYR B 1 284 ? -8.805 -10.562 18.969 1 24.62 284 TYR B CA 1
ATOM 4571 C C . TYR B 1 284 ? -7.711 -10.609 17.906 1 24.62 284 TYR B C 1
ATOM 4573 O O . TYR B 1 284 ? -7.879 -10.062 16.812 1 24.62 284 TYR B O 1
ATOM 4581 N N . ALA B 1 285 ? -6.512 -10.875 18.094 1 25.19 285 ALA B N 1
ATOM 4582 C CA . ALA B 1 285 ? -5.555 -11.234 17.047 1 25.19 285 ALA B CA 1
ATOM 4583 C C . ALA B 1 285 ? -6.035 -12.438 16.25 1 25.19 285 ALA B C 1
ATOM 4585 O O . ALA B 1 285 ? -5.641 -12.625 15.094 1 25.19 285 ALA B O 1
ATOM 4586 N N . GLN B 1 286 ? -6.762 -13.414 16.734 1 24.98 286 GLN B N 1
ATOM 4587 C CA . GLN B 1 286 ? -7.258 -14.68 16.203 1 24.98 286 GLN B CA 1
ATOM 4588 C C . GLN B 1 286 ? -8.445 -14.461 15.273 1 24.98 286 GLN B C 1
ATOM 4590 O O . GLN B 1 286 ? -8.766 -15.32 14.453 1 24.98 286 GLN B O 1
ATOM 4595 N N . HIS B 1 287 ? -9.383 -13.633 15.484 1 25.05 287 HIS B N 1
ATOM 4596 C CA . HIS B 1 287 ? -10.516 -13.578 14.57 1 25.05 287 HIS B CA 1
ATOM 4597 C C . HIS B 1 287 ? -10.102 -13 13.219 1 25.05 287 HIS B C 1
ATOM 4599 O O . HIS B 1 287 ? -10.898 -12.969 12.281 1 25.05 287 HIS B O 1
ATOM 4605 N N . THR B 1 288 ? -9.203 -12.211 13.047 1 23.64 288 THR B N 1
ATOM 4606 C CA . THR B 1 288 ? -8.773 -12.086 11.656 1 23.64 288 THR B CA 1
ATOM 4607 C C . THR B 1 288 ? -8.125 -13.383 11.18 1 23.64 288 THR B C 1
ATOM 4609 O O . THR B 1 288 ? -7.945 -13.586 9.977 1 23.64 288 THR B O 1
ATOM 4612 N N . THR B 1 289 ? -7.5 -14.148 12.008 1 21.94 289 THR B N 1
ATOM 4613 C CA . THR B 1 289 ? -7.051 -15.445 11.523 1 21.94 289 THR B CA 1
ATOM 4614 C C . THR B 1 289 ? -8.211 -16.438 11.477 1 21.94 289 THR B C 1
ATOM 4616 O O . THR B 1 289 ? -8.047 -17.578 11.031 1 21.94 289 THR B O 1
ATOM 4619 N N . ARG B 1 290 ? -9.164 -16.422 12.508 1 20.03 290 ARG B N 1
ATOM 4620 C CA . ARG B 1 290 ? -10.047 -17.594 12.516 1 20.03 290 ARG B CA 1
ATOM 4621 C C . ARG B 1 290 ? -11.117 -17.469 11.43 1 20.03 290 ARG B C 1
ATOM 4623 O O . ARG B 1 290 ? -12.008 -18.312 11.336 1 20.03 290 ARG B O 1
ATOM 4630 N N . VAL B 1 291 ? -11.359 -16.406 10.773 1 17.27 291 VAL B N 1
ATOM 4631 C CA . VAL B 1 291 ? -12.219 -16.922 9.711 1 17.27 291 VAL B CA 1
ATOM 4632 C C . VAL B 1 291 ? -11.391 -17.781 8.75 1 17.27 291 VAL B C 1
ATOM 4634 O O . VAL B 1 291 ? -10.281 -17.406 8.375 1 17.27 291 VAL B O 1
#

Radius of gyration: 26.5 Å; Cα contacts (8 Å, |Δi|>4): 838; chains: 2; bounding box: 66×113×75 Å

pLDDT: mean 78.7, std 24.35, range [17.27, 98.69]

Secondary structure (DSSP, 8-state):
------------------PPEE--HHHHHHHHTTT-GGGEEEEEETTEEEEEEE--S--STT--SEEEEEEE---SHHHHHHHHHHHHHHHH---TTBPPEEEEEE-SS-EEEEEEPPSEESTT---SSHHHHHHHHHHHHHHHHHHHHTTEE-----GGGEEE-TTS-EEE---TT-EEPPSSSHHHHHHHHHHHHHHHHHHHHHHS-TTS-GGG-HHHHHHHHHT-SSGGGSPPHHHHHHHHSS-HHHHHHHHHHHHHHHHTS--------SS-----TTHHHHTTT--/------------------PPEE--HHHHHHHHTTT-GGGEEEEEETTEEEEEEE--STT-TT--SEEEEEEE---SHHHHHHHHHHHHHHHH---TTBPPEEEEEE-SS-EEEEEEPPSEESTT---SSHHHHHHHHHHHHHHHHHHHHTTEE-----GGGEEE-TTS-EEE---TT-EEPPSSSHHHHHHHHHHHHHHHHHHHHHHS-TTS-GGG-HHHHHHHHHT-SSGGGSPPHHHHHHHHSS-HHHHHHHHHHHHHHHHTS--------SS-----TTHHHHTTT--

Sequence (582 aa):
MAPRAKGRGLLRGELTMMELINFSDEDLHKFTKGFSEKRLLGKPGAFGQVYKGRNKGNNYANCPRKVAIKISERKDEYVRIMWKQEINALSSISHANVINLVGFADTEEYYALVYERAKQDLEGFRASNKGELDAILLGVASGLEAIHSAGFVHWDIQLRNILLMKDNTVKIVDFGLATRKGEKMKSAQEKFDVFCFGNLIRELVLLERKEWSPTKCPRILLADICIVNNPDDRPSMATLVSKLKVPCSAMVNWLLKLEKCACIYNNIELENVDTIEEYDVVLYAQHTTRVMAPRAKGRGLLRGELTMMELINFSDEDLHKFTKGFSEKRLLGKPGAFGQVYKGRNKGNNYANCPRKVAIKISERKDEYVRIMWKQEINALSSISHANVINLVGFADTEEYYALVYERAKQDLEGFRASNKGELDAILLGVASGLEAIHSAGFVHWDIQLRNILLMKDNTVKIVDFGLATRKGEKMKSAQEKFDVFCFGNLIRELVLLERKEWSPTKCPRILLADICIVNNPDDRPSMATLVSKLKVPCSAMVNWLLKLEKCACIYNNIELENVDTIEEYDVVLYAQHTTRV

InterPro domains:
  IPR000719 Protein kinase domain [PF00069] (36-185)
  IPR000719 Protein kinase domain [PS50011] (35-291)
  IPR011009 Protein kinase-like domain superfamily [SSF56112] (23-245)

Foldseek 3Di:
DDPDPPPPPDPPPCPPLPDADADDPVQVCQQQVNVDPVQWDDDADPQFTKGWGADDPCPDVQDDGIKIKTKDQPPDPLSVLLLVQQCVLLSQFDDLQAWHWRHWYDDPRITMTITHDADFFQVLPADPDPVLLLQQLLSLLVQLLRSLVSQKAQLDDARRQWTQHPVRRIHGHRSSVMDGQDPPCRQLRSLSVLQSSLVRLVVRVVSYDPPDPCVPDLSNLSSVQSNDPDSVSHDGSVVVSVLSPDDSVSNSVVSCVVVVVVPVPPPPDCPPVPCPDDPPPPPPVCVVVPD/DPPDPPPPDPPPPCPPLPDADADDPVQVCQQQVNVDPVQWDDDADPQFTKGWGADPDCPDVQDDGIKIKTKDQPPDPLSVLLLVQQCVLLSQFDDLQAWHWRHWYDDPRITMTITHDADFFQVLPADPDPVLLLQQLLSLLVQLLRSLVSQKAQLDDARRQWTQHPVRRIHGHRSSVMDGQDPPCRQLRSLSVLQSSLVRLVVRVVSYDDPDPCVPDLSNLSSVQSNDPDSVSHDGSVVVSVLSPDDSVSNSVVSCVVVVVVPVPPPDDCPPVPCPDDPPPPPPVCVVVVD